Protein AF-0000000078663819 (afdb_homodimer)

Nearest PDB structures (foldseek):
  5kpc-assembly1_B  TM=8.808E-01  e=3.146E-06  Thalictrum flavum subsp. glaucum
  5kn4-assembly1_A  TM=7.650E-01  e=3.808E-06  Thalictrum flavum subsp. glaucum
  5kok-assembly1_B  TM=7.773E-01  e=3.808E-06  Thalictrum flavum subsp. glaucum
  5kpg-assembly1_B  TM=7.513E-01  e=3.146E-06  T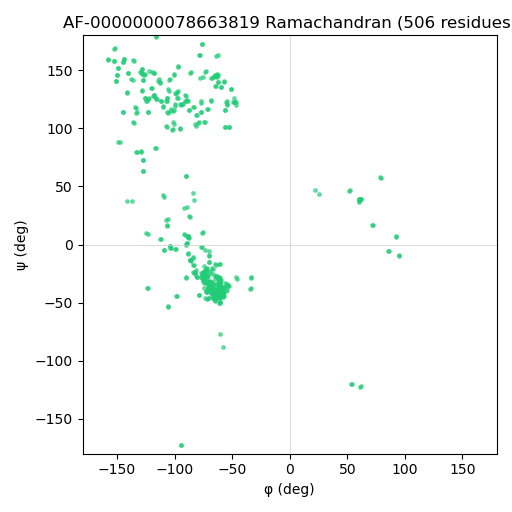halictrum flavum subsp. glaucum
  5koc-assembly1_B  TM=7.950E-01  e=1.543E-05  Thalictrum flavum subsp. glaucum

Structure (mmCIF, N/CA/C/O backbone):
data_AF-0000000078663819-model_v1
#
loop_
_entity.id
_entity.type
_entity.pdbx_description
1 polymer 'Methyltransferase type 11 domain-containing protein'
#
loop_
_atom_site.group_PDB
_atom_site.id
_atom_site.type_symbol
_atom_site.label_atom_id
_atom_site.label_alt_id
_atom_site.label_comp_id
_atom_site.label_asym_id
_atom_site.label_entity_id
_atom_site.label_seq_id
_atom_site.pdbx_PDB_ins_code
_atom_site.Cartn_x
_atom_site.Cartn_y
_atom_site.Cartn_z
_atom_site.occupancy
_atom_site.B_iso_or_equiv
_atom_site.auth_seq_id
_atom_site.auth_comp_id
_atom_site.auth_asym_id
_atom_site.auth_atom_id
_atom_site.pdbx_PDB_model_num
ATOM 1 N N . MET A 1 1 ? 30.641 -84.875 26.672 1 25.45 1 MET A N 1
ATOM 2 C CA . MET A 1 1 ? 29.359 -84.25 26.953 1 25.45 1 MET A CA 1
ATOM 3 C C . MET A 1 1 ? 29.359 -82.812 26.484 1 25.45 1 MET A C 1
ATOM 5 O O . MET A 1 1 ? 28.469 -82.062 26.844 1 25.45 1 MET A O 1
ATOM 9 N N . PRO A 1 2 ? 30.406 -82.312 25.719 1 38.28 2 PRO A N 1
ATOM 10 C CA . PRO A 1 2 ? 30.844 -80.938 25.328 1 38.28 2 PRO A CA 1
ATOM 11 C C . PRO A 1 2 ? 29.938 -80.312 24.266 1 38.28 2 PRO A C 1
ATOM 13 O O . PRO A 1 2 ? 30.188 -79.188 23.828 1 38.28 2 PRO A O 1
ATOM 16 N N . PHE A 1 3 ? 28.922 -81.062 23.719 1 40.28 3 PHE A N 1
ATOM 17 C CA . PHE A 1 3 ? 28.125 -80.688 22.562 1 40.28 3 PHE A CA 1
ATOM 18 C C . PHE A 1 3 ? 27.25 -79.438 22.906 1 40.28 3 PHE A C 1
ATOM 20 O O . PHE A 1 3 ? 26.719 -78.812 22.016 1 40.28 3 PHE A O 1
ATOM 27 N N . SER A 1 4 ? 26.906 -79.188 24.25 1 41.88 4 SER A N 1
ATOM 28 C CA . SER A 1 4 ? 25.797 -78.312 24.625 1 41.88 4 SER A CA 1
ATOM 29 C C . SER A 1 4 ? 26.172 -76.875 24.438 1 41.88 4 SER A C 1
ATOM 31 O O . SER A 1 4 ? 25.297 -76 24.438 1 41.88 4 SER A O 1
ATOM 33 N N . ALA A 1 5 ? 27.469 -76.5 24.547 1 45.69 5 ALA A N 1
ATOM 34 C CA . ALA A 1 5 ? 27.828 -75.125 24.656 1 45.69 5 ALA A CA 1
ATOM 35 C C . ALA A 1 5 ? 27.703 -74.438 23.297 1 45.69 5 ALA A C 1
ATOM 37 O O . ALA A 1 5 ? 27.406 -73.25 23.219 1 45.69 5 ALA A O 1
ATOM 38 N N . GLU A 1 6 ? 27.906 -75.125 22.156 1 41.06 6 GLU A N 1
ATOM 39 C CA . GLU A 1 6 ? 28.031 -74.5 20.844 1 41.06 6 GLU A CA 1
ATOM 40 C C . GLU A 1 6 ? 26.672 -74 20.359 1 41.06 6 GLU A C 1
ATOM 42 O O . GLU A 1 6 ? 26.609 -73.062 19.578 1 41.06 6 GLU A O 1
ATOM 47 N N . LEU A 1 7 ? 25.484 -74.688 20.719 1 39.62 7 LEU A N 1
ATOM 48 C CA . LEU A 1 7 ? 24.188 -74.312 20.156 1 39.62 7 LEU A CA 1
ATOM 49 C C . LEU A 1 7 ? 23.719 -72.938 20.672 1 39.62 7 LEU A C 1
ATOM 51 O O . LEU A 1 7 ? 23.125 -72.188 19.938 1 39.62 7 LEU A O 1
ATOM 55 N N . LEU A 1 8 ? 24.109 -72.562 21.953 1 37.47 8 LEU A N 1
ATOM 56 C CA . LEU A 1 8 ? 23.5 -71.375 22.516 1 37.47 8 LEU A CA 1
ATOM 57 C C . LEU A 1 8 ? 24.078 -70.062 21.875 1 37.47 8 LEU A C 1
ATOM 59 O O . LEU A 1 8 ? 23.5 -69 21.984 1 37.47 8 LEU A O 1
ATOM 63 N N . ALA A 1 9 ? 25.328 -70.062 21.328 1 40.62 9 ALA A N 1
ATOM 64 C CA . ALA A 1 9 ? 25.938 -68.812 20.844 1 40.62 9 ALA A CA 1
ATOM 65 C C . ALA A 1 9 ? 25.266 -68.375 19.547 1 40.62 9 ALA A C 1
ATOM 67 O O . ALA A 1 9 ? 25.375 -67.188 19.188 1 40.62 9 ALA A O 1
ATOM 68 N N . SER A 1 10 ? 24.703 -69.25 18.672 1 38.84 10 SER A N 1
ATOM 69 C CA . SER A 1 10 ? 24.203 -68.812 17.359 1 38.84 10 SER A CA 1
ATOM 70 C C . SER A 1 10 ? 22.922 -68 17.484 1 38.84 10 SER A C 1
ATOM 72 O O . SER A 1 10 ? 22.656 -67.125 16.656 1 38.84 10 SER A O 1
ATOM 74 N N . VAL A 1 11 ? 21.984 -68.25 18.5 1 35.5 11 VAL A N 1
ATOM 75 C CA . VAL A 1 11 ? 20.672 -67.562 18.531 1 35.5 11 VAL A CA 1
ATOM 76 C C . VAL A 1 11 ? 20.828 -66.125 18.938 1 35.5 11 VAL A C 1
ATOM 78 O O . VAL A 1 11 ? 19.906 -65.312 18.734 1 35.5 11 VAL A O 1
ATOM 81 N N . ARG A 1 12 ? 21.859 -65.625 19.656 1 36.75 12 ARG A N 1
ATOM 82 C CA . ARG A 1 12 ? 21.859 -64.25 20.125 1 36.75 12 ARG A CA 1
ATOM 83 C C . ARG A 1 12 ? 22.047 -63.281 18.984 1 36.75 12 ARG A C 1
ATOM 85 O O . ARG A 1 12 ? 21.781 -62.094 19.125 1 36.75 12 ARG A O 1
ATOM 92 N N . SER A 1 13 ? 22.797 -63.625 17.953 1 34.03 13 SER A N 1
ATOM 93 C CA . SER A 1 13 ? 23.188 -62.594 17.016 1 34.03 13 SER A CA 1
ATOM 94 C C . SER A 1 13 ? 22 -62.156 16.156 1 34.03 13 SER A C 1
ATOM 96 O O . SER A 1 13 ? 22.109 -61.156 15.406 1 34.03 13 SER A O 1
ATOM 98 N N . GLY A 1 14 ? 20.891 -62.906 15.961 1 33.22 14 GLY A N 1
ATOM 99 C CA . GLY A 1 14 ? 19.891 -62.531 14.969 1 33.22 14 GLY A CA 1
ATOM 100 C C . GLY A 1 14 ? 18.984 -61.406 15.414 1 33.22 14 GLY A C 1
ATOM 101 O O . GLY A 1 14 ? 18.078 -61 14.688 1 33.22 14 GLY A O 1
ATOM 102 N N . LEU A 1 15 ? 18.781 -61.156 16.703 1 35.59 15 LEU A N 1
ATOM 103 C CA . LEU A 1 15 ? 17.672 -60.281 17.078 1 35.59 15 LEU A CA 1
ATOM 104 C C . LEU A 1 15 ? 18.016 -58.812 16.781 1 35.59 15 LEU A C 1
ATOM 106 O O . LEU A 1 15 ? 17.516 -57.906 17.438 1 35.59 15 LEU A O 1
ATOM 110 N N . ARG A 1 16 ? 19.078 -58.5 16.078 1 32.44 16 ARG A N 1
ATOM 111 C CA . ARG A 1 16 ? 19.469 -57.094 16.031 1 32.44 16 ARG A CA 1
ATOM 112 C C . ARG A 1 16 ? 18.344 -56.219 15.477 1 32.44 16 ARG A C 1
ATOM 114 O O . ARG A 1 16 ? 18 -55.188 16.062 1 32.44 16 ARG A O 1
ATOM 121 N N . ALA A 1 17 ? 18.234 -56 14.062 1 36.72 17 ALA A N 1
ATOM 122 C CA . ALA A 1 17 ? 17.953 -54.688 13.508 1 36.72 17 ALA A CA 1
ATOM 123 C C . ALA A 1 17 ? 16.453 -54.406 13.508 1 36.72 17 ALA A C 1
ATOM 125 O O . ALA A 1 17 ? 15.742 -54.75 12.562 1 36.72 17 ALA A O 1
ATOM 126 N N . VAL A 1 18 ? 15.688 -54.656 14.5 1 38.53 18 VAL A N 1
ATOM 127 C CA . VAL A 1 18 ? 14.32 -54.156 14.422 1 38.53 18 VAL A CA 1
ATOM 128 C C . VAL A 1 18 ? 14.352 -52.656 14.211 1 38.53 18 VAL A C 1
ATOM 130 O O . VAL A 1 18 ? 14.938 -51.906 15.008 1 38.53 18 VAL A O 1
ATOM 133 N N . PRO A 1 19 ? 14.133 -52.219 12.93 1 45.72 19 PRO A N 1
ATOM 134 C CA . PRO A 1 19 ? 14.125 -50.75 12.727 1 45.72 19 PRO A CA 1
ATOM 135 C C . PRO A 1 19 ? 13.242 -50.031 13.75 1 45.72 19 PRO A C 1
ATOM 137 O O . PRO A 1 19 ? 12.273 -50.594 14.25 1 45.72 19 PRO A O 1
ATOM 140 N N . PRO A 1 20 ? 13.742 -49.062 14.469 1 43.81 20 PRO A N 1
ATOM 141 C CA . PRO A 1 20 ? 13.078 -48.406 15.617 1 43.81 20 PRO A CA 1
ATOM 142 C C . PRO A 1 20 ? 11.656 -47.969 15.305 1 43.81 20 PRO A C 1
ATOM 144 O O . PRO A 1 20 ? 11.367 -47.562 14.172 1 43.81 20 PRO A O 1
ATOM 147 N N . LEU A 1 21 ? 10.617 -48.375 15.992 1 45.97 21 LEU A N 1
ATOM 148 C CA . LEU A 1 21 ? 9.195 -48.062 16.078 1 45.97 21 LEU A CA 1
ATOM 149 C C . LEU A 1 21 ? 8.953 -46.562 15.82 1 45.97 21 LEU A C 1
ATOM 151 O O . LEU A 1 21 ? 7.941 -46.188 15.219 1 45.97 21 LEU A O 1
ATOM 155 N N . HIS A 1 22 ? 9.922 -45.719 16.125 1 46.03 22 HIS A N 1
ATOM 156 C CA . HIS A 1 22 ? 9.734 -44.281 15.992 1 46.03 22 HIS A CA 1
ATOM 157 C C . HIS A 1 22 ? 9.586 -43.875 14.531 1 46.03 22 HIS A C 1
ATOM 159 O O . HIS A 1 22 ? 8.898 -42.906 14.219 1 46.03 22 HIS A O 1
ATOM 165 N N . LYS A 1 23 ? 10.188 -44.5 13.719 1 48.97 23 LYS A N 1
ATOM 166 C CA . LYS A 1 23 ? 10.07 -44.219 12.289 1 48.97 23 LYS A CA 1
ATOM 167 C C . LYS A 1 23 ? 8.727 -44.688 11.742 1 48.97 23 LYS A C 1
ATOM 169 O O . LYS A 1 23 ? 8.133 -44 10.891 1 48.97 23 LYS A O 1
ATOM 174 N N . ALA A 1 24 ? 8.156 -45.75 12.234 1 43.38 24 ALA A N 1
ATOM 175 C CA . ALA A 1 24 ? 6.84 -46.25 11.828 1 43.38 24 ALA A CA 1
ATOM 176 C C . ALA A 1 24 ? 5.738 -45.312 12.297 1 43.38 24 ALA A C 1
ATOM 178 O O . ALA A 1 24 ? 4.809 -45 11.539 1 43.38 24 ALA A O 1
ATOM 179 N N . VAL A 1 25 ? 5.957 -44.75 13.516 1 47.81 25 VAL A N 1
ATOM 180 C CA . VAL A 1 25 ? 4.93 -43.875 14.07 1 47.81 25 VAL A CA 1
ATOM 181 C C . VAL A 1 25 ? 4.953 -42.531 13.352 1 47.81 25 VAL A C 1
ATOM 183 O O . VAL A 1 25 ? 3.906 -41.938 13.109 1 47.81 25 VAL A O 1
ATOM 186 N N . ARG A 1 26 ? 6.137 -42 12.984 1 44.06 26 ARG A N 1
ATOM 187 C CA . ARG A 1 26 ? 6.211 -40.781 12.188 1 44.06 26 ARG A CA 1
ATOM 188 C C . ARG A 1 26 ? 5.539 -40.969 10.828 1 44.06 26 ARG A C 1
ATOM 190 O O . ARG A 1 26 ? 4.871 -40.062 10.328 1 44.06 26 ARG A O 1
ATOM 197 N N . SER A 1 27 ? 5.684 -42.188 10.227 1 45.47 27 SER A N 1
ATOM 198 C CA . SER A 1 27 ? 5.012 -42.5 8.969 1 45.47 27 SER A CA 1
ATOM 199 C C . SER A 1 27 ? 3.5 -42.562 9.148 1 45.47 27 SER A C 1
ATOM 201 O O . SER A 1 27 ? 2.746 -42.031 8.32 1 45.47 27 SER A O 1
ATOM 203 N N . ILE A 1 28 ? 3.135 -43.125 10.148 1 45.72 28 ILE A N 1
ATOM 204 C CA . ILE A 1 28 ? 1.704 -43.219 10.422 1 45.72 28 ILE A CA 1
ATOM 205 C C . ILE A 1 28 ? 1.149 -41.844 10.781 1 45.72 28 ILE A C 1
ATOM 207 O O . ILE A 1 28 ? 0.075 -41.469 10.32 1 45.72 28 ILE A O 1
ATOM 211 N N . ARG A 1 29 ? 1.846 -41.188 11.617 1 46.53 29 ARG A N 1
ATOM 212 C CA . ARG A 1 29 ? 1.404 -39.812 11.922 1 46.53 29 ARG A CA 1
ATOM 213 C C . ARG A 1 29 ? 1.411 -38.969 10.664 1 46.53 29 ARG A C 1
ATOM 215 O O . ARG A 1 29 ? 0.611 -38.031 10.539 1 46.53 29 ARG A O 1
ATOM 222 N N . ASP A 1 30 ? 2.365 -39.125 9.891 1 46.53 30 ASP A N 1
ATOM 223 C CA . ASP A 1 30 ? 2.398 -38.469 8.578 1 46.53 30 ASP A CA 1
ATOM 224 C C . ASP A 1 30 ? 1.2 -38.875 7.73 1 46.53 30 ASP A C 1
ATOM 226 O O . ASP A 1 30 ? 0.641 -38.062 6.996 1 46.53 30 ASP A O 1
ATOM 230 N N . LEU A 1 31 ? 0.861 -40.094 7.695 1 49.62 31 LEU A N 1
ATOM 231 C CA . LEU A 1 31 ? -0.345 -40.531 7.012 1 49.62 31 LEU A CA 1
ATOM 232 C C . LEU A 1 31 ? -1.592 -39.938 7.648 1 49.62 31 LEU A C 1
ATOM 234 O O . LEU A 1 31 ? -2.6 -39.719 6.969 1 49.62 31 LEU A O 1
ATOM 238 N N . ALA A 1 32 ? -1.461 -39.656 8.867 1 52.44 32 ALA A N 1
ATOM 239 C CA . ALA A 1 32 ? -2.617 -39.125 9.594 1 52.44 32 ALA A CA 1
ATOM 240 C C . ALA A 1 32 ? -2.719 -37.594 9.438 1 52.44 32 ALA A C 1
ATOM 242 O O . ALA A 1 32 ? -3.703 -37 9.867 1 52.44 32 ALA A O 1
ATOM 243 N N . ASP A 1 33 ? -1.705 -36.969 8.977 1 56.56 33 ASP A N 1
ATOM 244 C CA . ASP A 1 33 ? -1.754 -35.531 8.859 1 56.56 33 ASP A CA 1
ATOM 245 C C . ASP A 1 33 ? -2.633 -35.094 7.684 1 56.56 33 ASP A C 1
ATOM 247 O O . ASP A 1 33 ? -2.359 -35.469 6.535 1 56.56 33 ASP A O 1
ATOM 251 N N . PRO A 1 34 ? -3.768 -34.625 8 1 60.41 34 PRO A N 1
ATOM 252 C CA . PRO A 1 34 ? -4.703 -34.25 6.938 1 60.41 34 PRO A CA 1
ATOM 253 C C . PRO A 1 34 ? -4.035 -33.438 5.832 1 60.41 34 PRO A C 1
ATOM 255 O O . PRO A 1 34 ? -4.406 -33.531 4.66 1 60.41 34 PRO A O 1
ATOM 258 N N . ASP A 1 35 ? -3.047 -32.719 6.199 1 61.84 35 ASP A N 1
ATOM 259 C CA . ASP A 1 35 ? -2.354 -31.938 5.191 1 61.84 35 ASP A CA 1
ATOM 260 C C . ASP A 1 35 ? -1.551 -32.812 4.242 1 61.84 35 ASP A C 1
ATOM 262 O O . ASP A 1 35 ? -1.531 -32.594 3.031 1 61.84 35 ASP A O 1
ATOM 266 N N . ARG A 1 36 ? -0.978 -33.812 4.777 1 62.19 36 ARG A N 1
ATOM 267 C CA . ARG A 1 36 ? -0.191 -34.719 3.957 1 62.19 36 ARG A CA 1
ATOM 268 C C . ARG A 1 36 ? -1.089 -35.562 3.041 1 62.19 36 ARG A C 1
ATOM 270 O O . ARG A 1 36 ? -0.742 -35.812 1.886 1 62.19 36 ARG A O 1
ATOM 277 N N . ARG A 1 37 ? -2.199 -35.969 3.592 1 61.06 37 ARG A N 1
ATOM 278 C CA . ARG A 1 37 ? -3.143 -36.719 2.762 1 61.06 37 ARG A CA 1
ATOM 279 C C . ARG A 1 37 ? -3.652 -35.844 1.609 1 61.06 37 ARG A C 1
ATOM 281 O O . ARG A 1 37 ? -3.76 -36.312 0.476 1 61.06 37 ARG A O 1
ATOM 288 N N . ALA A 1 38 ? -3.977 -34.625 1.974 1 62.34 38 ALA A N 1
ATOM 289 C CA . ALA A 1 38 ? -4.449 -33.719 0.94 1 62.34 38 ALA A CA 1
ATOM 290 C C . ALA A 1 38 ? -3.381 -33.5 -0.128 1 62.34 38 ALA A C 1
ATOM 292 O O . ALA A 1 38 ? -3.691 -33.438 -1.321 1 62.34 38 ALA A O 1
ATOM 293 N N . MET A 1 39 ? -2.254 -33.469 0.362 1 65 39 MET A N 1
ATOM 294 C CA . MET A 1 39 ? -1.124 -33.281 -0.549 1 65 39 MET A CA 1
ATOM 295 C C . MET A 1 39 ? -1.008 -34.5 -1.49 1 65 39 MET A C 1
ATOM 297 O O . MET A 1 39 ? -0.812 -34.312 -2.695 1 65 39 MET A O 1
ATOM 301 N N . ARG A 1 40 ? -1.123 -35.656 -0.947 1 63.44 40 ARG A N 1
ATOM 302 C CA . ARG A 1 40 ? -1.024 -36.875 -1.751 1 63.44 40 ARG A CA 1
ATOM 303 C C . ARG A 1 40 ? -2.141 -36.906 -2.789 1 63.44 40 ARG A C 1
ATOM 305 O O . ARG A 1 40 ? -1.906 -37.312 -3.938 1 63.44 40 ARG A O 1
ATOM 312 N N . ARG A 1 41 ? -3.234 -36.562 -2.338 1 61.94 41 ARG A N 1
ATOM 313 C CA . ARG A 1 41 ? -4.367 -36.562 -3.256 1 61.94 41 ARG A CA 1
ATOM 314 C C . ARG A 1 41 ? -4.148 -35.562 -4.383 1 61.94 41 ARG A C 1
ATOM 316 O O . ARG A 1 41 ? -4.457 -35.844 -5.543 1 61.94 41 ARG A O 1
ATOM 323 N N . MET A 1 42 ? -3.697 -34.375 -3.982 1 60.81 42 MET A N 1
ATOM 324 C CA . MET A 1 42 ? -3.402 -33.344 -4.969 1 60.81 42 MET A CA 1
ATOM 325 C C . MET A 1 42 ? -2.373 -33.812 -5.98 1 60.81 42 MET A C 1
ATOM 327 O O . MET A 1 42 ? -2.543 -33.625 -7.188 1 60.81 42 MET A O 1
ATOM 331 N N . LEU A 1 43 ? -1.389 -34.469 -5.441 1 63.69 43 LEU A N 1
ATOM 332 C CA . LEU A 1 43 ? -0.308 -34.938 -6.293 1 63.69 43 LEU A CA 1
ATOM 333 C C . LEU A 1 43 ? -0.805 -36.031 -7.227 1 63.69 43 LEU A C 1
ATOM 335 O O . LEU A 1 43 ? -0.367 -36.125 -8.375 1 63.69 43 LEU A O 1
ATOM 339 N N . ARG A 1 44 ? -1.645 -36.844 -6.621 1 57.69 44 ARG A N 1
ATOM 340 C CA . ARG A 1 44 ? -2.211 -37.906 -7.422 1 57.69 44 ARG A CA 1
ATOM 341 C C . ARG A 1 44 ? -3.119 -37.344 -8.516 1 57.69 44 ARG A C 1
ATOM 343 O O . ARG A 1 44 ? -3.107 -37.844 -9.648 1 57.69 44 ARG A O 1
ATOM 350 N N . ARG A 1 45 ? -3.938 -36.438 -8.062 1 58.41 45 ARG A N 1
ATOM 351 C CA . ARG A 1 45 ? -4.949 -35.906 -8.969 1 58.41 45 ARG A CA 1
ATOM 352 C C . ARG A 1 45 ? -4.316 -35.031 -10.047 1 58.41 45 ARG A C 1
ATOM 354 O O . ARG A 1 45 ? -4.777 -35.031 -11.195 1 58.41 45 ARG A O 1
ATOM 361 N N . HIS A 1 46 ? -3.303 -34.312 -9.633 1 60.56 46 HIS A N 1
ATOM 362 C CA . HIS A 1 46 ? -2.791 -33.344 -10.586 1 60.56 46 HIS A CA 1
ATOM 363 C C . HIS A 1 46 ? -1.413 -33.75 -11.102 1 60.56 46 HIS A C 1
ATOM 365 O O . HIS A 1 46 ? -0.718 -32.938 -11.727 1 60.56 46 HIS A O 1
ATOM 371 N N . ALA A 1 47 ? -1.296 -35.062 -11.391 1 49.94 47 ALA A N 1
ATOM 372 C CA . ALA A 1 47 ? -0.228 -35.781 -12.078 1 49.94 47 ALA A CA 1
ATOM 373 C C . ALA A 1 47 ? 1.085 -35 -12.016 1 49.94 47 ALA A C 1
ATOM 375 O O . ALA A 1 47 ? 1.752 -34.812 -13.031 1 49.94 47 ALA A O 1
ATOM 376 N N . GLY A 1 48 ? 1.54 -34.438 -10.812 1 53.94 48 GLY A N 1
ATOM 377 C CA . GLY A 1 48 ? 2.883 -33.875 -10.789 1 53.94 48 GLY A CA 1
ATOM 378 C C . GLY A 1 48 ? 2.914 -32.375 -11.055 1 53.94 48 GLY A C 1
ATOM 379 O O . GLY A 1 48 ? 3.982 -31.766 -11.055 1 53.94 48 GLY A O 1
ATOM 380 N N . HIS A 1 49 ? 1.833 -31.891 -11.422 1 59.38 49 HIS A N 1
ATOM 381 C CA . HIS A 1 49 ? 1.824 -30.469 -11.773 1 59.38 49 HIS A CA 1
ATOM 382 C C . HIS A 1 49 ? 1.471 -29.609 -10.57 1 59.38 49 HIS A C 1
ATOM 384 O O . HIS A 1 49 ? 0.913 -28.516 -10.727 1 59.38 49 HIS A O 1
ATOM 390 N N . VAL A 1 50 ? 1.887 -30.141 -9.43 1 60.25 50 VAL A N 1
ATOM 391 C CA . VAL A 1 50 ? 1.605 -29.344 -8.234 1 60.25 50 VAL A CA 1
ATOM 392 C C . VAL A 1 50 ? 2.805 -28.453 -7.906 1 60.25 50 VAL A C 1
ATOM 394 O O . VAL A 1 50 ? 3.924 -28.953 -7.746 1 60.25 50 VAL A O 1
ATOM 397 N N . LEU A 1 51 ? 2.525 -27.203 -7.895 1 67.19 51 LEU A N 1
ATOM 398 C CA . LEU A 1 51 ? 3.58 -26.219 -7.695 1 67.19 51 LEU A CA 1
ATOM 399 C C . LEU A 1 51 ? 4.039 -26.203 -6.242 1 67.19 51 LEU A C 1
ATOM 401 O O . LEU A 1 51 ? 5.238 -26.25 -5.965 1 67.19 51 LEU A O 1
ATOM 405 N N . GLN A 1 52 ? 3.115 -26.188 -5.281 1 65.19 52 GLN A N 1
ATOM 406 C CA . GLN A 1 52 ? 3.414 -26.062 -3.859 1 65.19 52 GLN A CA 1
ATOM 407 C C . GLN A 1 52 ? 2.584 -27.047 -3.037 1 65.19 52 GLN A C 1
ATOM 409 O O . GLN A 1 52 ? 1.37 -26.875 -2.9 1 65.19 52 GLN A O 1
ATOM 414 N N . PRO A 1 53 ? 3.246 -28.062 -2.584 1 58.44 53 PRO A N 1
ATOM 415 C CA . PRO A 1 53 ? 2.449 -29.047 -1.864 1 58.44 53 PRO A CA 1
ATOM 416 C C . PRO A 1 53 ? 2.074 -28.594 -0.454 1 58.44 53 PRO A C 1
ATOM 418 O O . PRO A 1 53 ? 1.108 -29.109 0.123 1 58.44 53 PRO A O 1
ATOM 421 N N . TYR A 1 54 ? 2.895 -27.688 0.146 1 61.19 54 TYR A N 1
ATOM 422 C CA . TYR A 1 54 ? 2.613 -27.328 1.53 1 61.19 54 TYR A CA 1
ATOM 423 C C . TYR A 1 54 ? 1.938 -25.953 1.607 1 61.19 54 TYR A C 1
ATOM 425 O O . TYR A 1 54 ? 2.514 -24.953 1.196 1 61.19 54 TYR A O 1
ATOM 433 N N . PRO A 1 55 ? 0.725 -26.047 2.094 1 65.12 55 PRO A N 1
ATOM 434 C CA . PRO A 1 55 ? 0.022 -24.766 2.191 1 65.12 55 PRO A CA 1
ATOM 435 C C . PRO A 1 55 ? 0.44 -23.953 3.416 1 65.12 55 PRO A C 1
ATOM 437 O O . PRO A 1 55 ? 0.512 -24.5 4.523 1 65.12 55 PRO A O 1
ATOM 440 N N . THR A 1 56 ? 1.183 -22.969 3.328 1 72 56 THR A N 1
ATOM 441 C CA . THR A 1 56 ? 1.369 -21.969 4.379 1 72 56 THR A CA 1
ATOM 442 C C . THR A 1 56 ? 0.668 -20.656 4.02 1 72 56 THR A C 1
ATOM 444 O O . THR A 1 56 ? 1.033 -20 3.041 1 72 56 THR A O 1
ATOM 447 N N . THR A 1 57 ? -0.521 -20.484 4.645 1 82.56 57 THR A N 1
ATOM 448 C CA . THR A 1 57 ? -1.254 -19.266 4.34 1 82.56 57 THR A CA 1
ATOM 449 C C . THR A 1 57 ? -1.906 -18.688 5.594 1 82.56 57 THR A C 1
ATOM 451 O O . THR A 1 57 ? -2.074 -19.406 6.59 1 82.56 57 THR A O 1
ATOM 454 N N . PHE A 1 58 ? -2.014 -17.531 5.676 1 87.56 58 PHE A N 1
ATOM 455 C CA . PHE A 1 58 ? -2.789 -16.812 6.691 1 87.56 58 PHE A CA 1
ATOM 456 C C . PHE A 1 58 ? -3.264 -15.469 6.168 1 87.56 58 PHE A C 1
ATOM 458 O O . PHE A 1 58 ? -2.74 -14.961 5.172 1 87.56 58 PHE A O 1
ATOM 465 N N . GLU A 1 59 ? -4.297 -14.961 6.77 1 91.12 59 GLU A N 1
ATOM 466 C CA . GLU A 1 59 ? -4.855 -13.688 6.328 1 91.12 59 GLU A CA 1
ATOM 467 C C . GLU A 1 59 ? -3.848 -12.555 6.5 1 91.12 59 GLU A C 1
ATOM 469 O O . GLU A 1 59 ? -3.051 -12.57 7.441 1 91.12 59 GLU A O 1
ATOM 474 N N . ASP A 1 60 ? -3.848 -11.656 5.645 1 89.44 60 ASP A N 1
ATOM 475 C CA . ASP A 1 60 ? -3.055 -10.43 5.656 1 89.44 60 ASP A CA 1
ATOM 476 C C . ASP A 1 60 ? -1.561 -10.742 5.664 1 89.44 60 ASP A C 1
ATOM 478 O O . ASP A 1 60 ? -0.787 -10.086 6.363 1 89.44 60 ASP A O 1
ATOM 482 N N . ARG A 1 61 ? -1.2 -11.75 4.91 1 88.56 61 ARG A N 1
ATOM 483 C CA . ARG A 1 61 ? 0.195 -12.172 4.84 1 88.56 61 ARG A CA 1
ATOM 484 C C . ARG A 1 61 ? 1.042 -11.133 4.105 1 88.56 61 ARG A C 1
ATOM 486 O O . ARG A 1 61 ? 2.217 -10.945 4.426 1 88.56 61 ARG A O 1
ATOM 493 N N . TYR A 1 62 ? 0.452 -10.484 3.082 1 91.31 62 TYR A N 1
ATOM 494 C CA . TYR A 1 62 ? 1.17 -9.516 2.268 1 91.31 62 TYR A CA 1
ATOM 495 C C . TYR A 1 62 ? 0.408 -8.195 2.197 1 91.31 62 TYR A C 1
ATOM 497 O O . TYR A 1 62 ? 0.052 -7.734 1.111 1 91.31 62 TYR A O 1
ATOM 505 N N . PRO A 1 63 ? 0.226 -7.523 3.326 1 92.75 63 PRO A N 1
ATOM 506 C CA . PRO A 1 63 ? -0.6 -6.312 3.357 1 92.75 63 PRO A CA 1
ATOM 507 C C . PRO A 1 63 ? -0.053 -5.203 2.461 1 92.75 63 PRO A C 1
ATOM 509 O O . PRO A 1 63 ? -0.825 -4.414 1.913 1 92.75 63 PRO A O 1
ATOM 512 N N . GLU A 1 64 ? 1.285 -5.16 2.301 1 93.44 64 GLU A N 1
ATOM 513 C CA . GLU A 1 64 ? 1.879 -4.141 1.441 1 93.44 64 GLU A CA 1
ATOM 514 C C . GLU A 1 64 ? 1.432 -4.309 -0.007 1 93.44 64 GLU A C 1
ATOM 516 O O . GLU A 1 64 ? 1.162 -3.324 -0.698 1 93.44 64 GLU A O 1
ATOM 521 N N . VAL A 1 65 ? 1.341 -5.574 -0.445 1 95.88 65 VAL A N 1
ATOM 522 C CA . VAL A 1 65 ? 0.902 -5.859 -1.807 1 95.88 65 VAL A CA 1
ATOM 523 C C . VAL A 1 65 ? -0.564 -5.465 -1.971 1 95.88 65 VAL A C 1
ATOM 525 O O . VAL A 1 65 ? -0.93 -4.797 -2.941 1 95.88 65 VAL A O 1
ATOM 528 N N . PHE A 1 66 ? -1.395 -5.816 -0.996 1 97.06 66 PHE A N 1
ATOM 529 C CA . PHE A 1 66 ? -2.818 -5.504 -1.045 1 97.06 66 PHE A CA 1
ATOM 530 C C . PHE A 1 66 ? -3.041 -3.994 -1.038 1 97.06 66 PHE A C 1
ATOM 532 O O . PHE A 1 66 ? -3.855 -3.479 -1.807 1 97.06 66 PHE A O 1
ATOM 539 N N . THR A 1 67 ? -2.281 -3.33 -0.204 1 95.62 67 THR A N 1
ATOM 540 C CA . THR A 1 67 ? -2.4 -1.881 -0.094 1 95.62 67 THR A CA 1
ATOM 541 C C . THR A 1 67 ? -1.988 -1.205 -1.398 1 95.62 67 THR A C 1
ATOM 543 O O . THR A 1 67 ? -2.693 -0.324 -1.897 1 95.62 67 THR A O 1
ATOM 546 N N . ALA A 1 68 ? -0.857 -1.598 -1.941 1 96.38 68 ALA A N 1
ATOM 547 C CA . ALA A 1 68 ? -0.387 -1.027 -3.201 1 96.38 68 ALA A CA 1
ATOM 548 C C . ALA A 1 68 ? -1.397 -1.262 -4.32 1 96.38 68 ALA A C 1
ATOM 550 O O . ALA A 1 68 ? -1.722 -0.342 -5.074 1 96.38 68 ALA A O 1
ATOM 551 N N . LEU A 1 69 ? -1.907 -2.471 -4.375 1 97.56 69 LEU A N 1
ATOM 552 C CA . LEU A 1 69 ? -2.871 -2.799 -5.422 1 97.56 69 LEU A CA 1
ATOM 553 C C . LEU A 1 69 ? -4.152 -1.991 -5.25 1 97.56 69 LEU A C 1
ATOM 555 O O . LEU A 1 69 ? -4.742 -1.537 -6.234 1 97.56 69 LEU A O 1
ATOM 559 N N . SER A 1 70 ? -4.605 -1.854 -4.027 1 96 70 SER A N 1
ATOM 560 C CA . SER A 1 70 ? -5.812 -1.076 -3.771 1 96 70 SER A CA 1
ATOM 561 C C . SER A 1 70 ? -5.648 0.369 -4.23 1 96 70 SER A C 1
ATOM 563 O O . SER A 1 70 ? -6.594 0.978 -4.734 1 96 70 SER A O 1
ATOM 565 N N . ALA A 1 71 ? -4.457 0.887 -4.039 1 94.44 71 ALA A N 1
ATOM 566 C CA . ALA A 1 71 ? -4.172 2.242 -4.5 1 94.44 71 ALA A CA 1
ATOM 567 C C . ALA A 1 71 ? -4.145 2.305 -6.027 1 94.44 71 ALA A C 1
ATOM 569 O O . ALA A 1 71 ? -4.703 3.229 -6.625 1 94.44 71 ALA A O 1
ATOM 570 N N . LEU A 1 72 ? -3.592 1.307 -6.637 1 95.12 72 LEU A N 1
ATOM 571 C CA . LEU A 1 72 ? -3.373 1.302 -8.078 1 95.12 72 LEU A CA 1
ATOM 572 C C . LEU A 1 72 ? -4.68 1.053 -8.828 1 95.12 72 LEU A C 1
ATOM 574 O O . LEU A 1 72 ? -4.832 1.475 -9.977 1 95.12 72 LEU A O 1
ATOM 578 N N . LEU A 1 73 ? -5.629 0.413 -8.133 1 96 73 LEU A N 1
ATOM 579 C CA . LEU A 1 73 ? -6.895 0.069 -8.773 1 96 73 LEU A CA 1
ATOM 580 C C . LEU A 1 73 ? -8.023 0.958 -8.258 1 96 73 LEU A C 1
ATOM 582 O O . LEU A 1 73 ? -9.203 0.615 -8.383 1 96 73 LEU A O 1
ATOM 586 N N . TRP A 1 74 ? -7.676 2.076 -7.723 1 88.88 74 TRP A N 1
ATOM 587 C CA . TRP A 1 74 ? -8.656 2.918 -7.047 1 88.88 74 TRP A CA 1
ATOM 588 C C . TRP A 1 74 ? -9.719 3.414 -8.023 1 88.88 74 TRP A C 1
ATOM 590 O O . TRP A 1 74 ? -10.852 3.689 -7.637 1 88.88 74 TRP A O 1
ATOM 600 N N . ASP A 1 75 ? -9.367 3.51 -9.258 1 89.56 75 ASP A N 1
ATOM 601 C CA . ASP A 1 75 ? -10.289 4.066 -10.242 1 89.56 75 ASP A CA 1
ATOM 602 C C . ASP A 1 75 ? -11.164 2.973 -10.859 1 89.56 75 ASP A C 1
ATOM 604 O O . ASP A 1 75 ? -11.992 3.25 -11.727 1 89.56 75 ASP A O 1
ATOM 608 N N . VAL A 1 76 ? -11.008 1.712 -10.43 1 94.81 76 VAL A N 1
ATOM 609 C CA . VAL A 1 76 ? -11.828 0.587 -10.867 1 94.81 76 VAL A CA 1
ATOM 610 C C . VAL A 1 76 ? -12.867 0.261 -9.797 1 94.81 76 VAL A C 1
ATOM 612 O O . VAL A 1 76 ? -12.555 -0.381 -8.789 1 94.81 76 VAL A O 1
ATOM 615 N N . PRO A 1 77 ? -14.062 0.69 -9.922 1 91.5 77 PRO A N 1
ATOM 616 C CA . PRO A 1 77 ? -15.055 0.604 -8.852 1 91.5 77 PRO A CA 1
ATOM 617 C C . PRO A 1 77 ? -15.289 -0.828 -8.375 1 91.5 77 PRO A C 1
ATOM 619 O O . PRO A 1 77 ? -15.391 -1.074 -7.168 1 91.5 77 PRO A O 1
ATOM 622 N N . GLU A 1 78 ? -15.398 -1.795 -9.359 1 97.12 78 GLU A N 1
ATOM 623 C CA . GLU A 1 78 ? -15.609 -3.207 -9.062 1 97.12 78 GLU A CA 1
ATOM 624 C C . GLU A 1 78 ? -14.578 -4.082 -9.758 1 97.12 78 GLU A C 1
ATOM 626 O O . GLU A 1 78 ? -14.906 -4.828 -10.688 1 97.12 78 GLU A O 1
ATOM 631 N N . PRO A 1 79 ? -13.359 -4.02 -9.242 1 98.38 79 PRO A N 1
ATOM 632 C CA . PRO A 1 79 ? -12.312 -4.766 -9.953 1 98.38 79 PRO A CA 1
ATOM 633 C C . PRO A 1 79 ? -12.508 -6.277 -9.867 1 98.38 79 PRO A C 1
ATOM 635 O O . PRO A 1 79 ? -13 -6.785 -8.852 1 98.38 79 PRO A O 1
ATOM 638 N N . ALA A 1 80 ? -12.18 -6.965 -10.945 1 98.88 80 ALA A N 1
ATOM 639 C CA . ALA A 1 80 ? -12.086 -8.422 -10.961 1 98.88 80 ALA A CA 1
ATOM 640 C C . ALA A 1 80 ? -10.68 -8.883 -10.578 1 98.88 80 ALA A C 1
ATOM 642 O O . ALA A 1 80 ? -9.695 -8.469 -11.188 1 98.88 80 ALA A O 1
ATOM 643 N N . ILE A 1 81 ? -10.602 -9.75 -9.516 1 98.94 81 ILE A N 1
ATOM 644 C CA . ILE A 1 81 ? -9.305 -10.141 -8.977 1 98.94 81 ILE A CA 1
ATOM 645 C C . ILE A 1 81 ? -9.219 -11.664 -8.891 1 98.94 81 ILE A C 1
ATOM 647 O O . ILE A 1 81 ? -10.156 -12.32 -8.445 1 98.94 81 ILE A O 1
ATOM 651 N N . LEU A 1 82 ? -8.109 -12.211 -9.367 1 98.88 82 LEU A N 1
ATOM 652 C CA . LEU A 1 82 ? -7.832 -13.641 -9.25 1 98.88 82 LEU A CA 1
ATOM 653 C C . LEU A 1 82 ? -6.734 -13.898 -8.219 1 98.88 82 LEU A C 1
ATOM 655 O O . LEU A 1 82 ? -5.656 -13.305 -8.305 1 98.88 82 LEU A O 1
ATOM 659 N N . SER A 1 83 ? -7.062 -14.695 -7.262 1 98.38 83 SER A N 1
ATOM 660 C CA . SER A 1 83 ? -6.047 -15.297 -6.402 1 98.38 83 SER A CA 1
ATOM 661 C C . SER A 1 83 ? -5.66 -16.688 -6.891 1 98.38 83 SER A C 1
ATOM 663 O O . SER A 1 83 ? -6.387 -17.656 -6.66 1 98.38 83 SER A O 1
ATOM 665 N N . PHE A 1 84 ? -4.496 -16.75 -7.609 1 97.12 84 PHE A N 1
ATOM 666 C CA . PHE A 1 84 ? -4.004 -18.016 -8.156 1 97.12 84 PHE A CA 1
ATOM 667 C C . PHE A 1 84 ? -3.221 -18.781 -7.102 1 97.12 84 PHE A C 1
ATOM 669 O O . PHE A 1 84 ? -2.209 -18.297 -6.59 1 97.12 84 PHE A O 1
ATOM 676 N N . GLY A 1 85 ? -3.676 -19.922 -6.754 1 94.75 85 GLY A N 1
ATOM 677 C CA . GLY A 1 85 ? -3.143 -20.641 -5.602 1 94.75 85 GLY A CA 1
ATOM 678 C C . GLY A 1 85 ? -3.674 -20.109 -4.281 1 94.75 85 GLY A C 1
ATOM 679 O O . GLY A 1 85 ? -2.9 -19.828 -3.365 1 94.75 85 GLY A O 1
ATOM 680 N N . CYS A 1 86 ? -4.977 -20.125 -4.129 1 95.94 86 CYS A N 1
ATOM 681 C CA . CYS A 1 86 ? -5.602 -19.391 -3.035 1 95.94 86 CYS A CA 1
ATOM 682 C C . CYS A 1 86 ? -5.598 -20.203 -1.751 1 95.94 86 CYS A C 1
ATOM 684 O O . CYS A 1 86 ? -5.887 -19.688 -0.673 1 95.94 86 CYS A O 1
ATOM 686 N N . SER A 1 87 ? -5.273 -21.484 -1.831 1 93.38 87 SER A N 1
ATOM 687 C CA . SER A 1 87 ? -5.309 -22.391 -0.689 1 93.38 87 SER A CA 1
ATOM 688 C C . SER A 1 87 ? -6.664 -22.359 0.003 1 93.38 87 SER A C 1
ATOM 690 O O . SER A 1 87 ? -7.695 -22.609 -0.626 1 93.38 87 SER A O 1
ATOM 692 N N . ASP A 1 88 ? -6.719 -22 1.278 1 94.19 88 ASP A N 1
ATOM 693 C CA . ASP A 1 88 ? -7.957 -22.062 2.045 1 94.19 88 ASP A CA 1
ATOM 694 C C . ASP A 1 88 ? -8.758 -20.766 1.9 1 94.19 88 ASP A C 1
ATOM 696 O O . ASP A 1 88 ? -9.719 -20.531 2.631 1 94.19 88 ASP A O 1
ATOM 700 N N . GLY A 1 89 ? -8.32 -19.906 1.081 1 97.12 89 GLY A N 1
ATOM 701 C CA . GLY A 1 89 ? -9.047 -18.672 0.804 1 97.12 89 GLY A CA 1
ATOM 702 C C . GLY A 1 89 ? -8.625 -17.516 1.687 1 97.12 89 GLY A C 1
ATOM 703 O O . GLY A 1 89 ? -9.227 -16.438 1.647 1 97.12 89 GLY A O 1
ATOM 704 N N . SER A 1 90 ? -7.562 -17.688 2.512 1 96.62 90 SER A N 1
ATOM 705 C CA . SER A 1 90 ? -7.102 -16.641 3.412 1 96.62 90 SER A CA 1
ATOM 706 C C . SER A 1 90 ? -6.754 -15.359 2.643 1 96.62 90 SER A C 1
ATOM 708 O O . SER A 1 90 ? -7.125 -14.266 3.053 1 96.62 90 SER A O 1
ATOM 710 N N . GLU A 1 91 ? -6.051 -15.516 1.541 1 97 91 GLU A N 1
ATOM 711 C CA . GLU A 1 91 ? -5.711 -14.352 0.732 1 97 91 GLU A CA 1
ATOM 712 C C . GLU A 1 91 ? -6.965 -13.688 0.161 1 97 91 GLU A C 1
ATOM 714 O O . GLU A 1 91 ? -7.059 -12.461 0.113 1 97 91 GLU A O 1
ATOM 719 N N . VAL A 1 92 ? -7.914 -14.492 -0.271 1 98.38 92 VAL A N 1
ATOM 720 C CA . VAL A 1 92 ? -9.164 -13.992 -0.828 1 98.38 92 VAL A CA 1
ATOM 721 C C . VAL A 1 92 ? -9.898 -13.164 0.22 1 98.38 92 VAL A C 1
ATOM 723 O O . VAL A 1 92 ? -10.375 -12.062 -0.072 1 98.38 92 VAL A O 1
ATOM 726 N N . ARG A 1 93 ? -9.953 -13.703 1.415 1 97.25 93 ARG A N 1
ATOM 727 C CA . ARG A 1 93 ? -10.609 -12.984 2.506 1 97.25 93 ARG A CA 1
ATOM 728 C C . ARG A 1 93 ? -9.867 -11.688 2.83 1 97.25 93 ARG A C 1
ATOM 730 O O . ARG A 1 93 ? -10.484 -10.664 3.119 1 97.25 93 ARG A O 1
ATOM 737 N N . SER A 1 94 ? -8.562 -11.719 2.799 1 96.69 94 SER A N 1
ATOM 738 C CA . SER A 1 94 ? -7.785 -10.5 2.969 1 96.69 94 SER A CA 1
ATOM 739 C C . SER A 1 94 ? -8.102 -9.484 1.873 1 96.69 94 SER A C 1
ATOM 741 O O . SER A 1 94 ? -8.367 -8.312 2.158 1 96.69 94 SER A O 1
ATOM 743 N N . LEU A 1 95 ? -8.07 -9.953 0.631 1 97.94 95 LEU A N 1
ATOM 744 C CA . LEU A 1 95 ? -8.336 -9.086 -0.508 1 97.94 95 LEU A CA 1
ATOM 745 C C . LEU A 1 95 ? -9.711 -8.43 -0.379 1 97.94 95 LEU A C 1
ATOM 747 O O . LEU A 1 95 ? -9.883 -7.258 -0.739 1 97.94 95 LEU A O 1
ATOM 751 N N . ARG A 1 96 ? -10.672 -9.125 0.132 1 97.31 96 ARG A N 1
ATOM 752 C CA . ARG A 1 96 ? -12.016 -8.57 0.301 1 97.31 96 ARG A CA 1
ATOM 753 C C . ARG A 1 96 ? -12 -7.355 1.221 1 97.31 96 ARG A C 1
ATOM 755 O O . ARG A 1 96 ? -12.719 -6.387 0.986 1 97.31 96 ARG A O 1
ATOM 762 N N . ARG A 1 97 ? -11.156 -7.395 2.186 1 94.19 97 ARG A N 1
ATOM 763 C CA . ARG A 1 97 ? -11.062 -6.27 3.107 1 94.19 97 ARG A CA 1
ATOM 764 C C . ARG A 1 97 ? -10.5 -5.035 2.408 1 94.19 97 ARG A C 1
ATOM 766 O O . ARG A 1 97 ? -10.914 -3.91 2.688 1 94.19 97 ARG A O 1
ATOM 773 N N . TRP A 1 98 ? -9.57 -5.223 1.518 1 95.5 98 TRP A N 1
ATOM 774 C CA . TRP A 1 98 ? -8.953 -4.117 0.797 1 95.5 98 TRP A CA 1
ATOM 775 C C . TRP A 1 98 ? -9.812 -3.688 -0.388 1 95.5 98 TRP A C 1
ATOM 777 O O . TRP A 1 98 ? -9.742 -2.537 -0.828 1 95.5 98 TRP A O 1
ATOM 787 N N . PHE A 1 99 ? -10.656 -4.629 -0.896 1 96.94 99 PHE A N 1
ATOM 788 C CA . PHE A 1 99 ? -11.5 -4.398 -2.062 1 96.94 99 PHE A CA 1
ATOM 789 C C . PHE A 1 99 ? -12.945 -4.781 -1.769 1 96.94 99 PHE A C 1
ATOM 791 O O . PHE A 1 99 ? -13.445 -5.781 -2.285 1 96.94 99 PHE A O 1
ATOM 798 N N . PRO A 1 100 ? -13.641 -3.934 -1.128 1 94.56 100 PRO A N 1
ATOM 799 C CA . PRO A 1 100 ? -14.961 -4.32 -0.641 1 94.56 100 PRO A CA 1
ATOM 800 C C . PRO A 1 100 ? -15.961 -4.566 -1.771 1 94.56 100 PRO A C 1
ATOM 802 O O . PRO A 1 100 ? -16.953 -5.27 -1.58 1 94.56 100 PRO A O 1
ATOM 805 N N . ARG A 1 101 ? -15.711 -4.055 -2.949 1 96.12 101 ARG A N 1
ATOM 806 C CA . ARG A 1 101 ? -16.688 -4.172 -4.031 1 96.12 101 ARG A CA 1
ATOM 807 C C . ARG A 1 101 ? -16.172 -5.078 -5.141 1 96.12 101 ARG A C 1
ATOM 809 O O . ARG A 1 101 ? -16.812 -5.23 -6.18 1 96.12 101 ARG A O 1
ATOM 816 N N . ALA A 1 102 ? -14.992 -5.695 -4.953 1 98.31 102 ALA A N 1
ATOM 817 C CA . ALA A 1 102 ? -14.359 -6.5 -5.996 1 98.31 102 ALA A CA 1
ATOM 818 C C . ALA A 1 102 ? -15.086 -7.828 -6.184 1 98.31 102 ALA A C 1
ATOM 820 O O . ALA A 1 102 ? -15.742 -8.32 -5.262 1 98.31 102 ALA A O 1
ATOM 821 N N . ARG A 1 103 ? -15.047 -8.297 -7.402 1 98.62 103 ARG A N 1
ATOM 822 C CA . ARG A 1 103 ? -15.281 -9.719 -7.656 1 98.62 103 ARG A CA 1
ATOM 823 C C . ARG A 1 103 ? -13.984 -10.516 -7.555 1 98.62 103 ARG A C 1
ATOM 825 O O . ARG A 1 103 ? -13.047 -10.289 -8.328 1 98.62 103 ARG A O 1
ATOM 832 N N . ILE A 1 104 ? -13.945 -11.414 -6.574 1 98.88 104 ILE A N 1
ATOM 833 C CA . ILE A 1 104 ? -12.695 -12.109 -6.285 1 98.88 104 ILE A CA 1
ATOM 834 C C . ILE A 1 104 ? -12.883 -13.609 -6.5 1 98.88 104 ILE A C 1
ATOM 836 O O . ILE A 1 104 ? -13.82 -14.211 -5.969 1 98.88 104 ILE A O 1
ATOM 840 N N . ILE A 1 105 ? -12.008 -14.18 -7.285 1 98.81 105 ILE A N 1
ATOM 841 C CA . ILE A 1 105 ? -12.016 -15.617 -7.535 1 98.81 105 ILE A CA 1
ATOM 842 C C . ILE A 1 105 ? -10.727 -16.234 -6.988 1 98.81 105 ILE A C 1
ATOM 844 O O . ILE A 1 105 ? -9.633 -15.75 -7.262 1 98.81 105 ILE A O 1
ATOM 848 N N . GLY A 1 106 ? -10.891 -17.219 -6.156 1 98.5 106 GLY A N 1
ATOM 849 C CA . GLY A 1 106 ? -9.773 -18.047 -5.75 1 98.5 106 GLY A CA 1
ATOM 850 C C . GLY A 1 106 ? -9.68 -19.344 -6.531 1 98.5 106 GLY A C 1
ATOM 851 O O . GLY A 1 106 ? -10.695 -20.016 -6.742 1 98.5 106 GLY A O 1
ATOM 852 N N . LEU A 1 107 ? -8.5 -19.656 -7.023 1 97.31 107 LEU A N 1
ATOM 853 C CA . LEU A 1 107 ? -8.258 -20.891 -7.766 1 97.31 107 LEU A CA 1
ATOM 854 C C . LEU A 1 107 ? -7.152 -21.719 -7.117 1 97.31 107 LEU A C 1
ATOM 856 O O . LEU A 1 107 ? -6.078 -21.188 -6.816 1 97.31 107 LEU A O 1
ATOM 860 N N . ASP A 1 108 ? -7.406 -22.938 -6.816 1 94 108 ASP A N 1
ATOM 861 C CA . ASP A 1 108 ? -6.434 -23.844 -6.227 1 94 108 ASP A CA 1
ATOM 862 C C . ASP A 1 108 ? -6.719 -25.297 -6.641 1 94 108 ASP A C 1
ATOM 864 O O . ASP A 1 108 ? -7.879 -25.688 -6.75 1 94 108 ASP A O 1
ATOM 868 N N . PRO A 1 109 ? -5.68 -26.047 -6.801 1 91.06 109 PRO A N 1
ATOM 869 C CA . PRO A 1 109 ? -5.902 -27.422 -7.246 1 91.06 109 PRO A CA 1
ATOM 870 C C . PRO A 1 109 ? -6.25 -28.359 -6.098 1 91.06 109 PRO A C 1
ATOM 872 O O . PRO A 1 109 ? -6.68 -29.5 -6.332 1 91.06 109 PRO A O 1
ATOM 875 N N . ASN A 1 110 ? -5.992 -28.016 -4.852 1 87.69 110 ASN A N 1
ATOM 876 C CA . ASN A 1 110 ? -6.18 -28.891 -3.699 1 87.69 110 ASN A CA 1
ATOM 877 C C . ASN A 1 110 ? -7.633 -28.906 -3.24 1 87.69 110 ASN A C 1
ATOM 879 O O . ASN A 1 110 ? -8.133 -27.922 -2.705 1 87.69 110 ASN A O 1
ATOM 883 N N . PRO A 1 111 ? -8.32 -30.016 -3.406 1 89.06 111 PRO A N 1
ATOM 884 C CA . PRO A 1 111 ? -9.742 -30.062 -3.053 1 89.06 111 PRO A CA 1
ATOM 885 C C . PRO A 1 111 ? -9.992 -29.797 -1.569 1 89.06 111 PRO A C 1
ATOM 887 O O . PRO A 1 111 ? -11.023 -29.234 -1.204 1 89.06 111 PRO A O 1
ATOM 890 N N . ARG A 1 112 ? -9.109 -30.203 -0.786 1 86.81 112 ARG A N 1
ATOM 891 C CA . ARG A 1 112 ? -9.273 -29.969 0.645 1 86.81 112 ARG A CA 1
ATOM 892 C C . ARG A 1 112 ? -9.258 -28.484 0.964 1 86.81 112 ARG A C 1
ATOM 894 O O . ARG A 1 112 ? -10.086 -28 1.739 1 86.81 112 ARG A O 1
ATOM 901 N N . MET A 1 113 ? -8.281 -27.828 0.393 1 91.62 113 MET A N 1
ATOM 902 C CA . MET A 1 113 ? -8.164 -26.391 0.621 1 91.62 113 MET A CA 1
ATOM 903 C C . MET A 1 113 ? -9.383 -25.656 0.091 1 91.62 113 MET A C 1
ATOM 905 O O . MET A 1 113 ? -9.906 -24.75 0.752 1 91.62 113 MET A O 1
ATOM 909 N N . ILE A 1 114 ? -9.891 -26.062 -1.047 1 94.69 114 ILE A N 1
ATOM 910 C CA . ILE A 1 114 ? -11.062 -25.422 -1.644 1 94.69 114 ILE A CA 1
ATOM 911 C C . ILE A 1 114 ? -12.289 -25.688 -0.777 1 94.69 114 ILE A C 1
ATOM 913 O O . ILE A 1 114 ? -13.125 -24.797 -0.576 1 94.69 114 ILE A O 1
ATOM 917 N N . ARG A 1 115 ? -12.375 -26.891 -0.292 1 94.88 115 ARG A N 1
ATOM 918 C CA . ARG A 1 115 ? -13.477 -27.203 0.614 1 94.88 115 ARG A CA 1
ATOM 919 C C . ARG A 1 115 ? -13.445 -26.297 1.843 1 94.88 115 ARG A C 1
ATOM 921 O O . ARG A 1 115 ? -14.484 -25.797 2.279 1 94.88 115 ARG A O 1
ATOM 928 N N . GLU A 1 116 ? -12.227 -26.125 2.379 1 93.69 116 GLU A N 1
ATOM 929 C CA . GLU A 1 116 ? -12.07 -25.234 3.527 1 93.69 116 GLU A CA 1
ATOM 930 C C . GLU A 1 116 ? -12.461 -23.812 3.174 1 93.69 116 GLU A C 1
ATOM 932 O O . GLU A 1 116 ? -13.156 -23.141 3.943 1 93.69 116 GLU A O 1
ATOM 937 N N . ALA A 1 117 ? -12.055 -23.328 2.062 1 96.94 117 ALA A N 1
ATOM 938 C CA . ALA A 1 117 ? -12.391 -21.984 1.598 1 96.94 117 ALA A CA 1
ATOM 939 C C . ALA A 1 117 ? -13.898 -21.812 1.46 1 96.94 117 ALA A C 1
ATOM 941 O O . ALA A 1 117 ? -14.461 -20.812 1.919 1 96.94 117 ALA A O 1
ATOM 942 N N . ARG A 1 118 ? -14.547 -22.781 0.894 1 97.94 118 ARG A N 1
ATOM 943 C CA . ARG A 1 118 ? -15.992 -22.734 0.684 1 97.94 118 ARG A CA 1
ATOM 944 C C . ARG A 1 118 ? -16.734 -22.812 2.01 1 97.94 118 ARG A C 1
ATOM 946 O O . ARG A 1 118 ? -17.797 -22.203 2.168 1 97.94 118 ARG A O 1
ATOM 953 N N . ALA A 1 119 ? -16.203 -23.547 2.932 1 97.31 119 ALA A N 1
ATOM 954 C CA . ALA A 1 119 ? -16.812 -23.625 4.258 1 97.31 119 ALA A CA 1
ATOM 955 C C . ALA A 1 119 ? -16.812 -22.266 4.934 1 97.31 119 ALA A C 1
ATOM 957 O O . ALA A 1 119 ? -17.812 -21.859 5.535 1 97.31 119 ALA A O 1
ATOM 958 N N . HIS A 1 120 ? -15.703 -21.594 4.859 1 96.06 120 HIS A N 1
ATOM 959 C CA . HIS A 1 120 ? -15.641 -20.25 5.402 1 96.06 120 HIS A CA 1
ATOM 960 C C . HIS A 1 120 ? -16.656 -19.328 4.73 1 96.06 120 HIS A C 1
ATOM 962 O O . HIS A 1 120 ? -17.312 -18.531 5.398 1 96.06 120 HIS A O 1
ATOM 968 N N . LEU A 1 121 ? -16.797 -19.469 3.42 1 97.06 121 LEU A N 1
ATOM 969 C CA . LEU A 1 121 ? -17.734 -18.641 2.658 1 97.06 121 LEU A CA 1
ATOM 970 C C . LEU A 1 121 ? -19.172 -18.938 3.059 1 97.06 121 LEU A C 1
ATOM 972 O O . LEU A 1 121 ? -20.016 -18.031 3.113 1 97.06 121 LEU A O 1
ATOM 976 N N . ALA A 1 122 ? -19.422 -20.172 3.307 1 96.81 122 ALA A N 1
ATOM 977 C CA . ALA A 1 122 ? -20.75 -20.578 3.725 1 96.81 122 ALA A CA 1
ATOM 978 C C . ALA A 1 122 ? -21.125 -19.953 5.07 1 96.81 122 ALA A C 1
ATOM 980 O O . ALA A 1 122 ? -22.281 -19.609 5.305 1 96.81 122 ALA A O 1
ATOM 981 N N . LEU A 1 123 ? -20.156 -19.797 5.906 1 96.38 123 LEU A N 1
ATOM 982 C CA . LEU A 1 123 ? -20.359 -19.203 7.227 1 96.38 123 LEU A CA 1
ATOM 983 C C . LEU A 1 123 ? -20.562 -17.703 7.129 1 96.38 123 LEU A C 1
ATOM 985 O O . LEU A 1 123 ? -21.25 -17.109 7.957 1 96.38 123 LEU A O 1
ATOM 989 N N . ASN A 1 124 ? -19.938 -17.078 6.133 1 95.19 124 ASN A N 1
ATOM 990 C CA . ASN A 1 124 ? -20.047 -15.656 5.859 1 95.19 124 ASN A CA 1
ATOM 991 C C . ASN A 1 124 ? -20.297 -15.383 4.379 1 95.19 124 ASN A C 1
ATOM 993 O O . ASN A 1 124 ? -19.391 -14.938 3.668 1 95.19 124 ASN A O 1
ATOM 997 N N . PRO A 1 125 ? -21.5 -15.539 3.969 1 96.69 125 PRO A N 1
ATOM 998 C CA . PRO A 1 125 ? -21.781 -15.469 2.533 1 96.69 125 PRO A CA 1
ATOM 999 C C . PRO A 1 125 ? -21.406 -14.125 1.917 1 96.69 125 PRO A C 1
ATOM 1001 O O . PRO A 1 125 ? -21.594 -13.078 2.543 1 96.69 125 PRO A O 1
ATOM 1004 N N . ASP A 1 126 ? -20.797 -14.156 0.809 1 97.62 126 ASP A N 1
ATOM 1005 C CA . ASP A 1 126 ? -20.344 -13.008 0.031 1 97.62 126 ASP A CA 1
ATOM 1006 C C . ASP A 1 126 ? -20.469 -13.273 -1.467 1 97.62 126 ASP A C 1
ATOM 1008 O O . ASP A 1 126 ? -19.734 -14.109 -2.008 1 97.62 126 ASP A O 1
ATOM 1012 N N . ARG A 1 127 ? -21.312 -12.57 -2.145 1 96.88 127 ARG A N 1
ATOM 1013 C CA . ARG A 1 127 ? -21.609 -12.812 -3.553 1 96.88 127 ARG A CA 1
ATOM 1014 C C . ARG A 1 127 ? -20.422 -12.422 -4.434 1 96.88 127 ARG A C 1
ATOM 1016 O O . ARG A 1 127 ? -20.359 -12.805 -5.602 1 96.88 127 ARG A O 1
ATOM 1023 N N . GLY A 1 128 ? -19.469 -11.68 -3.92 1 98.31 128 GLY A N 1
ATOM 1024 C CA . GLY A 1 128 ? -18.328 -11.219 -4.695 1 98.31 128 GLY A CA 1
ATOM 1025 C C . GLY A 1 128 ? -17.156 -12.18 -4.664 1 98.31 128 GLY A C 1
ATOM 1026 O O . GLY A 1 128 ? -16.141 -11.945 -5.312 1 98.31 128 GLY A O 1
ATOM 1027 N N . ILE A 1 129 ? -17.344 -13.297 -3.934 1 98.69 129 ILE A N 1
ATOM 1028 C CA . ILE A 1 129 ? -16.25 -14.258 -3.789 1 98.69 129 ILE A CA 1
ATOM 1029 C C . ILE A 1 129 ? -16.672 -15.609 -4.348 1 98.69 129 ILE A C 1
ATOM 1031 O O . ILE A 1 129 ? -17.797 -16.062 -4.121 1 98.69 129 ILE A O 1
ATOM 1035 N N . SER A 1 130 ? -15.859 -16.219 -5.098 1 98.44 130 SER A N 1
ATOM 1036 C CA . SER A 1 130 ? -16.062 -17.594 -5.551 1 98.44 130 SER A CA 1
ATOM 1037 C C . SER A 1 130 ? -14.75 -18.359 -5.629 1 98.44 130 SER A C 1
ATOM 1039 O O . SER A 1 130 ? -13.68 -17.75 -5.641 1 98.44 130 SER A O 1
ATOM 1041 N N . TYR A 1 131 ? -14.859 -19.656 -5.621 1 98.38 131 TYR A N 1
ATOM 1042 C CA . TYR A 1 131 ? -13.688 -20.531 -5.648 1 98.38 131 TYR A CA 1
ATOM 1043 C C . TYR A 1 131 ? -13.789 -21.547 -6.766 1 98.38 131 TYR A C 1
ATOM 1045 O O . TYR A 1 131 ? -14.867 -22.094 -7.023 1 98.38 131 TYR A O 1
ATOM 1053 N N . ILE A 1 132 ? -12.68 -21.828 -7.414 1 97.88 132 ILE A N 1
ATOM 1054 C CA . ILE A 1 132 ? -12.594 -22.812 -8.477 1 97.88 132 ILE A CA 1
ATOM 1055 C C . ILE A 1 132 ? -11.516 -23.844 -8.148 1 97.88 132 ILE A C 1
ATOM 1057 O O . ILE A 1 132 ? -10.383 -23.484 -7.836 1 97.88 132 ILE A O 1
ATOM 1061 N N . GLU A 1 133 ? -11.883 -25.109 -8.109 1 95.12 133 GLU A N 1
ATOM 1062 C CA . GLU A 1 133 ? -10.906 -26.188 -7.984 1 95.12 133 GLU A CA 1
ATOM 1063 C C . GLU A 1 133 ? -10.289 -26.531 -9.336 1 95.12 133 GLU A C 1
ATOM 1065 O O . GLU A 1 133 ? -10.945 -27.156 -10.18 1 95.12 133 GLU A O 1
ATOM 1070 N N . ALA A 1 134 ? -9.047 -26.047 -9.555 1 92.88 134 ALA A N 1
ATOM 1071 C CA . ALA A 1 134 ? -8.359 -26.297 -10.82 1 92.88 134 ALA A CA 1
ATOM 1072 C C . ALA A 1 134 ? -6.852 -26.156 -10.664 1 92.88 134 ALA A C 1
ATOM 1074 O O . ALA A 1 134 ? -6.375 -25.547 -9.703 1 92.88 134 ALA A O 1
ATOM 1075 N N . ASN A 1 135 ? -6.109 -26.734 -11.539 1 86.56 135 ASN A N 1
ATOM 1076 C CA . ASN A 1 135 ? -4.652 -26.688 -11.492 1 86.56 135 ASN A CA 1
ATOM 1077 C C . ASN A 1 135 ? -4.086 -25.719 -12.516 1 86.56 135 ASN A C 1
ATOM 1079 O O . ASN A 1 135 ? -2.867 -25.594 -12.656 1 86.56 135 ASN A O 1
ATOM 1083 N N . SER A 1 136 ? -4.961 -25.094 -13.289 1 87.06 136 SER A N 1
ATOM 1084 C CA . SER A 1 136 ? -4.504 -24.156 -14.312 1 87.06 136 SER A CA 1
ATOM 1085 C C . SER A 1 136 ? -5.559 -23.078 -14.594 1 87.06 136 SER A C 1
ATOM 1087 O O . SER A 1 136 ? -6.719 -23.234 -14.203 1 87.06 136 SER A O 1
ATOM 1089 N N . THR A 1 137 ? -5.141 -22.078 -15.32 1 91.88 137 THR A N 1
ATOM 1090 C CA . THR A 1 137 ? -6.035 -20.984 -15.656 1 91.88 137 THR A CA 1
ATOM 1091 C C . THR A 1 137 ? -6.992 -21.391 -16.781 1 91.88 137 THR A C 1
ATOM 1093 O O . THR A 1 137 ? -7.922 -20.641 -17.109 1 91.88 137 THR A O 1
ATOM 1096 N N . ASP A 1 138 ? -6.852 -22.609 -17.297 1 89.56 138 ASP A N 1
ATOM 1097 C CA . ASP A 1 138 ? -7.762 -23.094 -18.328 1 89.56 138 ASP A CA 1
ATOM 1098 C C . ASP A 1 138 ? -9.203 -23.156 -17.812 1 89.56 138 ASP A C 1
ATOM 1100 O O . ASP A 1 138 ? -10.148 -22.984 -18.578 1 89.56 138 ASP A O 1
ATOM 1104 N N . ALA A 1 139 ? -9.32 -23.359 -16.578 1 93.31 139 ALA A N 1
ATOM 1105 C CA . ALA A 1 139 ? -10.633 -23.484 -15.945 1 93.31 139 ALA A CA 1
ATOM 1106 C C . ALA A 1 139 ? -11.359 -22.141 -15.914 1 93.31 139 ALA A C 1
ATOM 1108 O O . ALA A 1 139 ? -12.562 -22.094 -15.633 1 93.31 139 ALA A O 1
ATOM 1109 N N . LEU A 1 140 ? -10.688 -21.031 -16.266 1 96.94 140 LEU A N 1
ATOM 1110 C CA . LEU A 1 140 ? -11.25 -19.703 -16.141 1 96.94 140 LEU A CA 1
ATOM 1111 C C . LEU A 1 140 ? -12.047 -19.328 -17.375 1 96.94 140 LEU A C 1
ATOM 1113 O O . LEU A 1 140 ? -12.828 -18.375 -17.359 1 96.94 140 LEU A O 1
ATOM 1117 N N . GLY A 1 141 ? -11.945 -20.062 -18.484 1 95.25 141 GLY A N 1
ATOM 1118 C CA . GLY A 1 141 ? -12.609 -19.672 -19.719 1 95.25 141 GLY A CA 1
ATOM 1119 C C . GLY A 1 141 ? -12.148 -18.328 -20.25 1 95.25 141 GLY A C 1
ATOM 1120 O O . GLY A 1 141 ? -10.945 -18.109 -20.422 1 95.25 141 GLY A O 1
ATOM 1121 N N . ASP A 1 142 ? -13.109 -17.406 -20.422 1 96.25 142 ASP A N 1
ATOM 1122 C CA . ASP A 1 142 ? -12.781 -16.109 -21.031 1 96.25 142 ASP A CA 1
ATOM 1123 C C . ASP A 1 142 ? -12.773 -15.008 -19.984 1 96.25 142 ASP A C 1
ATOM 1125 O O . ASP A 1 142 ? -12.805 -13.82 -20.328 1 96.25 142 ASP A O 1
ATOM 1129 N N . MET A 1 143 ? -12.711 -15.445 -18.781 1 98 143 MET A N 1
ATOM 1130 C CA . MET A 1 143 ? -12.719 -14.445 -17.719 1 98 143 MET A CA 1
ATOM 1131 C C . MET A 1 143 ? -11.5 -13.539 -17.812 1 98 143 MET A C 1
ATOM 1133 O O . MET A 1 143 ? -1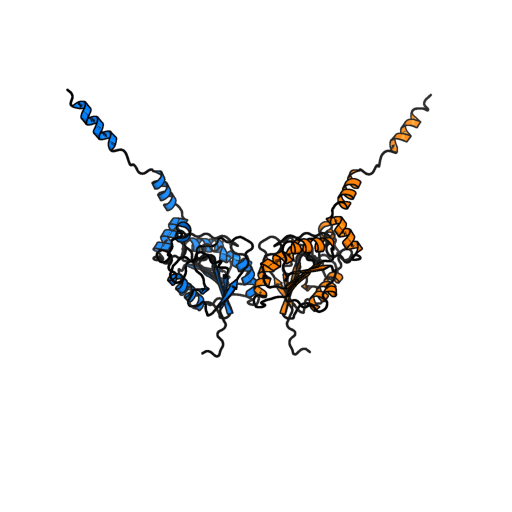0.398 -13.992 -18.125 1 98 143 MET A O 1
ATOM 1137 N N . GLN A 1 144 ? -11.711 -12.242 -17.562 1 98.44 144 GLN A N 1
ATOM 1138 C CA . GLN A 1 144 ? -10.664 -11.227 -17.531 1 98.44 144 GLN A CA 1
ATOM 1139 C C . GLN A 1 144 ? -10.562 -10.586 -16.141 1 98.44 144 GLN A C 1
ATOM 1141 O O . GLN A 1 144 ? -11.57 -10.422 -15.453 1 98.44 144 GLN A O 1
ATOM 1146 N N . PHE A 1 145 ? -9.359 -10.234 -15.844 1 98.81 145 PHE A N 1
ATOM 1147 C CA . PHE A 1 145 ? -9.117 -9.719 -14.5 1 98.81 145 PHE A CA 1
ATOM 1148 C C . PHE A 1 145 ? -8.367 -8.391 -14.555 1 98.81 145 PHE A C 1
ATOM 1150 O O . PHE A 1 145 ? -7.613 -8.141 -15.492 1 98.81 145 PHE A O 1
ATOM 1157 N N . ASP A 1 146 ? -8.656 -7.535 -13.539 1 98.81 146 ASP A N 1
ATOM 1158 C CA . ASP A 1 146 ? -7.902 -6.297 -13.352 1 98.81 146 ASP A CA 1
ATOM 1159 C C . ASP A 1 146 ? -6.613 -6.555 -12.57 1 98.81 146 ASP A C 1
ATOM 1161 O O . ASP A 1 146 ? -5.656 -5.781 -12.672 1 98.81 146 ASP A O 1
ATOM 1165 N N . ALA A 1 147 ? -6.621 -7.641 -11.812 1 98.88 147 ALA A N 1
ATOM 1166 C CA . ALA A 1 147 ? -5.426 -8.047 -11.078 1 98.88 147 ALA A CA 1
ATOM 1167 C C . ALA A 1 147 ? -5.387 -9.562 -10.898 1 98.88 147 ALA A C 1
ATOM 1169 O O . ALA A 1 147 ? -6.422 -10.195 -10.672 1 98.88 147 ALA A O 1
ATOM 1170 N N . ILE A 1 148 ? -4.227 -10.117 -11.016 1 98.88 148 ILE A N 1
ATOM 1171 C CA . ILE A 1 148 ? -3.963 -11.516 -10.711 1 98.88 148 ILE A CA 1
ATOM 1172 C C . ILE A 1 148 ? -2.811 -11.625 -9.711 1 98.88 148 ILE A C 1
ATOM 1174 O O . ILE A 1 148 ? -1.75 -11.023 -9.914 1 98.88 148 ILE A O 1
ATOM 1178 N N . LEU A 1 149 ? -3.062 -12.305 -8.641 1 98.5 149 LEU A N 1
ATOM 1179 C CA . LEU A 1 149 ? -2.029 -12.508 -7.633 1 98.5 149 LEU A CA 1
ATOM 1180 C C . LEU A 1 149 ? -1.605 -13.977 -7.578 1 98.5 149 LEU A C 1
ATOM 1182 O O . LEU A 1 149 ? -2.449 -14.867 -7.445 1 98.5 149 LEU A O 1
ATOM 1186 N N . ALA A 1 150 ? -0.368 -14.227 -7.754 1 96.5 150 ALA A N 1
ATOM 1187 C CA . ALA A 1 150 ? 0.273 -15.516 -7.504 1 96.5 150 ALA A CA 1
ATOM 1188 C C . ALA A 1 150 ? 1.315 -15.398 -6.395 1 96.5 150 ALA A C 1
ATOM 1190 O O . ALA A 1 150 ? 2.51 -15.25 -6.668 1 96.5 150 ALA A O 1
ATOM 1191 N N . MET A 1 151 ? 0.853 -15.477 -5.172 1 94.19 151 MET A N 1
ATOM 1192 C CA . MET A 1 151 ? 1.677 -15.227 -3.994 1 94.19 151 MET A CA 1
ATOM 1193 C C . MET A 1 151 ? 2.113 -16.547 -3.35 1 94.19 151 MET A C 1
ATOM 1195 O O . MET A 1 151 ? 1.278 -17.312 -2.867 1 94.19 151 MET A O 1
ATOM 1199 N N . ALA A 1 152 ? 3.404 -16.781 -3.375 1 91.19 152 ALA A N 1
ATOM 1200 C CA . ALA A 1 152 ? 3.986 -17.984 -2.779 1 91.19 152 ALA A CA 1
ATOM 1201 C C . ALA A 1 152 ? 3.436 -19.234 -3.439 1 91.19 152 ALA A C 1
ATOM 1203 O O . ALA A 1 152 ? 3.148 -20.234 -2.76 1 91.19 152 ALA A O 1
ATOM 1204 N N . VAL A 1 153 ? 3.227 -19.125 -4.699 1 91.75 153 VAL A N 1
ATOM 1205 C CA . VAL A 1 153 ? 2.648 -20.234 -5.445 1 91.75 153 VAL A CA 1
ATOM 1206 C C . VAL A 1 153 ? 3.758 -21.031 -6.133 1 91.75 153 VAL A C 1
ATOM 1208 O O . VAL A 1 153 ? 3.785 -22.25 -6.059 1 91.75 153 VAL A O 1
ATOM 1211 N N . PHE A 1 154 ? 4.723 -20.344 -6.758 1 91.44 154 PHE A N 1
ATOM 1212 C CA . PHE A 1 154 ? 5.777 -20.969 -7.555 1 91.44 154 PHE A CA 1
ATOM 1213 C C . PHE A 1 154 ? 6.988 -21.297 -6.691 1 91.44 154 PHE A C 1
ATOM 1215 O O . PHE A 1 154 ? 8.102 -20.844 -6.973 1 91.44 154 PHE A O 1
ATOM 1222 N N . ARG A 1 155 ? 6.711 -22.109 -5.695 1 89.88 155 ARG A N 1
ATOM 1223 C CA . ARG A 1 155 ? 7.727 -22.531 -4.738 1 89.88 155 ARG A CA 1
ATOM 1224 C C . ARG A 1 155 ? 7.504 -23.969 -4.297 1 89.88 155 ARG A C 1
ATOM 1226 O O . ARG A 1 155 ? 6.391 -24.5 -4.406 1 89.88 155 ARG A O 1
ATOM 1233 N N . HIS A 1 156 ? 8.578 -24.578 -3.844 1 87.31 156 HIS A N 1
ATOM 1234 C CA . HIS A 1 156 ? 8.539 -25.969 -3.391 1 87.31 156 HIS A CA 1
ATOM 1235 C C . HIS A 1 156 ? 9.414 -26.172 -2.164 1 87.31 156 HIS A C 1
ATOM 1237 O O . HIS A 1 156 ? 10.586 -25.766 -2.158 1 87.31 156 HIS A O 1
ATOM 1243 N N . GLY A 1 157 ? 8.836 -26.797 -1.178 1 82.44 157 GLY A N 1
ATOM 1244 C CA . GLY A 1 157 ? 9.547 -27.031 0.072 1 82.44 157 GLY A CA 1
ATOM 1245 C C . GLY A 1 157 ? 10.867 -27.75 -0.117 1 82.44 157 GLY A C 1
ATOM 1246 O O . GLY A 1 157 ? 11.844 -27.453 0.567 1 82.44 157 GLY A O 1
ATOM 1247 N N . ARG A 1 158 ? 10.938 -28.703 -0.989 1 84.06 158 ARG A N 1
ATOM 1248 C CA . ARG A 1 158 ? 12.156 -29.469 -1.227 1 84.06 158 ARG A CA 1
ATOM 1249 C C . ARG A 1 158 ? 13.289 -28.547 -1.689 1 84.06 158 ARG A C 1
ATOM 1251 O O . ARG A 1 158 ? 14.453 -28.781 -1.36 1 84.06 158 ARG A O 1
ATOM 1258 N N . LEU A 1 159 ? 12.93 -27.547 -2.496 1 88.44 159 LEU A N 1
ATOM 1259 C CA . LEU A 1 159 ? 13.945 -26.609 -2.947 1 88.44 159 LEU A CA 1
ATOM 1260 C C . LEU A 1 159 ? 14.469 -25.781 -1.783 1 88.44 159 LEU A C 1
ATOM 1262 O O . LEU A 1 159 ? 15.656 -25.453 -1.725 1 88.44 159 LEU A O 1
ATOM 1266 N N . GLU A 1 160 ? 13.609 -25.5 -0.884 1 83.94 160 GLU A N 1
ATOM 1267 C CA . GLU A 1 160 ? 13.992 -24.688 0.274 1 83.94 160 GLU A CA 1
ATOM 1268 C C . GLU A 1 160 ? 14.867 -25.5 1.234 1 83.94 160 GLU A C 1
ATOM 1270 O O . GLU A 1 160 ? 15.82 -24.953 1.802 1 83.94 160 GLU A O 1
ATOM 1275 N N . THR A 1 161 ? 14.5 -26.75 1.427 1 85.62 161 THR A N 1
ATOM 1276 C CA . THR A 1 161 ? 15.188 -27.578 2.406 1 85.62 161 THR A CA 1
ATOM 1277 C C . THR A 1 161 ? 16.5 -28.094 1.839 1 85.62 161 THR A C 1
ATOM 1279 O O . THR A 1 161 ? 17.531 -28.062 2.51 1 85.62 161 THR A O 1
ATOM 1282 N N . GLU A 1 162 ? 16.5 -28.531 0.622 1 89.44 162 GLU A N 1
ATOM 1283 C CA . GLU A 1 162 ? 17.656 -29.172 0.022 1 89.44 162 GLU A CA 1
ATOM 1284 C C . GLU A 1 162 ? 18.562 -28.156 -0.669 1 89.44 162 GLU A C 1
ATOM 1286 O O . GLU A 1 162 ? 19.75 -28.406 -0.863 1 89.44 162 GLU A O 1
ATOM 1291 N N . ALA A 1 163 ? 18.031 -27.047 -1.169 1 90.94 163 ALA A N 1
ATOM 1292 C CA . ALA A 1 163 ? 18.75 -25.953 -1.824 1 90.94 163 ALA A CA 1
ATOM 1293 C C . ALA A 1 163 ? 19.641 -26.484 -2.943 1 90.94 163 ALA A C 1
ATOM 1295 O O . ALA A 1 163 ? 20.828 -26.156 -3.002 1 90.94 163 ALA A O 1
ATOM 1296 N N . PRO A 1 164 ? 19.094 -27.375 -3.803 1 93.94 164 PRO A N 1
ATOM 1297 C CA . PRO A 1 164 ? 19.922 -27.938 -4.871 1 93.94 164 PRO A CA 1
ATOM 1298 C C . PRO A 1 164 ? 20.406 -26.891 -5.871 1 93.94 164 PRO A C 1
ATOM 1300 O O . PRO A 1 164 ? 19.797 -25.812 -5.977 1 93.94 164 PRO A O 1
ATOM 1303 N N . ASP A 1 165 ? 21.422 -27.172 -6.664 1 95.88 165 ASP A N 1
ATOM 1304 C CA . ASP A 1 165 ? 21.969 -26.281 -7.672 1 95.88 165 ASP A CA 1
ATOM 1305 C C . ASP A 1 165 ? 21.016 -26.125 -8.852 1 95.88 165 ASP A C 1
ATOM 1307 O O . ASP A 1 165 ? 21.062 -25.125 -9.578 1 95.88 165 ASP A O 1
ATOM 1311 N N . ARG A 1 166 ? 20.234 -27.156 -9.023 1 96.75 166 ARG A N 1
ATOM 1312 C CA . ARG A 1 166 ? 19.266 -27.156 -10.117 1 96.75 166 ARG A CA 1
ATOM 1313 C C . ARG A 1 166 ? 17.875 -27.469 -9.609 1 96.75 166 ARG A C 1
ATOM 1315 O O . ARG A 1 166 ? 17.703 -28.25 -8.672 1 96.75 166 ARG A O 1
ATOM 1322 N N . CYS A 1 167 ? 16.875 -26.828 -10.297 1 95.38 167 CYS A N 1
ATOM 1323 C CA . CYS A 1 167 ? 15.508 -27 -9.797 1 95.38 167 CYS A CA 1
ATOM 1324 C C . CYS A 1 167 ? 14.688 -27.875 -10.742 1 95.38 167 CYS A C 1
ATOM 1326 O O . CYS A 1 167 ? 13.531 -28.172 -10.461 1 95.38 167 CYS A O 1
ATOM 1328 N N . ASP A 1 168 ? 15.156 -28.297 -11.883 1 93.88 168 ASP A N 1
ATOM 1329 C CA . ASP A 1 168 ? 14.414 -28.906 -12.977 1 93.88 168 ASP A CA 1
ATOM 1330 C C . ASP A 1 168 ? 13.727 -30.188 -12.523 1 93.88 168 ASP A C 1
ATOM 1332 O O . ASP A 1 168 ? 12.664 -30.547 -13.031 1 93.88 168 ASP A O 1
ATOM 1336 N N . GLU A 1 169 ? 14.344 -30.906 -11.539 1 91.31 169 GLU A N 1
ATOM 1337 C CA . GLU A 1 169 ? 13.781 -32.188 -11.086 1 91.31 169 GLU A CA 1
ATOM 1338 C C . GLU A 1 169 ? 12.562 -31.953 -10.195 1 91.31 169 GLU A C 1
ATOM 1340 O O . GLU A 1 169 ? 11.727 -32.844 -10.039 1 91.31 169 GLU A O 1
ATOM 1345 N N . VAL A 1 170 ? 12.516 -30.812 -9.586 1 88.62 170 VAL A N 1
ATOM 1346 C CA . VAL A 1 170 ? 11.469 -30.547 -8.602 1 88.62 170 VAL A CA 1
ATOM 1347 C C . VAL A 1 170 ? 10.438 -29.594 -9.195 1 88.62 170 VAL A C 1
ATOM 1349 O O . VAL A 1 170 ? 9.242 -29.906 -9.242 1 88.62 170 VAL A O 1
ATOM 1352 N N . LEU A 1 171 ? 10.875 -28.453 -9.727 1 91.88 171 LEU A N 1
ATOM 1353 C CA . LEU A 1 171 ? 10.039 -27.391 -10.281 1 91.88 171 LEU A CA 1
ATOM 1354 C C . LEU A 1 171 ? 10.766 -26.672 -11.414 1 91.88 171 LEU A C 1
ATOM 1356 O O . LEU A 1 171 ? 11.453 -25.672 -11.188 1 91.88 171 LEU A O 1
ATOM 1360 N N . PRO A 1 172 ? 10.57 -27.25 -12.602 1 95 172 PRO A N 1
ATOM 1361 C CA . PRO A 1 172 ? 11.281 -26.625 -13.727 1 95 172 PRO A CA 1
ATOM 1362 C C . PRO A 1 172 ? 10.789 -25.219 -14.039 1 95 172 PRO A C 1
ATOM 1364 O O . PRO A 1 172 ? 9.594 -24.938 -13.93 1 95 172 PRO A O 1
ATOM 1367 N N . PHE A 1 173 ? 11.703 -24.312 -14.445 1 96.19 173 PHE A N 1
ATOM 1368 C CA . PHE A 1 173 ? 11.383 -22.953 -14.828 1 96.19 173 PHE A CA 1
ATOM 1369 C C . PHE A 1 173 ? 10.32 -22.922 -15.922 1 96.19 173 PHE A C 1
ATOM 1371 O O . PHE A 1 173 ? 9.445 -22.062 -15.93 1 96.19 173 PHE A O 1
ATOM 1378 N N . ALA A 1 174 ? 10.359 -23.875 -16.766 1 95.94 174 ALA A N 1
ATOM 1379 C CA . ALA A 1 174 ? 9.438 -23.922 -17.906 1 95.94 174 ALA A CA 1
ATOM 1380 C C . ALA A 1 174 ? 7.988 -23.984 -17.422 1 95.94 174 ALA A C 1
ATOM 1382 O O . ALA A 1 174 ? 7.098 -23.438 -18.062 1 95.94 174 ALA A O 1
ATOM 1383 N N . GLN A 1 175 ? 7.77 -24.609 -16.328 1 92.81 175 GLN A N 1
ATOM 1384 C CA . GLN A 1 175 ? 6.422 -24.688 -15.773 1 92.81 175 GLN A CA 1
ATOM 1385 C C . GLN A 1 175 ? 5.965 -23.328 -15.266 1 92.81 175 GLN A C 1
ATOM 1387 O O . GLN A 1 175 ? 4.809 -22.938 -15.461 1 92.81 175 GLN A O 1
ATOM 1392 N N . PHE A 1 176 ? 6.871 -22.641 -14.672 1 94.81 176 PHE A N 1
ATOM 1393 C CA . PHE A 1 176 ? 6.602 -21.281 -14.227 1 94.81 176 PHE A CA 1
ATOM 1394 C C . PHE A 1 176 ? 6.258 -20.391 -15.406 1 94.81 176 PHE A C 1
ATOM 1396 O O . PHE A 1 176 ? 5.23 -19.703 -15.391 1 94.81 176 PHE A O 1
ATOM 1403 N N . ASP A 1 177 ? 7.07 -20.438 -16.391 1 96.94 177 ASP A N 1
ATOM 1404 C CA . ASP A 1 177 ? 6.879 -19.625 -17.578 1 96.94 177 ASP A CA 1
ATOM 1405 C C . ASP A 1 177 ? 5.535 -19.922 -18.234 1 96.94 177 ASP A C 1
ATOM 1407 O O . ASP A 1 177 ? 4.82 -19 -18.641 1 96.94 177 ASP A O 1
ATOM 1411 N N . LYS A 1 178 ? 5.18 -21.156 -18.25 1 94.88 178 LYS A N 1
ATOM 1412 C CA . LYS A 1 178 ? 3.918 -21.578 -18.859 1 94.88 178 LYS A CA 1
ATOM 1413 C C . LYS A 1 178 ? 2.727 -21 -18.094 1 94.88 178 LYS A C 1
ATOM 1415 O O . LYS A 1 178 ? 1.791 -20.469 -18.688 1 94.88 178 LYS A O 1
ATOM 1420 N N . GLU A 1 179 ? 2.758 -21.078 -16.797 1 94.12 179 GLU A N 1
ATOM 1421 C CA . GLU A 1 179 ? 1.643 -20.641 -15.969 1 94.12 179 GLU A CA 1
ATOM 1422 C C . GLU A 1 179 ? 1.47 -19.125 -16.031 1 94.12 179 GLU A C 1
ATOM 1424 O O . GLU A 1 179 ? 0.349 -18.625 -16.156 1 94.12 179 GLU A O 1
ATOM 1429 N N . VAL A 1 180 ? 2.549 -18.438 -15.992 1 96.62 180 VAL A N 1
ATOM 1430 C CA . VAL A 1 180 ? 2.48 -16.969 -16.031 1 96.62 180 VAL A CA 1
ATOM 1431 C C . VAL A 1 180 ? 2.008 -16.516 -17.406 1 96.62 180 VAL A C 1
ATOM 1433 O O . VAL A 1 180 ? 1.263 -15.539 -17.516 1 96.62 180 VAL A O 1
ATOM 1436 N N . THR A 1 181 ? 2.402 -17.234 -18.422 1 96.81 181 THR A N 1
ATOM 1437 C CA . THR A 1 181 ? 1.944 -16.938 -19.781 1 96.81 181 THR A CA 1
ATOM 1438 C C . THR A 1 181 ? 0.437 -17.141 -19.891 1 96.81 181 THR A C 1
ATOM 1440 O O . THR A 1 181 ? -0.257 -16.344 -20.531 1 96.81 181 THR A O 1
ATOM 1443 N N . ALA A 1 182 ? 0.002 -18.203 -19.281 1 96.38 182 ALA A N 1
ATOM 1444 C CA . ALA A 1 182 ? -1.438 -18.453 -19.281 1 96.38 182 ALA A CA 1
ATOM 1445 C C . ALA A 1 182 ? -2.182 -17.344 -18.531 1 96.38 182 ALA A C 1
ATOM 1447 O O . ALA A 1 182 ? -3.238 -16.891 -18.984 1 96.38 182 ALA A O 1
ATOM 1448 N N . MET A 1 183 ? -1.659 -16.844 -17.406 1 97.44 183 MET A N 1
ATOM 1449 C CA . MET A 1 183 ? -2.262 -15.758 -16.656 1 97.44 183 MET A CA 1
ATOM 1450 C C . MET A 1 183 ? -2.326 -14.484 -17.484 1 97.44 183 MET A C 1
ATOM 1452 O O . MET A 1 183 ? -3.289 -13.727 -17.391 1 97.44 183 MET A O 1
ATOM 1456 N N . HIS A 1 184 ? -1.268 -14.289 -18.281 1 97.88 184 HIS A N 1
ATOM 1457 C CA . HIS A 1 184 ? -1.177 -13.133 -19.172 1 97.88 184 HIS A CA 1
ATOM 1458 C C . HIS A 1 184 ? -2.416 -13.016 -20.047 1 97.88 184 HIS A C 1
ATOM 1460 O O . HIS A 1 184 ? -2.92 -11.914 -20.281 1 97.88 184 HIS A O 1
ATOM 1466 N N . ARG A 1 185 ? -2.975 -14.102 -20.469 1 96.94 185 ARG A N 1
ATOM 1467 C CA . ARG A 1 185 ? -4.125 -14.125 -21.359 1 96.94 185 ARG A CA 1
ATOM 1468 C C . ARG A 1 185 ? -5.395 -13.688 -20.625 1 96.94 185 ARG A C 1
ATOM 1470 O O . ARG A 1 185 ? -6.367 -13.273 -21.266 1 96.94 185 ARG A O 1
ATOM 1477 N N . HIS A 1 186 ? -5.363 -13.766 -19.344 1 98.44 186 HIS A N 1
ATOM 1478 C CA . HIS A 1 186 ? -6.547 -13.461 -18.547 1 98.44 186 HIS A CA 1
ATOM 1479 C C . HIS A 1 186 ? -6.434 -12.086 -17.891 1 98.44 186 HIS A C 1
ATOM 1481 O O . HIS A 1 186 ? -7.359 -11.641 -17.203 1 98.44 186 HIS A O 1
ATOM 1487 N N . LEU A 1 187 ? -5.312 -11.414 -18.062 1 98.56 187 LEU A N 1
ATOM 1488 C CA . LEU A 1 187 ? -5.102 -10.102 -17.469 1 98.56 187 LEU A CA 1
ATOM 1489 C C . LEU A 1 187 ? -5.398 -8.992 -18.469 1 98.56 187 LEU A C 1
ATOM 1491 O O . LEU A 1 187 ? -4.883 -9.016 -19.594 1 98.56 187 LEU A O 1
ATOM 1495 N N . ARG A 1 188 ? -6.277 -8.039 -18.125 1 97.88 188 ARG A N 1
ATOM 1496 C CA . ARG A 1 188 ? -6.621 -6.918 -19 1 97.88 188 ARG A CA 1
ATOM 1497 C C . ARG A 1 188 ? -5.402 -6.043 -19.266 1 97.88 188 ARG A C 1
ATOM 1499 O O . ARG A 1 188 ? -4.516 -5.922 -18.422 1 97.88 188 ARG A O 1
ATOM 1506 N N . PRO A 1 189 ? -5.352 -5.449 -20.516 1 97.19 189 PRO A N 1
ATOM 1507 C CA . PRO A 1 189 ? -4.344 -4.398 -20.672 1 97.19 189 PRO A CA 1
ATOM 1508 C C . PRO A 1 189 ? -4.41 -3.344 -19.562 1 97.19 189 PRO A C 1
ATOM 1510 O O . PRO A 1 189 ? -5.504 -2.912 -19.188 1 97.19 189 PRO A O 1
ATOM 1513 N N . GLY A 1 190 ? -3.307 -3 -19.031 1 96.44 190 GLY A N 1
ATOM 1514 C CA . GLY A 1 190 ? -3.27 -2.053 -17.922 1 96.44 190 GLY A CA 1
ATOM 1515 C C . GLY A 1 190 ? -3.482 -2.703 -16.562 1 96.44 190 GLY A C 1
ATOM 1516 O O . GLY A 1 190 ? -3.375 -2.041 -15.531 1 96.44 190 GLY A O 1
ATOM 1517 N N . GLY A 1 191 ? -3.781 -4.02 -16.594 1 98.12 191 GLY A N 1
ATOM 1518 C CA . GLY A 1 191 ? -3.994 -4.742 -15.344 1 98.12 191 GLY A CA 1
ATOM 1519 C C . GLY A 1 191 ? -2.707 -5.062 -14.609 1 98.12 191 GLY A C 1
ATOM 1520 O O . GLY A 1 191 ? -1.614 -4.805 -15.125 1 98.12 191 GLY A O 1
ATOM 1521 N N . TRP A 1 192 ? -2.844 -5.59 -13.383 1 98.44 192 TRP A N 1
ATOM 1522 C CA . TRP A 1 192 ? -1.688 -5.797 -12.523 1 98.44 192 TRP A CA 1
ATOM 1523 C C . TRP A 1 192 ? -1.503 -7.277 -12.203 1 98.44 192 TRP A C 1
ATOM 1525 O O . TRP A 1 192 ? -2.463 -7.969 -11.852 1 98.44 192 TRP A O 1
ATOM 1535 N N . LEU A 1 193 ? -0.28 -7.734 -12.43 1 98.75 193 LEU A N 1
ATOM 1536 C CA . LEU A 1 193 ? 0.142 -9.062 -12.008 1 98.75 193 LEU A CA 1
ATOM 1537 C C . LEU A 1 193 ? 1.084 -8.984 -10.805 1 98.75 193 LEU A C 1
ATOM 1539 O O . LEU A 1 193 ? 2.01 -8.164 -10.797 1 98.75 193 LEU A O 1
ATOM 1543 N N . SER A 1 194 ? 0.774 -9.688 -9.727 1 98.19 194 SER A N 1
ATOM 1544 C CA . SER A 1 194 ? 1.702 -9.812 -8.602 1 98.19 194 SER A CA 1
ATOM 1545 C C . SER A 1 194 ? 2.25 -11.234 -8.5 1 98.19 194 SER A C 1
ATOM 1547 O O . SER A 1 194 ? 1.484 -12.195 -8.414 1 98.19 194 SER A O 1
ATOM 1549 N N . VAL A 1 195 ? 3.525 -11.391 -8.617 1 96.25 195 VAL A N 1
ATOM 1550 C CA . VAL A 1 195 ? 4.246 -12.641 -8.406 1 96.25 195 VAL A CA 1
ATOM 1551 C C . VAL A 1 195 ? 5.324 -12.445 -7.344 1 96.25 195 VAL A C 1
ATOM 1553 O O . VAL A 1 195 ? 6.289 -11.703 -7.562 1 96.25 195 VAL A O 1
ATOM 1556 N N . TRP A 1 196 ? 5.141 -13.102 -6.238 1 92.31 196 TRP A N 1
ATOM 1557 C CA . TRP A 1 196 ? 6.059 -12.844 -5.133 1 92.31 196 TRP A CA 1
ATOM 1558 C C . TRP A 1 196 ? 6.234 -14.094 -4.273 1 92.31 196 TRP A C 1
ATOM 1560 O O . TRP A 1 196 ? 5.355 -14.961 -4.238 1 92.31 196 TRP A O 1
ATOM 1570 N N . ASN A 1 197 ? 7.477 -14.172 -3.619 1 90.56 197 ASN A N 1
ATOM 1571 C CA . ASN A 1 197 ? 7.824 -15.242 -2.695 1 90.56 197 ASN A CA 1
ATOM 1572 C C . ASN A 1 197 ? 7.812 -16.609 -3.387 1 90.56 197 ASN A C 1
ATOM 1574 O O . ASN A 1 197 ? 7.246 -17.562 -2.867 1 90.56 197 ASN A O 1
ATOM 1578 N N . GLY A 1 198 ? 8.297 -16.688 -4.641 1 91.38 198 GLY A N 1
ATOM 1579 C CA . GLY A 1 198 ? 8.539 -17.891 -5.426 1 91.38 198 GLY A CA 1
ATOM 1580 C C . GLY A 1 198 ? 10 -18.094 -5.766 1 91.38 198 GLY A C 1
ATOM 1581 O O . GLY A 1 198 ? 10.844 -17.266 -5.43 1 91.38 198 GLY A O 1
ATOM 1582 N N . HIS A 1 199 ? 10.297 -19.172 -6.441 1 93.19 199 HIS A N 1
ATOM 1583 C CA . HIS A 1 199 ? 11.688 -19.547 -6.695 1 93.19 199 HIS A CA 1
ATOM 1584 C C . HIS A 1 199 ? 12.188 -18.953 -8.008 1 93.19 199 HIS A C 1
ATOM 1586 O O . HIS A 1 199 ? 13.297 -19.266 -8.453 1 93.19 199 HIS A O 1
ATOM 1592 N N . PHE A 1 200 ? 11.375 -18.078 -8.625 1 94.69 200 PHE A N 1
ATOM 1593 C CA . PHE A 1 200 ? 11.734 -17.609 -9.953 1 94.69 200 PHE A CA 1
ATOM 1594 C C . PHE A 1 200 ? 11.531 -16.094 -10.055 1 94.69 200 PHE A C 1
ATOM 1596 O O . PHE A 1 200 ? 10.781 -15.508 -9.273 1 94.69 200 PHE A O 1
ATOM 1603 N N . ARG A 1 201 ? 12.227 -15.531 -11 1 94.38 201 ARG A N 1
ATOM 1604 C CA . ARG A 1 201 ? 12.078 -14.117 -11.305 1 94.38 201 ARG A CA 1
ATOM 1605 C C . ARG A 1 201 ? 11.164 -13.898 -12.5 1 94.38 201 ARG A C 1
ATOM 1607 O O . ARG A 1 201 ? 11.359 -14.508 -13.555 1 94.38 201 ARG A O 1
ATOM 1614 N N . PHE A 1 202 ? 10.219 -13.039 -12.305 1 96.94 202 PHE A N 1
ATOM 1615 C CA . PHE A 1 202 ? 9.289 -12.75 -13.391 1 96.94 202 PHE A CA 1
ATOM 1616 C C . PHE A 1 202 ? 10.031 -12.242 -14.617 1 96.94 202 PHE A C 1
ATOM 1618 O O . PHE A 1 202 ? 9.688 -12.594 -15.75 1 96.94 202 PHE A O 1
ATOM 1625 N N . ARG A 1 203 ? 11.062 -11.461 -14.43 1 95.81 203 ARG A N 1
ATOM 1626 C CA . ARG A 1 203 ? 11.781 -10.828 -15.523 1 95.81 203 ARG A CA 1
ATOM 1627 C C . ARG A 1 203 ? 12.391 -11.867 -16.453 1 95.81 203 ARG A C 1
ATOM 1629 O O . ARG A 1 203 ? 12.75 -11.562 -17.594 1 95.81 203 ARG A O 1
ATOM 1636 N N . ASP A 1 204 ? 12.5 -13.117 -16.016 1 96.5 204 ASP A N 1
ATOM 1637 C CA . ASP A 1 204 ? 13.117 -14.172 -16.812 1 96.5 204 ASP A CA 1
ATOM 1638 C C . ASP A 1 204 ? 12.086 -14.844 -17.719 1 96.5 204 ASP A C 1
ATOM 1640 O O . ASP A 1 204 ? 12.438 -15.664 -18.578 1 96.5 204 ASP A O 1
ATOM 1644 N N . THR A 1 205 ? 10.789 -14.508 -17.547 1 97.81 205 THR A N 1
ATOM 1645 C CA . THR A 1 205 ? 9.734 -15.164 -18.312 1 97.81 205 THR A CA 1
ATOM 1646 C C . THR A 1 205 ? 9.656 -14.602 -19.734 1 97.81 205 THR A C 1
ATOM 1648 O O . THR A 1 205 ? 10.156 -13.5 -20 1 97.81 205 THR A O 1
ATOM 1651 N N . THR A 1 206 ? 9 -15.328 -20.594 1 97.25 206 THR A N 1
ATOM 1652 C CA . THR A 1 206 ? 8.836 -14.945 -21.984 1 97.25 206 THR A CA 1
ATOM 1653 C C . THR A 1 206 ? 7.918 -13.734 -22.109 1 97.25 206 THR A C 1
ATOM 1655 O O . THR A 1 206 ? 8.047 -12.938 -23.047 1 97.25 206 THR A O 1
ATOM 1658 N N . ILE A 1 207 ? 7.047 -13.5 -21.141 1 97.88 207 ILE A N 1
ATOM 1659 C CA . ILE A 1 207 ? 6.043 -12.453 -21.281 1 97.88 207 ILE A CA 1
ATOM 1660 C C . ILE A 1 207 ? 6.508 -11.188 -20.547 1 97.88 207 ILE A C 1
ATOM 1662 O O . ILE A 1 207 ? 5.875 -10.141 -20.656 1 97.88 207 ILE A O 1
ATOM 1666 N N . ALA A 1 208 ? 7.66 -11.234 -19.859 1 97.81 208 ALA A N 1
ATOM 1667 C CA . ALA A 1 208 ? 8.141 -10.125 -19.031 1 97.81 208 ALA A CA 1
ATOM 1668 C C . ALA A 1 208 ? 8.211 -8.836 -19.828 1 97.81 208 ALA A C 1
ATOM 1670 O O . ALA A 1 208 ? 7.887 -7.758 -19.328 1 97.81 208 ALA A O 1
ATOM 1671 N N . PRO A 1 209 ? 8.578 -8.906 -21.188 1 96.94 209 PRO A N 1
ATOM 1672 C CA . PRO A 1 209 ? 8.695 -7.672 -21.953 1 96.94 209 PRO A CA 1
ATOM 1673 C C . PRO A 1 209 ? 7.367 -6.938 -22.109 1 96.94 209 PRO A C 1
ATOM 1675 O O . PRO A 1 209 ? 7.348 -5.746 -22.422 1 96.94 209 PRO A O 1
ATOM 1678 N N . HIS A 1 210 ? 6.277 -7.559 -21.875 1 97.81 210 HIS A N 1
ATOM 1679 C CA . HIS A 1 210 ? 4.961 -6.945 -22.016 1 97.81 210 HIS A CA 1
ATOM 1680 C C . HIS A 1 210 ? 4.523 -6.266 -20.734 1 97.81 210 HIS A C 1
ATOM 1682 O O . HIS A 1 210 ? 3.393 -5.793 -20.625 1 97.81 210 HIS A O 1
ATOM 1688 N N . TYR A 1 211 ? 5.484 -6.223 -19.766 1 97.94 211 TYR A N 1
ATOM 1689 C CA . TYR A 1 211 ? 5.109 -5.691 -18.453 1 97.94 211 TYR A CA 1
ATOM 1690 C C . TYR A 1 211 ? 6.086 -4.609 -18 1 97.94 211 TYR A C 1
ATOM 1692 O O . TYR A 1 211 ? 7.242 -4.598 -18.438 1 97.94 211 TYR A O 1
ATOM 1700 N N . GLN A 1 212 ? 5.602 -3.705 -17.219 1 96.12 212 GLN A N 1
ATOM 1701 C CA . GLN A 1 212 ? 6.426 -2.809 -16.422 1 96.12 212 GLN A CA 1
ATOM 1702 C C . GLN A 1 212 ? 6.527 -3.293 -14.984 1 96.12 212 GLN A C 1
ATOM 1704 O O . GLN A 1 212 ? 5.516 -3.432 -14.297 1 96.12 212 GLN A O 1
ATOM 1709 N N . ALA A 1 213 ? 7.727 -3.57 -14.562 1 95.62 213 ALA A N 1
ATOM 1710 C CA . ALA A 1 213 ? 7.941 -4.133 -13.234 1 95.62 213 ALA A CA 1
ATOM 1711 C C . ALA A 1 213 ? 8.031 -3.031 -12.18 1 95.62 213 ALA A C 1
ATOM 1713 O O . ALA A 1 213 ? 8.562 -1.952 -12.445 1 95.62 213 ALA A O 1
ATOM 1714 N N . ARG A 1 214 ? 7.574 -3.422 -10.992 1 92.06 214 ARG A N 1
ATOM 1715 C CA . ARG A 1 214 ? 7.629 -2.496 -9.867 1 92.06 214 ARG A CA 1
ATOM 1716 C C . ARG A 1 214 ? 8.086 -3.205 -8.594 1 92.06 214 ARG A C 1
ATOM 1718 O O . ARG A 1 214 ? 7.672 -4.332 -8.32 1 92.06 214 ARG A O 1
ATOM 1725 N N . THR A 1 215 ? 8.867 -2.402 -7.879 1 90.81 215 THR A N 1
ATOM 1726 C CA . THR A 1 215 ? 9.328 -2.9 -6.59 1 90.81 215 THR A CA 1
ATOM 1727 C C . THR A 1 215 ? 8.445 -2.367 -5.461 1 90.81 215 THR A C 1
ATOM 1729 O O . THR A 1 215 ? 7.777 -1.344 -5.617 1 90.81 215 THR A O 1
ATOM 1732 N N . LEU A 1 216 ? 8.375 -3.08 -4.414 1 90 216 LEU A N 1
ATOM 1733 C CA . LEU A 1 216 ? 7.672 -2.668 -3.205 1 90 216 LEU A CA 1
ATOM 1734 C C . LEU A 1 216 ? 8.586 -2.762 -1.987 1 90 216 LEU A C 1
ATOM 1736 O O . LEU A 1 216 ? 9.43 -3.652 -1.91 1 90 216 LEU A O 1
ATOM 1740 N N . THR A 1 217 ? 8.359 -1.817 -1.065 1 86.56 217 THR A N 1
ATOM 1741 C CA . THR A 1 217 ? 9.023 -1.885 0.233 1 86.56 217 THR A CA 1
ATOM 1742 C C . THR A 1 217 ? 8.18 -2.67 1.231 1 86.56 217 THR A C 1
ATOM 1744 O O . THR A 1 217 ? 6.98 -2.412 1.377 1 86.56 217 THR A O 1
ATOM 1747 N N . PHE A 1 218 ? 8.805 -3.625 1.838 1 85.31 218 PHE A N 1
ATOM 1748 C CA . PHE A 1 218 ? 8.141 -4.398 2.875 1 85.31 218 PHE A CA 1
ATOM 1749 C C . PHE A 1 218 ? 8.633 -3.996 4.258 1 85.31 218 PHE A C 1
ATOM 1751 O O . PHE A 1 218 ? 9.828 -3.754 4.449 1 85.31 218 PHE A O 1
ATOM 1758 N N . THR A 1 219 ? 7.691 -3.773 5.176 1 79.06 219 THR A N 1
ATOM 1759 C CA . THR A 1 219 ? 8.047 -3.365 6.531 1 79.06 219 THR A CA 1
ATOM 1760 C C . THR A 1 219 ? 8.57 -4.551 7.336 1 79.06 219 THR A C 1
ATOM 1762 O O . THR A 1 219 ? 9.336 -4.375 8.289 1 79.06 219 THR A O 1
ATOM 1765 N N . ARG A 1 220 ? 8.094 -5.723 6.938 1 73.38 220 ARG A N 1
ATOM 1766 C CA . ARG A 1 220 ? 8.555 -6.941 7.598 1 73.38 220 ARG A CA 1
ATOM 1767 C C . ARG A 1 220 ? 9.531 -7.707 6.715 1 73.38 220 ARG A C 1
ATOM 1769 O O . ARG A 1 220 ? 9.453 -7.637 5.488 1 73.38 220 ARG A O 1
ATOM 1776 N N . GLU A 1 221 ? 10.539 -8.258 7.387 1 66.88 221 GLU A N 1
ATOM 1777 C CA . GLU A 1 221 ? 11.461 -9.109 6.645 1 66.88 221 GLU A CA 1
ATOM 1778 C C . GLU A 1 221 ? 10.719 -10.25 5.945 1 66.88 221 GLU A C 1
ATOM 1780 O O . GLU A 1 221 ? 9.914 -10.945 6.57 1 66.88 221 GLU A O 1
ATOM 1785 N N . VAL A 1 222 ? 10.789 -10.188 4.727 1 66.12 222 VAL A N 1
ATOM 1786 C CA . VAL A 1 222 ? 10.234 -11.312 3.973 1 66.12 222 VAL A CA 1
ATOM 1787 C C . VAL A 1 222 ? 11.344 -12.305 3.633 1 66.12 222 VAL A C 1
ATOM 1789 O O . VAL A 1 222 ? 12.414 -11.914 3.178 1 66.12 222 VAL A O 1
ATOM 1792 N N . PRO A 1 223 ? 11.172 -13.492 4.086 1 61.97 223 PRO A N 1
ATOM 1793 C CA . PRO A 1 223 ? 12.211 -14.477 3.775 1 61.97 223 PRO A CA 1
ATOM 1794 C C . PRO A 1 223 ? 12.484 -14.602 2.277 1 61.97 223 PRO A C 1
ATOM 1796 O O . PRO A 1 223 ? 11.539 -14.609 1.478 1 61.97 223 PRO A O 1
ATOM 1799 N N . LEU A 1 224 ? 13.734 -14.352 2.049 1 65.5 224 LEU A N 1
ATOM 1800 C CA . LEU A 1 224 ? 14.125 -14.508 0.652 1 65.5 224 LEU A CA 1
ATOM 1801 C C . LEU A 1 224 ? 14.164 -15.984 0.263 1 65.5 224 LEU A C 1
ATOM 1803 O O . LEU A 1 224 ? 14.75 -16.812 0.973 1 65.5 224 LEU A O 1
ATOM 1807 N N . THR A 1 225 ? 13.359 -16.359 -0.621 1 79.94 225 THR A N 1
ATOM 1808 C CA . THR A 1 225 ? 13.367 -17.688 -1.211 1 79.94 225 THR A CA 1
ATOM 1809 C C . THR A 1 225 ? 14.523 -17.844 -2.195 1 79.94 225 THR A C 1
ATOM 1811 O O . THR A 1 225 ? 14.969 -16.859 -2.789 1 79.94 225 THR A O 1
ATOM 1814 N N . LEU A 1 226 ? 15.078 -19.031 -2.213 1 89.06 226 LEU A N 1
ATOM 1815 C CA . LEU A 1 226 ? 16.094 -19.328 -3.217 1 89.06 226 LEU A CA 1
ATOM 1816 C C . LEU A 1 226 ? 15.555 -19.109 -4.625 1 89.06 226 LEU A C 1
ATOM 1818 O O . LEU A 1 226 ? 14.406 -19.453 -4.91 1 89.06 226 LEU A O 1
ATOM 1822 N N . LEU A 1 227 ? 16.453 -18.547 -5.469 1 94.25 227 LEU A N 1
ATOM 1823 C CA . LEU A 1 227 ? 16.016 -18.25 -6.832 1 94.25 227 LEU A CA 1
ATOM 1824 C C . LEU A 1 227 ? 16.75 -19.125 -7.84 1 94.25 227 LEU A C 1
ATOM 1826 O O . LEU A 1 227 ? 17.922 -19.453 -7.637 1 94.25 227 LEU A O 1
ATOM 1830 N N . TYR A 1 228 ? 16.031 -19.516 -8.828 1 95.44 228 TYR A N 1
ATOM 1831 C CA . TYR A 1 228 ? 16.578 -20.234 -9.969 1 95.44 228 TYR A CA 1
ATOM 1832 C C . TYR A 1 228 ? 16.297 -19.484 -11.266 1 95.44 228 TYR A C 1
ATOM 1834 O O . TYR A 1 228 ? 15.266 -18.844 -11.406 1 95.44 228 TYR A O 1
ATOM 1842 N N . GLY A 1 229 ? 17.219 -19.625 -12.242 1 95.31 229 GLY A N 1
ATOM 1843 C CA . GLY A 1 229 ? 17.094 -18.922 -13.516 1 95.31 229 GLY A CA 1
ATOM 1844 C C . GLY A 1 229 ? 16.422 -19.766 -14.586 1 95.31 229 GLY A C 1
ATOM 1845 O O . GLY A 1 229 ? 15.938 -20.859 -14.312 1 95.31 229 GLY A O 1
ATOM 1846 N N . ARG A 1 230 ? 16.422 -19.25 -15.789 1 95.88 230 ARG A N 1
ATOM 1847 C CA . ARG A 1 230 ? 15.805 -19.906 -16.938 1 95.88 230 ARG A CA 1
ATOM 1848 C C . ARG A 1 230 ? 16.453 -21.25 -17.234 1 95.88 230 ARG A C 1
ATOM 1850 O O . ARG A 1 230 ? 15.812 -22.172 -17.734 1 95.88 230 ARG A O 1
ATOM 1857 N N . ASP A 1 231 ? 17.688 -21.297 -16.859 1 96.88 231 ASP A N 1
ATOM 1858 C CA . ASP A 1 231 ? 18.438 -22.531 -17.109 1 96.88 231 ASP A CA 1
ATOM 1859 C C . ASP A 1 231 ? 18.281 -23.516 -15.953 1 96.88 231 ASP A C 1
ATOM 1861 O O . ASP A 1 231 ? 18.953 -24.547 -15.914 1 96.88 231 ASP A O 1
ATOM 1865 N N . ASN A 1 232 ? 17.406 -23.156 -15.016 1 97.19 232 ASN A N 1
ATOM 1866 C CA . ASN A 1 232 ? 17.094 -24 -13.867 1 97.19 232 ASN A CA 1
ATOM 1867 C C . ASN A 1 232 ? 18.25 -24.047 -12.867 1 97.19 232 ASN A C 1
ATOM 1869 O O . ASN A 1 232 ? 18.312 -24.938 -12.023 1 97.19 232 ASN A O 1
ATOM 1873 N N . ARG A 1 233 ? 19.172 -23.109 -12.977 1 96.88 233 ARG A N 1
ATOM 1874 C CA . ARG A 1 233 ? 20.297 -23.062 -12.039 1 96.88 233 ARG A CA 1
ATOM 1875 C C . ARG A 1 233 ? 20.062 -22 -10.961 1 96.88 233 ARG A C 1
ATOM 1877 O O . ARG A 1 233 ? 19.5 -20.938 -11.242 1 96.88 233 ARG A O 1
ATOM 1884 N N . ARG A 1 234 ? 20.531 -22.328 -9.844 1 95.12 234 ARG A N 1
ATOM 1885 C CA . ARG A 1 234 ? 20.359 -21.422 -8.703 1 95.12 234 ARG A CA 1
ATOM 1886 C C . ARG A 1 234 ? 21.094 -20.109 -8.93 1 95.12 234 ARG A C 1
ATOM 1888 O O . ARG A 1 234 ? 22.219 -20.078 -9.422 1 95.12 234 ARG A O 1
ATOM 1895 N N . ILE A 1 235 ? 20.406 -19.031 -8.586 1 92 235 ILE A N 1
ATOM 1896 C CA . ILE A 1 235 ? 20.953 -17.688 -8.664 1 92 235 ILE A CA 1
ATOM 1897 C C . ILE A 1 235 ? 21.406 -17.219 -7.273 1 92 235 ILE A C 1
ATOM 1899 O O . ILE A 1 235 ? 20.609 -17.203 -6.332 1 92 235 ILE A O 1
ATOM 1903 N N . ASP A 1 236 ? 22.562 -17.078 -6.641 1 76.94 236 ASP A N 1
ATOM 1904 C CA . ASP A 1 236 ? 23.047 -16.844 -5.285 1 76.94 236 ASP A CA 1
ATOM 1905 C C . ASP A 1 236 ? 22.953 -15.359 -4.922 1 76.94 236 ASP A C 1
ATOM 1907 O O . ASP A 1 236 ? 22.734 -15.016 -3.758 1 76.94 236 ASP A O 1
ATOM 1911 N N . ASP A 1 237 ? 23 -14.406 -5.652 1 65.5 237 ASP A N 1
ATOM 1912 C CA . ASP A 1 237 ? 23.375 -13.133 -5.039 1 65.5 237 ASP A CA 1
ATOM 1913 C C . ASP A 1 237 ? 22.484 -12 -5.547 1 65.5 237 ASP A C 1
ATOM 1915 O O . ASP A 1 237 ? 22.875 -10.836 -5.516 1 65.5 237 ASP A O 1
ATOM 1919 N N . GLU A 1 238 ? 21.188 -12.32 -5.742 1 67.25 238 GLU A N 1
ATOM 1920 C CA . GLU A 1 238 ? 20.578 -11.086 -6.223 1 67.25 238 GLU A CA 1
ATOM 1921 C C . GLU A 1 238 ? 19.281 -10.797 -5.473 1 67.25 238 GLU A C 1
ATOM 1923 O O . GLU A 1 238 ? 18.406 -11.664 -5.359 1 67.25 238 GLU A O 1
ATOM 1928 N N . PRO A 1 239 ? 19.375 -9.648 -4.684 1 71.88 239 PRO A N 1
ATOM 1929 C CA . PRO A 1 239 ? 18.078 -9.266 -4.125 1 71.88 239 PRO A CA 1
ATOM 1930 C C . PRO A 1 239 ? 17 -9.102 -5.199 1 71.88 239 PRO A C 1
ATOM 1932 O O . PRO A 1 239 ? 17.281 -8.578 -6.285 1 71.88 239 PRO A O 1
ATOM 1935 N N . TYR A 1 240 ? 15.992 -9.812 -5.129 1 79.94 240 TYR A N 1
ATOM 1936 C CA . TYR A 1 240 ? 14.852 -9.664 -6.027 1 79.94 240 TYR A CA 1
ATOM 1937 C C . TYR A 1 240 ? 13.672 -9.031 -5.309 1 79.94 240 TYR A C 1
ATOM 1939 O O . TYR A 1 240 ? 13.164 -9.578 -4.332 1 79.94 240 TYR A O 1
ATOM 1947 N N . ALA A 1 241 ? 13.305 -7.727 -5.789 1 81.12 241 ALA A N 1
ATOM 1948 C CA . ALA A 1 241 ? 12.273 -6.996 -5.051 1 81.12 241 ALA A CA 1
ATOM 1949 C C . ALA A 1 241 ? 11.125 -6.59 -5.969 1 81.12 241 ALA A C 1
ATOM 1951 O O . ALA A 1 241 ? 10.234 -5.836 -5.566 1 81.12 241 ALA A O 1
ATOM 1952 N N . GLU A 1 242 ? 11.156 -7.148 -7.215 1 91.81 242 GLU A N 1
ATOM 1953 C CA . GLU A 1 242 ? 10.031 -6.879 -8.094 1 91.81 242 GLU A CA 1
ATOM 1954 C C . GLU A 1 242 ? 8.812 -7.723 -7.715 1 91.81 242 GLU A C 1
ATOM 1956 O O . GLU A 1 242 ? 8.898 -8.953 -7.664 1 91.81 242 GLU A O 1
ATOM 1961 N N . VAL A 1 243 ? 7.742 -7.016 -7.43 1 94.25 243 VAL A N 1
ATOM 1962 C CA . VAL A 1 243 ? 6.598 -7.727 -6.867 1 94.25 243 VAL A CA 1
ATOM 1963 C C . VAL A 1 243 ? 5.367 -7.504 -7.738 1 94.25 243 VAL A C 1
ATOM 1965 O O . VAL A 1 243 ? 4.527 -8.398 -7.883 1 94.25 243 VAL A O 1
ATOM 1968 N N . LEU A 1 244 ? 5.23 -6.273 -8.273 1 97.31 244 LEU A N 1
ATOM 1969 C CA . LEU A 1 244 ? 4.078 -5.898 -9.078 1 97.31 244 LEU A CA 1
ATOM 1970 C C . LEU A 1 244 ? 4.484 -5.656 -10.531 1 97.31 244 LEU A C 1
ATOM 1972 O O . LEU A 1 244 ? 5.539 -5.078 -10.797 1 97.31 244 LEU A O 1
ATOM 1976 N N . PHE A 1 245 ? 3.65 -6.105 -11.461 1 98 245 PHE A N 1
ATOM 1977 C CA . PHE A 1 245 ? 3.918 -5.984 -12.891 1 98 245 PHE A CA 1
ATOM 1978 C C . PHE A 1 245 ? 2.684 -5.484 -13.625 1 98 245 PHE A C 1
ATOM 1980 O O . PHE A 1 245 ? 1.632 -6.125 -13.602 1 98 245 PHE A O 1
ATOM 1987 N N . ARG A 1 246 ? 2.775 -4.3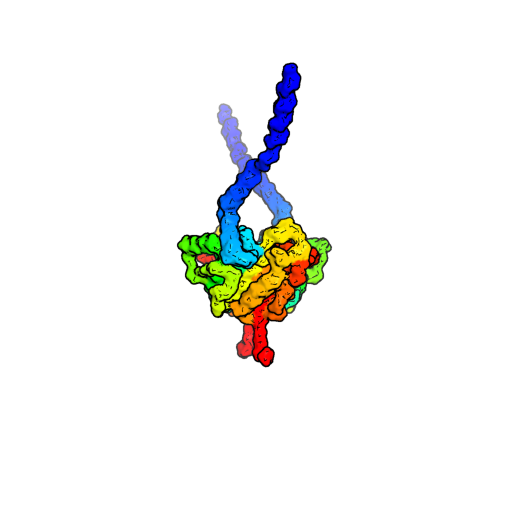59 -14.242 1 97.69 246 ARG A N 1
ATOM 1988 C CA . ARG A 1 246 ? 1.665 -3.803 -15.008 1 97.69 246 ARG A CA 1
ATOM 1989 C C . ARG A 1 246 ? 1.724 -4.246 -16.469 1 97.69 246 ARG A C 1
ATOM 1991 O O . ARG A 1 246 ? 2.736 -4.047 -17.141 1 97.69 246 ARG A O 1
ATOM 1998 N N . LYS A 1 247 ? 0.664 -4.844 -16.875 1 98.06 247 LYS A N 1
ATOM 1999 C CA . LYS A 1 247 ? 0.578 -5.219 -18.281 1 98.06 247 LYS A CA 1
ATOM 2000 C C . LYS A 1 247 ? 0.467 -3.986 -19.172 1 98.06 247 LYS A C 1
ATOM 2002 O O . LYS A 1 247 ? -0.408 -3.143 -18.969 1 98.06 247 LYS A O 1
ATOM 2007 N N . ARG A 1 248 ? 1.387 -3.861 -20.125 1 95.19 248 ARG A N 1
ATOM 2008 C CA . ARG A 1 248 ? 1.404 -2.715 -21.031 1 95.19 248 ARG A CA 1
ATOM 2009 C C . ARG A 1 248 ? 0.151 -2.682 -21.906 1 95.19 248 ARG A C 1
ATOM 2011 O O . ARG A 1 248 ? -0.382 -3.73 -22.266 1 95.19 248 ARG A O 1
ATOM 2018 N N . GLU A 1 249 ? -0.286 -1.374 -22.188 1 87.31 249 GLU A N 1
ATOM 2019 C CA . GLU A 1 249 ? -1.404 -1.19 -23.109 1 87.31 249 GLU A CA 1
ATOM 2020 C C . GLU A 1 249 ? -0.96 -1.359 -24.562 1 87.31 249 GLU A C 1
ATOM 2022 O O . GLU A 1 249 ? 0.161 -0.993 -24.922 1 87.31 249 GLU A O 1
ATOM 2027 N N . VAL A 1 250 ? -1.382 -2.346 -25.312 1 69.94 250 VAL A N 1
ATOM 2028 C CA . VAL A 1 250 ? -1.018 -2.525 -26.719 1 69.94 250 VAL A CA 1
ATOM 2029 C C . VAL A 1 250 ? -1.313 -1.247 -27.5 1 69.94 250 VAL A C 1
ATOM 2031 O O . VAL A 1 250 ? -2.391 -0.663 -27.359 1 69.94 250 VAL A O 1
ATOM 2034 N N . SER A 1 251 ? -0.298 -0.455 -27.781 1 57.53 251 SER A N 1
ATOM 2035 C CA . SER A 1 251 ? -0.501 0.686 -28.672 1 57.53 251 SER A CA 1
ATOM 2036 C C . SER A 1 251 ? -1.258 0.278 -29.938 1 57.53 251 SER A C 1
ATOM 2038 O O . SER A 1 251 ? -1.102 -0.843 -30.422 1 57.53 251 SER A O 1
ATOM 2040 N N . ALA A 1 252 ? -2.412 0.915 -30.234 1 49.56 252 ALA A N 1
ATOM 2041 C CA . ALA A 1 252 ? -3.172 0.747 -31.469 1 49.56 252 ALA A CA 1
ATOM 2042 C C . ALA A 1 252 ? -2.24 0.513 -32.656 1 49.56 252 ALA A C 1
ATOM 2044 O O . ALA A 1 252 ? -2.641 -0.083 -33.656 1 49.56 252 ALA A O 1
ATOM 2045 N N . GLY A 1 253 ? -1.128 1.071 -32.844 1 38.62 253 GLY A N 1
ATOM 2046 C CA . GLY A 1 253 ? -0.466 1.034 -34.125 1 38.62 253 GLY A CA 1
ATOM 2047 C C . GLY A 1 253 ? 0.283 -0.262 -34.375 1 38.62 253 GLY A C 1
ATOM 2048 O O . GLY A 1 253 ? 0.908 -0.431 -35.438 1 38.62 253 GLY A O 1
ATOM 2049 N N . GLN A 1 254 ? 0.767 -0.996 -33.438 1 38.5 254 GLN A N 1
ATOM 2050 C CA . GLN A 1 254 ? 1.646 -2.09 -33.812 1 38.5 254 GLN A CA 1
ATOM 2051 C C . GLN A 1 254 ? 0.848 -3.357 -34.125 1 38.5 254 GLN A C 1
ATOM 2053 O O . GLN A 1 254 ? 1.215 -4.445 -33.688 1 38.5 254 GLN A O 1
ATOM 2058 N N . GLU A 1 255 ? -0.303 -3.287 -34.469 1 31.38 255 GLU A N 1
ATOM 2059 C CA . GLU A 1 255 ? -0.683 -4.332 -35.406 1 31.38 255 GLU A CA 1
ATOM 2060 C C . GLU A 1 255 ? 0.056 -4.176 -36.75 1 31.38 255 GLU A C 1
ATOM 2062 O O . GLU A 1 255 ? 0.275 -3.055 -37.219 1 31.38 255 GLU A O 1
ATOM 2067 N N . MET B 1 1 ? -8.625 28.703 88.25 1 26.3 1 MET B N 1
ATOM 2068 C CA . MET B 1 1 ? -7.414 28.984 87.5 1 26.3 1 MET B CA 1
ATOM 2069 C C . MET B 1 1 ? -7.52 28.422 86.062 1 26.3 1 MET B C 1
ATOM 2071 O O . MET B 1 1 ? -6.609 27.75 85.625 1 26.3 1 MET B O 1
ATOM 2075 N N . PRO B 1 2 ? -8.812 28.359 85.438 1 38.59 2 PRO B N 1
ATOM 2076 C CA . PRO B 1 2 ? -9.43 27.75 84.25 1 38.59 2 PRO B CA 1
ATOM 2077 C C . PRO B 1 2 ? -8.977 28.406 82.938 1 38.59 2 PRO B C 1
ATOM 2079 O O . PRO B 1 2 ? -9.43 28 81.875 1 38.59 2 PRO B O 1
ATOM 2082 N N . PHE B 1 3 ? -8.164 29.531 83.062 1 36.97 3 PHE B N 1
ATOM 2083 C CA . PHE B 1 3 ? -7.816 30.359 81.875 1 36.97 3 PHE B CA 1
ATOM 2084 C C . PHE B 1 3 ? -6.965 29.594 80.875 1 36.97 3 PHE B C 1
ATOM 2086 O O . PHE B 1 3 ? -6.98 29.891 79.688 1 36.97 3 PHE B O 1
ATOM 2093 N N . SER B 1 4 ? -6.121 28.594 81.375 1 34.5 4 SER B N 1
ATOM 2094 C CA . SER B 1 4 ? -4.973 28.141 80.562 1 34.5 4 SER B CA 1
ATOM 2095 C C . SER B 1 4 ? -5.406 27.234 79.438 1 34.5 4 SER B C 1
ATOM 2097 O O . SER B 1 4 ? -4.648 27 78.5 1 34.5 4 SER B O 1
ATOM 2099 N N . ALA B 1 5 ? -6.574 26.453 79.625 1 45.84 5 ALA B N 1
ATOM 2100 C CA . ALA B 1 5 ? -6.879 25.422 78.625 1 45.84 5 ALA B CA 1
ATOM 2101 C C . ALA B 1 5 ? -7.379 26.031 77.375 1 45.84 5 ALA B C 1
ATOM 2103 O O . ALA B 1 5 ? -7.152 25.484 76.25 1 45.84 5 ALA B O 1
ATOM 2104 N N . GLU B 1 6 ? -8.016 27.219 77.438 1 36.56 6 GLU B N 1
ATOM 2105 C CA . GLU B 1 6 ? -8.703 27.781 76.25 1 36.56 6 GLU B CA 1
ATOM 2106 C C . GLU B 1 6 ? -7.699 28.328 75.25 1 36.56 6 GLU B C 1
ATOM 2108 O O . GLU B 1 6 ? -7.977 28.344 74.062 1 36.56 6 GLU B O 1
ATOM 2113 N N . LEU B 1 7 ? -6.504 28.891 75.75 1 38.03 7 LEU B N 1
ATOM 2114 C CA . LEU B 1 7 ? -5.594 29.547 74.812 1 38.03 7 LEU B CA 1
ATOM 2115 C C . LEU B 1 7 ? -4.898 28.531 73.875 1 38.03 7 LEU B C 1
ATOM 2117 O O . LEU B 1 7 ? -4.684 28.781 72.688 1 38.03 7 LEU B O 1
ATOM 2121 N N . LEU B 1 8 ? -4.668 27.234 74.438 1 37.09 8 LEU B N 1
ATOM 2122 C CA . LEU B 1 8 ? -3.854 26.328 73.625 1 37.09 8 LEU B CA 1
ATOM 2123 C C . LEU B 1 8 ? -4.66 25.781 72.438 1 37.09 8 LEU B C 1
ATOM 2125 O O . LEU B 1 8 ? -4.094 25.203 71.5 1 37.09 8 LEU B O 1
ATOM 2129 N N . ALA B 1 9 ? -6.023 25.797 72.375 1 40.44 9 ALA B N 1
ATOM 2130 C CA . ALA B 1 9 ? -6.816 25.25 71.25 1 40.44 9 ALA B CA 1
ATOM 2131 C C . ALA B 1 9 ? -6.672 26.094 70 1 40.44 9 ALA B C 1
ATOM 2133 O O . ALA B 1 9 ? -6.902 25.609 68.875 1 40.44 9 ALA B O 1
ATOM 2134 N N . SER B 1 10 ? -6.484 27.453 70.125 1 38.53 10 SER B N 1
ATOM 2135 C CA . SER B 1 10 ? -6.52 28.312 68.938 1 38.53 10 SER B CA 1
ATOM 2136 C C . SER B 1 10 ? -5.305 28.062 68 1 38.53 10 SER B C 1
ATOM 2138 O O . SER B 1 10 ? -5.395 28.188 66.812 1 38.53 10 SER B O 1
ATOM 2140 N N . VAL B 1 11 ? -4.062 27.766 68.562 1 38.38 11 VAL B N 1
ATOM 2141 C CA . VAL B 1 11 ? -2.871 27.75 67.688 1 38.38 11 VAL B CA 1
ATOM 2142 C C . VAL B 1 11 ? -2.881 26.516 66.812 1 38.38 11 VAL B C 1
ATOM 2144 O O . VAL B 1 11 ? -2.188 26.469 65.812 1 38.38 11 VAL B O 1
ATOM 2147 N N . ARG B 1 12 ? -3.51 25.359 67.125 1 36.28 12 ARG B N 1
ATOM 2148 C CA . ARG B 1 12 ? -3.297 24.125 66.375 1 36.28 12 ARG B CA 1
ATOM 2149 C C . ARG B 1 12 ? -3.986 24.219 65 1 36.28 12 ARG B C 1
ATOM 2151 O O . ARG B 1 12 ? -3.787 23.359 64.125 1 36.28 12 ARG B O 1
ATOM 2158 N N . SER B 1 13 ? -5.023 25.062 64.75 1 34.62 13 SER B N 1
ATOM 2159 C CA . SER B 1 13 ? -5.781 25 63.5 1 34.62 13 SER B CA 1
ATOM 2160 C C . SER B 1 13 ? -4.98 25.578 62.344 1 34.62 13 SER B C 1
ATOM 2162 O O . SER B 1 13 ? -5.426 25.531 61.188 1 34.62 13 SER B O 1
ATOM 2164 N N . GLY B 1 14 ? -3.967 26.453 62.5 1 32.41 14 GLY B N 1
ATOM 2165 C CA . GLY B 1 14 ? -3.367 27.156 61.375 1 32.41 14 GLY B CA 1
ATOM 2166 C C . GLY B 1 14 ? -2.5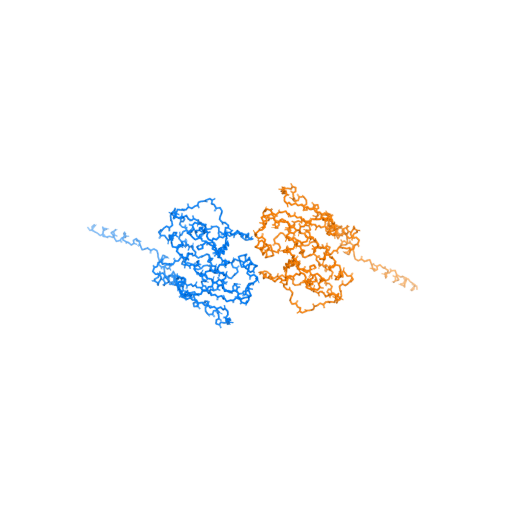14 26.25 60.5 1 32.41 14 GLY B C 1
ATOM 2167 O O . GLY B 1 14 ? -1.943 26.703 59.5 1 32.41 14 GLY B O 1
ATOM 2168 N N . LEU B 1 15 ? -1.889 25.141 61 1 32.94 15 LEU B N 1
ATOM 2169 C CA . LEU B 1 15 ? -0.832 24.5 60.219 1 32.94 15 LEU B CA 1
ATOM 2170 C C . LEU B 1 15 ? -1.417 23.688 59.062 1 32.94 15 LEU B C 1
ATOM 2172 O O . LEU B 1 15 ? -0.794 22.719 58.594 1 32.94 15 LEU B O 1
ATOM 2176 N N . ARG B 1 16 ? -2.719 23.766 58.719 1 31.53 16 ARG B N 1
ATOM 2177 C CA . ARG B 1 16 ? -3.24 22.797 57.75 1 31.53 16 ARG B CA 1
ATOM 2178 C C . ARG B 1 16 ? -2.529 22.906 56.406 1 31.53 16 ARG B C 1
ATOM 2180 O O . ARG B 1 16 ? -2.191 21.906 55.781 1 31.53 16 ARG B O 1
ATOM 2187 N N . ALA B 1 17 ? -2.865 23.938 55.562 1 36.69 17 ALA B N 1
ATOM 2188 C CA . ALA B 1 17 ? -2.979 23.688 54.125 1 36.69 17 ALA B CA 1
ATOM 2189 C C . ALA B 1 17 ? -1.613 23.75 53.438 1 36.69 17 ALA B C 1
ATOM 2191 O O . ALA B 1 17 ? -1.195 24.812 52.969 1 36.69 17 ALA B O 1
ATOM 2192 N N . VAL B 1 18 ? -0.55 23.297 53.969 1 38.06 18 VAL B N 1
ATOM 2193 C CA . VAL B 1 18 ? 0.615 23.266 53.094 1 38.06 18 VAL B CA 1
ATOM 2194 C C . VAL B 1 18 ? 0.3 22.453 51.844 1 38.06 18 VAL B C 1
ATOM 2196 O O . VAL B 1 18 ? -0.091 21.281 51.938 1 38.06 18 VAL B O 1
ATOM 2199 N N . PRO B 1 19 ? 0.008 23.188 50.75 1 45.03 19 PRO B N 1
ATOM 2200 C CA . PRO B 1 19 ? -0.252 22.422 49.531 1 45.03 19 PRO B CA 1
ATOM 2201 C C . PRO B 1 19 ? 0.789 21.328 49.281 1 45.03 19 PRO B C 1
ATOM 2203 O O . PRO B 1 19 ? 1.947 21.484 49.688 1 45.03 19 PRO B O 1
ATOM 2206 N N . PRO B 1 20 ? 0.372 20.047 49.219 1 42.62 20 PRO B N 1
ATOM 2207 C CA . PRO B 1 20 ? 1.252 18.891 49.219 1 42.62 20 PRO B CA 1
ATOM 2208 C C . PRO B 1 20 ? 2.406 19.031 48.219 1 42.62 20 PRO B C 1
ATOM 2210 O O . PRO B 1 20 ? 2.24 19.625 47.156 1 42.62 20 PRO B O 1
ATOM 2213 N N . LEU B 1 21 ? 3.646 18.953 48.625 1 44.5 21 LEU B N 1
ATOM 2214 C CA . LEU B 1 21 ? 4.957 18.875 48 1 44.5 21 LEU B CA 1
ATOM 2215 C C . LEU B 1 21 ? 4.883 18.094 46.688 1 44.5 21 LEU B C 1
ATOM 2217 O O . LEU B 1 21 ? 5.586 18.422 45.719 1 44.5 21 LEU B O 1
ATOM 2221 N N . HIS B 1 22 ? 3.947 17.156 46.594 1 45.62 22 HIS B N 1
ATOM 2222 C CA . HIS B 1 22 ? 3.887 16.328 45.375 1 45.62 22 HIS B CA 1
ATOM 2223 C C . HIS B 1 22 ? 3.482 17.141 44.156 1 45.62 22 HIS B C 1
ATOM 2225 O O . HIS B 1 22 ? 3.857 16.812 43.031 1 45.62 22 HIS B O 1
ATOM 2231 N N . LYS B 1 23 ? 2.734 18.062 44.312 1 47.94 23 LYS B N 1
ATOM 2232 C CA . LYS B 1 23 ? 2.359 18.938 43.188 1 47.94 23 LYS B CA 1
ATOM 2233 C C . LYS B 1 23 ? 3.529 19.828 42.75 1 47.94 23 LYS B C 1
ATOM 2235 O O . LYS B 1 23 ? 3.713 20.094 41.562 1 47.94 23 LYS B O 1
ATOM 2240 N N . ALA B 1 24 ? 4.348 20.297 43.656 1 43.34 24 ALA B N 1
ATOM 2241 C CA . ALA B 1 24 ? 5.535 21.078 43.281 1 43.34 24 ALA B CA 1
ATOM 2242 C C . ALA B 1 24 ? 6.559 20.203 42.562 1 43.34 24 ALA B C 1
ATOM 2244 O O . ALA B 1 24 ? 7.18 20.656 41.594 1 43.34 24 ALA B O 1
ATOM 2245 N N . VAL B 1 25 ? 6.676 18.953 42.969 1 47 25 VAL B N 1
ATOM 2246 C CA . VAL B 1 25 ? 7.656 18.078 42.344 1 47 25 VAL B CA 1
ATOM 2247 C C . VAL B 1 25 ? 7.184 17.703 40.938 1 47 25 VAL B C 1
ATOM 2249 O O . VAL B 1 25 ? 7.988 17.609 40 1 47 25 VAL B O 1
ATOM 2252 N N . ARG B 1 26 ? 5.895 17.438 40.688 1 43.22 26 ARG B N 1
ATOM 2253 C CA . ARG B 1 26 ? 5.398 17.203 39.344 1 43.22 26 ARG B CA 1
ATOM 2254 C C . ARG B 1 26 ? 5.598 18.438 38.438 1 43.22 26 ARG B C 1
ATOM 2256 O O . ARG B 1 26 ? 5.922 18.312 37.281 1 43.22 26 ARG B O 1
ATOM 2263 N N . SER B 1 27 ? 5.453 19.656 39 1 44.53 27 SER B N 1
ATOM 2264 C CA . SER B 1 27 ? 5.723 20.875 38.25 1 44.53 27 SER B CA 1
ATOM 2265 C C . SER B 1 27 ? 7.203 21.016 37.906 1 44.53 27 SER B C 1
ATOM 2267 O O . SER B 1 27 ? 7.562 21.391 36.781 1 44.53 27 SER B O 1
ATOM 2269 N N . ILE B 1 28 ? 7.98 20.703 38.812 1 43.47 28 ILE B N 1
ATOM 2270 C CA . ILE B 1 28 ? 9.414 20.781 38.531 1 43.47 28 ILE B CA 1
ATOM 2271 C C . ILE B 1 28 ? 9.828 19.672 37.562 1 43.47 28 ILE B C 1
ATOM 2273 O O . ILE B 1 28 ? 10.602 19.906 36.656 1 43.47 28 ILE B O 1
ATOM 2277 N N . ARG B 1 29 ? 9.375 18.484 37.812 1 45.03 29 ARG B N 1
ATOM 2278 C CA . ARG B 1 29 ? 9.68 17.438 36.844 1 45.03 29 ARG B CA 1
ATOM 2279 C C . ARG B 1 29 ? 9.094 17.766 35.5 1 45.03 29 ARG B C 1
ATOM 2281 O O . ARG B 1 29 ? 9.641 17.359 34.469 1 45.03 29 ARG B O 1
ATOM 2288 N N . ASP B 1 30 ? 7.953 18.281 35.469 1 45.41 30 ASP B N 1
ATOM 2289 C CA . ASP B 1 30 ? 7.383 18.797 34.219 1 45.41 30 ASP B CA 1
ATOM 2290 C C . ASP B 1 30 ? 8.266 19.875 33.625 1 45.41 30 ASP B C 1
ATOM 2292 O O . ASP B 1 30 ? 8.422 19.953 32.406 1 45.41 30 ASP B O 1
ATOM 2296 N N . LEU B 1 31 ? 8.797 20.734 34.344 1 48.47 31 LEU B N 1
ATOM 2297 C CA . LEU B 1 31 ? 9.766 21.719 33.875 1 48.47 31 LEU B CA 1
ATOM 2298 C C . LEU B 1 31 ? 11.039 21.031 33.375 1 48.47 31 LEU B C 1
ATOM 2300 O O . LEU B 1 31 ? 11.719 21.547 32.469 1 48.47 31 LEU B O 1
ATOM 2304 N N . ALA B 1 32 ? 11.289 19.922 33.938 1 50.78 32 ALA B N 1
ATOM 2305 C CA . ALA B 1 32 ? 12.516 19.219 33.562 1 50.78 32 ALA B CA 1
ATOM 2306 C C . ALA B 1 32 ? 12.297 18.344 32.344 1 50.78 32 ALA B C 1
ATOM 2308 O O . ALA B 1 32 ? 13.242 17.75 31.797 1 50.78 32 ALA B O 1
ATOM 2309 N N . ASP B 1 33 ? 11.102 18.109 31.969 1 55.09 33 ASP B N 1
ATOM 2310 C CA . ASP B 1 33 ? 10.859 17.266 30.812 1 55.09 33 ASP B CA 1
ATOM 2311 C C . ASP B 1 33 ? 11.195 18 29.516 1 55.09 33 ASP B C 1
ATOM 2313 O O . ASP B 1 33 ? 10.609 19.031 29.203 1 55.09 33 ASP B O 1
ATOM 2317 N N . PRO B 1 34 ? 12.273 17.625 28.953 1 59.59 34 PRO B N 1
ATOM 2318 C CA . PRO B 1 34 ? 12.719 18.312 27.734 1 59.59 34 PRO B CA 1
ATOM 2319 C C . PRO B 1 34 ? 11.594 18.5 26.719 1 59.59 34 PRO B C 1
ATOM 2321 O O . PRO B 1 34 ? 11.555 19.516 26.016 1 59.59 34 PRO B O 1
ATOM 2324 N N . ASP B 1 35 ? 10.68 17.625 26.766 1 61.19 35 ASP B N 1
ATOM 2325 C CA . ASP B 1 35 ? 9.57 17.734 25.828 1 61.19 35 ASP B CA 1
ATOM 2326 C C . ASP B 1 35 ? 8.656 18.906 26.219 1 61.19 35 ASP B C 1
ATOM 2328 O O . ASP B 1 35 ? 8.188 19.641 25.344 1 61.19 35 ASP B O 1
ATOM 2332 N N . ARG B 1 36 ? 8.469 19.047 27.453 1 61.16 36 ARG B N 1
ATOM 2333 C CA . ARG B 1 36 ? 7.617 20.141 27.938 1 61.16 36 ARG B CA 1
ATOM 2334 C C . ARG B 1 36 ? 8.281 21.5 27.703 1 61.16 36 ARG B C 1
ATOM 2336 O O . ARG B 1 36 ? 7.609 22.469 27.344 1 61.16 36 ARG B O 1
ATOM 2343 N N . ARG B 1 37 ? 9.562 21.547 27.953 1 59.91 37 ARG B N 1
ATOM 2344 C CA . ARG B 1 37 ? 10.273 22.781 27.703 1 59.91 37 ARG B CA 1
ATOM 2345 C C . ARG B 1 37 ? 10.211 23.156 26.219 1 59.91 37 ARG B C 1
ATOM 2347 O O . ARG B 1 37 ? 10 24.312 25.875 1 59.91 37 ARG B O 1
ATOM 2354 N N . ALA B 1 38 ? 10.445 22.141 25.438 1 61.09 38 ALA B N 1
ATOM 2355 C CA . ALA B 1 38 ? 10.375 22.375 24 1 61.09 38 ALA B CA 1
ATOM 2356 C C . ALA B 1 38 ? 8.984 22.859 23.578 1 61.09 38 ALA B C 1
ATOM 2358 O O . ALA B 1 38 ? 8.859 23.75 22.734 1 61.09 38 ALA B O 1
ATOM 2359 N N . MET B 1 39 ? 8.094 22.297 24.219 1 64.19 39 MET B N 1
ATOM 2360 C CA . MET B 1 39 ? 6.715 22.688 23.969 1 64.19 39 MET B CA 1
ATOM 2361 C C . MET B 1 39 ? 6.484 24.141 24.344 1 64.19 39 MET B C 1
ATOM 2363 O O . MET B 1 39 ? 5.867 24.891 23.594 1 64.19 39 MET B O 1
ATOM 2367 N N . ARG B 1 40 ? 6.969 24.531 25.484 1 62.03 40 ARG B N 1
ATOM 2368 C CA . ARG B 1 40 ? 6.805 25.891 25.953 1 62.03 40 ARG B CA 1
ATOM 2369 C C . ARG B 1 40 ? 7.492 26.875 25.016 1 62.03 40 ARG B C 1
ATOM 2371 O O . ARG B 1 40 ? 6.949 27.953 24.719 1 62.03 40 ARG B O 1
ATOM 2378 N N . ARG B 1 41 ? 8.609 26.469 24.625 1 60.66 41 ARG B N 1
ATOM 2379 C CA . ARG B 1 41 ? 9.344 27.328 23.703 1 60.66 41 ARG B CA 1
ATOM 2380 C C . ARG B 1 41 ? 8.586 27.469 22.391 1 60.66 41 ARG B C 1
ATOM 2382 O O . ARG B 1 41 ? 8.539 28.562 21.812 1 60.66 41 ARG B O 1
ATOM 2389 N N . MET B 1 42 ? 8.102 26.344 21.906 1 60.06 42 MET B N 1
ATOM 2390 C CA . MET B 1 42 ? 7.32 26.359 20.672 1 60.06 42 MET B CA 1
ATOM 2391 C C . MET B 1 42 ? 6.102 27.266 20.812 1 60.06 42 MET B C 1
ATOM 2393 O O . MET B 1 42 ? 5.809 28.062 19.922 1 60.06 42 MET B O 1
ATOM 2397 N N . LEU B 1 43 ? 5.492 27.125 21.938 1 62.78 43 LEU B N 1
ATOM 2398 C CA . LEU B 1 43 ? 4.285 27.906 22.172 1 62.78 43 LEU B CA 1
ATOM 2399 C C . LEU B 1 43 ? 4.609 29.391 22.281 1 62.78 43 LEU B C 1
ATOM 2401 O O . LEU B 1 43 ? 3.828 30.234 21.844 1 62.78 43 LEU B O 1
ATOM 2405 N N . ARG B 1 44 ? 5.727 29.578 22.922 1 56.94 44 ARG B N 1
ATOM 2406 C CA . ARG B 1 44 ? 6.16 30.969 23.062 1 56.94 44 ARG B CA 1
ATOM 2407 C C . ARG B 1 44 ? 6.535 31.562 21.703 1 56.94 44 ARG B C 1
ATOM 2409 O O . ARG B 1 44 ? 6.219 32.719 21.422 1 56.94 44 ARG B O 1
ATOM 2416 N N . ARG B 1 45 ? 7.285 30.75 21.016 1 57.28 45 ARG B N 1
ATOM 2417 C CA . ARG B 1 45 ? 7.832 31.25 19.75 1 57.28 45 ARG B CA 1
ATOM 2418 C C . ARG B 1 45 ? 6.734 31.375 18.703 1 57.28 45 ARG B C 1
ATOM 2420 O O . ARG B 1 45 ? 6.773 32.281 17.875 1 57.28 45 ARG B O 1
ATOM 2427 N N . HIS B 1 46 ? 5.828 30.438 18.75 1 59.84 46 HIS B N 1
ATOM 2428 C CA . HIS B 1 46 ? 4.863 30.422 17.656 1 59.84 46 HIS B CA 1
ATOM 2429 C C . HIS B 1 46 ? 3.48 30.859 18.125 1 59.84 46 HIS B C 1
ATOM 2431 O O . HIS B 1 46 ? 2.486 30.656 17.422 1 59.84 46 HIS B O 1
ATOM 2437 N N . ALA B 1 47 ? 3.516 31.906 19 1 49.66 47 ALA B N 1
ATOM 2438 C CA . ALA B 1 47 ? 2.406 32.688 19.516 1 49.66 47 ALA B CA 1
ATOM 2439 C C . ALA B 1 47 ? 1.102 31.906 19.5 1 49.66 47 ALA B C 1
ATOM 2441 O O . ALA B 1 47 ? 0.048 32.438 19.141 1 49.66 47 ALA B O 1
ATOM 2442 N N . GLY B 1 48 ? 1.025 30.594 19.906 1 53.31 48 GLY B N 1
ATOM 2443 C CA . GLY B 1 48 ? -0.274 29.953 20.031 1 53.31 48 GLY B CA 1
ATOM 2444 C C . GLY B 1 48 ? -0.676 29.172 18.781 1 53.31 48 GLY B C 1
ATOM 2445 O O . GLY B 1 48 ? -1.755 28.578 18.734 1 53.31 48 GLY B O 1
ATOM 2446 N N . HIS B 1 49 ? 0.066 29.359 17.812 1 58.41 49 HIS B N 1
ATOM 2447 C CA . HIS B 1 49 ? -0.322 28.703 16.562 1 58.41 49 HIS B CA 1
ATOM 2448 C C . HIS B 1 49 ? 0.28 27.297 16.453 1 58.41 49 HIS B C 1
ATOM 2450 O O . HIS B 1 49 ? 0.539 26.812 15.359 1 58.41 49 HIS B O 1
ATOM 2456 N N . VAL B 1 50 ? 0.403 26.719 17.641 1 59.47 50 VAL B N 1
ATOM 2457 C CA . VAL B 1 50 ? 0.952 25.359 17.609 1 59.47 50 VAL B CA 1
ATOM 2458 C C . VAL B 1 50 ? -0.184 24.344 17.547 1 59.47 50 VAL B C 1
ATOM 2460 O O . VAL B 1 50 ? -1.077 24.344 18.406 1 59.47 50 VAL B O 1
ATOM 2463 N N . LEU B 1 51 ? -0.135 23.594 16.516 1 66.38 51 LEU B N 1
ATOM 2464 C CA . LEU B 1 51 ? -1.199 22.625 16.266 1 66.38 51 LEU B CA 1
ATOM 2465 C C . LEU B 1 51 ? -1.132 21.469 17.25 1 66.38 51 LEU B C 1
ATOM 2467 O O . LEU B 1 51 ? -2.139 21.109 17.875 1 66.38 51 LEU B O 1
ATOM 2471 N N . GLN B 1 52 ? 0.056 20.875 17.484 1 64.12 52 GLN B N 1
ATOM 2472 C CA . GLN B 1 52 ? 0.243 19.688 18.312 1 64.12 52 GLN B CA 1
ATOM 2473 C C . GLN B 1 52 ? 1.443 19.844 19.25 1 64.12 52 GLN B C 1
ATOM 2475 O O . GLN B 1 52 ? 2.59 19.844 18.797 1 64.12 52 GLN B O 1
ATOM 2480 N N . PRO B 1 53 ? 1.153 20.078 20.5 1 58 53 PRO B N 1
ATOM 2481 C CA . PRO B 1 53 ? 2.295 20.312 21.375 1 58 53 PRO B CA 1
ATOM 2482 C C . PRO B 1 53 ? 3.049 19.031 21.734 1 58 53 PRO B C 1
ATOM 2484 O O . PRO B 1 53 ? 4.219 19.078 22.125 1 58 53 PRO B O 1
ATOM 2487 N N . TYR B 1 54 ? 2.354 17.875 21.672 1 60.34 54 TYR B N 1
ATOM 2488 C CA . TYR B 1 54 ? 3.031 16.656 22.094 1 60.34 54 TYR B CA 1
ATOM 2489 C C . TYR B 1 54 ? 3.453 15.812 20.891 1 60.34 54 TYR B C 1
ATOM 2491 O O . TYR B 1 54 ? 2.611 15.367 20.109 1 60.34 54 TYR B O 1
ATOM 2499 N N . PRO B 1 55 ? 4.762 15.727 20.797 1 64.94 55 PRO B N 1
ATOM 2500 C CA . PRO B 1 55 ? 5.23 14.93 19.656 1 64.94 55 PRO B CA 1
ATOM 2501 C C . PRO B 1 55 ? 5.145 13.43 19.922 1 64.94 55 PRO B C 1
ATOM 2503 O O . PRO B 1 55 ? 5.566 12.953 20.969 1 64.94 55 PRO B O 1
ATOM 2506 N N . THR B 1 56 ? 4.262 12.734 19.391 1 71.75 56 THR B N 1
ATOM 2507 C CA . THR B 1 56 ? 4.301 11.273 19.328 1 71.75 56 THR B CA 1
ATOM 2508 C C . THR B 1 56 ? 4.609 10.805 17.906 1 71.75 56 THR B C 1
ATOM 2510 O O . THR B 1 56 ? 3.826 11.039 16.984 1 71.75 56 THR B O 1
ATOM 2513 N N . THR B 1 57 ? 5.906 10.422 17.734 1 82.62 57 THR B N 1
ATOM 2514 C CA . THR B 1 57 ? 6.277 9.969 16.391 1 82.62 57 THR B CA 1
ATOM 2515 C C . THR B 1 57 ? 7.227 8.773 16.469 1 82.62 57 THR B C 1
ATOM 2517 O O . THR B 1 57 ? 7.832 8.523 17.516 1 82.62 57 THR B O 1
ATOM 2520 N N . PHE B 1 58 ? 7.168 7.961 15.617 1 87.62 58 PHE B N 1
ATOM 2521 C CA . PHE B 1 58 ? 8.117 6.875 15.422 1 87.62 58 PHE B CA 1
ATOM 2522 C C . PHE B 1 58 ? 8.164 6.457 13.953 1 87.62 58 PHE B C 1
ATOM 2524 O O . PHE B 1 58 ? 7.258 6.781 13.18 1 87.62 58 PHE B O 1
ATOM 2531 N N . GLU B 1 59 ? 9.242 5.844 13.562 1 91.31 59 GLU B N 1
ATOM 2532 C CA . GLU B 1 59 ? 9.398 5.422 12.18 1 91.31 59 GLU B CA 1
ATOM 2533 C C . GLU B 1 59 ? 8.344 4.387 11.789 1 91.31 59 GLU B C 1
ATOM 2535 O O . GLU B 1 59 ? 7.938 3.57 12.617 1 91.31 59 GLU B O 1
ATOM 2540 N N . ASP B 1 60 ? 7.902 4.43 10.625 1 89.31 60 ASP B N 1
ATOM 2541 C CA . ASP B 1 60 ? 6.973 3.49 10 1 89.31 60 ASP B CA 1
ATOM 2542 C C . ASP B 1 60 ? 5.645 3.457 10.75 1 89.31 60 ASP B C 1
ATOM 2544 O O . ASP B 1 60 ? 5.055 2.389 10.938 1 89.31 60 ASP B O 1
ATOM 2548 N N . ARG B 1 61 ? 5.227 4.625 11.18 1 88.56 61 ARG B N 1
ATOM 2549 C CA . ARG B 1 61 ? 3.98 4.738 11.93 1 88.56 61 ARG B CA 1
ATOM 2550 C C . ARG B 1 61 ? 2.775 4.469 11.031 1 88.56 61 ARG B C 1
ATOM 2552 O O . ARG B 1 61 ? 1.769 3.922 11.492 1 88.56 61 ARG B O 1
ATOM 2559 N N . TYR B 1 62 ? 2.855 4.883 9.766 1 91.31 62 TYR B N 1
ATOM 2560 C CA . TYR B 1 62 ? 1.753 4.73 8.82 1 91.31 62 TYR B CA 1
ATOM 2561 C C . TYR B 1 62 ? 2.219 4.039 7.543 1 91.31 62 TYR B C 1
ATOM 2563 O O . TYR B 1 62 ? 2.102 4.598 6.449 1 91.31 62 TYR B O 1
ATOM 2571 N N . PRO B 1 63 ? 2.656 2.805 7.633 1 92.69 63 PRO B N 1
ATOM 2572 C CA . PRO B 1 63 ? 3.236 2.121 6.473 1 92.69 63 PRO B CA 1
ATOM 2573 C C . PRO B 1 63 ? 2.244 1.972 5.32 1 92.69 63 PRO B C 1
ATOM 2575 O O . PRO B 1 63 ? 2.645 1.983 4.152 1 92.69 63 PRO B O 1
A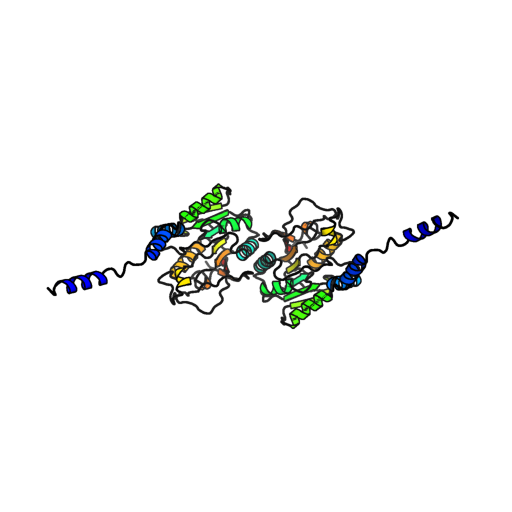TOM 2578 N N . GLU B 1 64 ? 0.939 1.853 5.652 1 93.5 64 GLU B N 1
ATOM 2579 C CA . GLU B 1 64 ? -0.068 1.725 4.602 1 93.5 64 GLU B CA 1
ATOM 2580 C C . GLU B 1 64 ? -0.122 2.979 3.732 1 93.5 64 GLU B C 1
ATOM 2582 O O . GLU B 1 64 ? -0.265 2.889 2.512 1 93.5 64 GLU B O 1
ATOM 2587 N N . VAL B 1 65 ? 0.017 4.137 4.391 1 95.94 65 VAL B N 1
ATOM 2588 C CA . VAL B 1 65 ? 0.002 5.402 3.66 1 95.94 65 VAL B CA 1
ATOM 2589 C C . VAL B 1 65 ? 1.239 5.5 2.771 1 95.94 65 VAL B C 1
ATOM 2591 O O . VAL B 1 65 ? 1.137 5.84 1.59 1 95.94 65 VAL B O 1
ATOM 2594 N N . PHE B 1 66 ? 2.402 5.137 3.314 1 97.06 66 PHE B N 1
ATOM 2595 C CA . PHE B 1 66 ? 3.652 5.199 2.566 1 97.06 66 PHE B CA 1
ATOM 2596 C C . PHE B 1 66 ? 3.619 4.246 1.378 1 97.06 66 PHE B C 1
ATOM 2598 O O . PHE B 1 66 ? 4.027 4.605 0.272 1 97.06 66 PHE B O 1
ATOM 2605 N N . THR B 1 67 ? 3.098 3.076 1.627 1 95.62 67 THR B N 1
ATOM 2606 C CA . THR B 1 67 ? 3.01 2.068 0.578 1 95.62 67 THR B CA 1
ATOM 2607 C C . THR B 1 67 ? 2.07 2.523 -0.535 1 95.62 67 THR B C 1
ATOM 2609 O O . THR B 1 67 ? 2.408 2.432 -1.717 1 95.62 67 THR B O 1
ATOM 2612 N N . ALA B 1 68 ? 0.896 2.994 -0.172 1 96.38 68 ALA B N 1
ATOM 2613 C CA . ALA B 1 68 ? -0.065 3.477 -1.161 1 96.38 68 ALA B CA 1
ATOM 2614 C C . ALA B 1 68 ? 0.521 4.621 -1.984 1 96.38 68 ALA B C 1
ATOM 2616 O O . ALA B 1 68 ? 0.413 4.629 -3.213 1 96.38 68 ALA B O 1
ATOM 2617 N N . LEU B 1 69 ? 1.173 5.535 -1.292 1 97.56 69 LEU B N 1
ATOM 2618 C CA . LEU B 1 69 ? 1.756 6.676 -1.987 1 97.56 69 LEU B CA 1
ATOM 2619 C C . LEU B 1 69 ? 2.869 6.23 -2.93 1 97.56 69 LEU B C 1
ATOM 2621 O O . LEU B 1 69 ? 2.998 6.754 -4.039 1 97.56 69 LEU B O 1
ATOM 2625 N N . SER B 1 70 ? 3.68 5.301 -2.475 1 96.06 70 SER B N 1
ATOM 2626 C CA . SER B 1 70 ? 4.758 4.801 -3.32 1 96.06 70 SER B CA 1
ATOM 2627 C C . SER B 1 70 ? 4.211 4.172 -4.598 1 96.06 70 SER B C 1
ATOM 2629 O O . SER B 1 70 ? 4.812 4.301 -5.668 1 96.06 70 SER B O 1
ATOM 2631 N N . ALA B 1 71 ? 3.096 3.502 -4.461 1 94.44 71 ALA B N 1
ATOM 2632 C CA . ALA B 1 71 ? 2.449 2.918 -5.633 1 94.44 71 ALA B CA 1
ATOM 2633 C C . ALA B 1 71 ? 1.887 4 -6.547 1 94.44 71 ALA B C 1
ATOM 2635 O O . ALA B 1 71 ? 2.045 3.936 -7.77 1 94.44 71 ALA B O 1
ATOM 2636 N N . LEU B 1 72 ? 1.328 5.012 -5.98 1 95.12 72 LEU B N 1
ATOM 2637 C CA . LEU B 1 72 ? 0.63 6.047 -6.734 1 95.12 72 LEU B CA 1
ATOM 2638 C C . LEU B 1 72 ? 1.621 6.977 -7.43 1 95.12 72 LEU B C 1
ATOM 2640 O O . LEU B 1 72 ? 1.301 7.57 -8.461 1 95.12 72 LEU B O 1
ATOM 2644 N N . LEU B 1 73 ? 2.83 7.051 -6.879 1 96.06 73 LEU B N 1
ATOM 2645 C CA . LEU B 1 73 ? 3.844 7.945 -7.43 1 96.06 73 LEU B CA 1
ATOM 2646 C C . LEU B 1 73 ? 4.914 7.16 -8.18 1 96.06 73 LEU B C 1
ATOM 2648 O O . LEU B 1 73 ? 6.016 7.664 -8.406 1 96.06 73 LEU B O 1
ATOM 2652 N N . TRP B 1 74 ? 4.582 6 -8.594 1 89 74 TRP B N 1
ATOM 2653 C CA . TRP B 1 74 ? 5.582 5.102 -9.164 1 89 74 TRP B CA 1
ATOM 2654 C C . TRP B 1 74 ? 6.148 5.672 -10.461 1 89 74 TRP B C 1
ATOM 2656 O O . TRP B 1 74 ? 7.285 5.367 -10.836 1 89 74 TRP B O 1
ATOM 2666 N N . ASP B 1 75 ? 5.398 6.457 -11.125 1 89.56 75 ASP B N 1
ATOM 2667 C CA . ASP B 1 75 ? 5.824 6.977 -12.422 1 89.56 75 ASP B CA 1
ATOM 2668 C C . ASP B 1 75 ? 6.605 8.281 -12.258 1 89.56 75 ASP B C 1
ATOM 2670 O O . ASP B 1 75 ? 7.027 8.883 -13.25 1 89.56 75 ASP B O 1
ATOM 2674 N N . VAL B 1 76 ? 6.824 8.75 -11.031 1 94.81 76 VAL B N 1
ATOM 2675 C CA . VAL B 1 76 ? 7.617 9.938 -10.727 1 94.81 76 VAL B CA 1
ATOM 2676 C C . VAL B 1 76 ? 9 9.523 -10.219 1 94.81 76 VAL B C 1
ATOM 2678 O O . VAL B 1 76 ? 9.148 9.148 -9.055 1 94.81 76 VAL B O 1
ATOM 2681 N N . PRO B 1 77 ? 9.977 9.523 -11.016 1 91.38 77 PRO B N 1
ATOM 2682 C CA . PRO B 1 77 ? 11.273 8.938 -10.664 1 91.38 77 PRO B CA 1
ATOM 2683 C C . PRO B 1 77 ? 11.891 9.555 -9.414 1 91.38 77 PRO B C 1
ATOM 2685 O O . PRO B 1 77 ? 12.43 8.844 -8.562 1 91.38 77 PRO B O 1
ATOM 2688 N N . GLU B 1 78 ? 11.812 10.938 -9.312 1 97.12 78 GLU B N 1
ATOM 2689 C CA . GLU B 1 78 ? 12.344 11.672 -8.172 1 97.12 78 GLU B CA 1
ATOM 2690 C C . GLU B 1 78 ? 11.289 12.594 -7.566 1 97.12 78 GLU B C 1
ATOM 2692 O O . GLU B 1 78 ? 11.406 13.82 -7.664 1 97.12 78 GLU B O 1
ATOM 2697 N N . PRO B 1 79 ? 10.336 11.977 -6.895 1 98.44 79 PRO B N 1
ATOM 2698 C CA . PRO B 1 79 ? 9.25 12.828 -6.395 1 98.44 79 PRO B CA 1
ATOM 2699 C C . PRO B 1 79 ? 9.703 13.781 -5.293 1 98.44 79 PRO B C 1
ATOM 2701 O O . PRO B 1 79 ? 10.586 13.438 -4.5 1 98.44 79 PRO B O 1
ATOM 2704 N N . ALA B 1 80 ? 9.148 14.984 -5.301 1 98.88 80 ALA B N 1
ATOM 2705 C CA . ALA B 1 80 ? 9.289 15.93 -4.199 1 98.88 80 ALA B CA 1
ATOM 2706 C C . ALA B 1 80 ? 8.195 15.719 -3.152 1 98.88 80 ALA B C 1
ATOM 2708 O O . ALA B 1 80 ? 7.008 15.75 -3.473 1 98.88 80 ALA B O 1
ATOM 2709 N N . ILE B 1 81 ? 8.633 15.484 -1.874 1 98.94 81 ILE B N 1
ATOM 2710 C CA . ILE B 1 81 ? 7.676 15.133 -0.829 1 98.94 81 ILE B CA 1
ATOM 2711 C C . ILE B 1 81 ? 7.871 16.047 0.377 1 98.94 81 ILE B C 1
ATOM 2713 O O . ILE B 1 81 ? 9 16.297 0.799 1 98.94 81 ILE B O 1
ATOM 2717 N N . LEU B 1 82 ? 6.77 16.594 0.886 1 98.88 82 LEU B N 1
ATOM 2718 C CA . LEU B 1 82 ? 6.789 17.391 2.107 1 98.88 82 LEU B CA 1
ATOM 2719 C C . LEU B 1 82 ? 6.168 16.625 3.27 1 98.88 82 LEU B C 1
ATOM 2721 O O . LEU B 1 82 ? 5.047 16.125 3.156 1 98.88 82 LEU B O 1
ATOM 2725 N N . SER B 1 83 ? 6.93 16.484 4.305 1 98.38 83 SER B N 1
ATOM 2726 C CA . SER B 1 83 ? 6.383 16.078 5.594 1 98.38 83 SER B CA 1
ATOM 2727 C C . SER B 1 83 ? 6.082 17.281 6.477 1 98.38 83 SER B C 1
ATOM 2729 O O . SER B 1 83 ? 6.992 17.859 7.078 1 98.38 83 SER B O 1
ATOM 2731 N N . PHE B 1 84 ? 4.777 17.672 6.504 1 97.12 84 PHE B N 1
ATOM 2732 C CA . PHE B 1 84 ? 4.34 18.828 7.289 1 97.12 84 PHE B CA 1
ATOM 2733 C C . PHE B 1 84 ? 4.102 18.422 8.742 1 97.12 84 PHE B C 1
ATOM 2735 O O . PHE B 1 84 ? 3.268 17.562 9.031 1 97.12 84 PHE B O 1
ATOM 2742 N N . GLY B 1 85 ? 4.82 18.984 9.633 1 94.75 85 GLY B N 1
ATOM 2743 C CA . GLY B 1 85 ? 4.832 18.516 11.016 1 94.75 85 GLY B CA 1
ATOM 2744 C C . GLY B 1 85 ? 5.695 17.281 11.211 1 94.75 85 GLY B C 1
ATOM 2745 O O . GLY B 1 85 ? 5.246 16.297 11.797 1 94.75 85 GLY B O 1
ATOM 2746 N N . CYS B 1 86 ? 6.949 17.391 10.852 1 95.94 86 CYS B N 1
ATOM 2747 C CA . CYS B 1 86 ? 7.781 16.188 10.727 1 95.94 86 CYS B CA 1
ATOM 2748 C C . CYS B 1 86 ? 8.352 15.781 12.078 1 95.94 86 CYS B C 1
ATOM 2750 O O . CYS B 1 86 ? 8.906 14.695 12.219 1 95.94 86 CYS B O 1
ATOM 2752 N N . SER B 1 87 ? 8.227 16.625 13.078 1 93.31 87 SER B N 1
ATOM 2753 C CA . SER B 1 87 ? 8.789 16.375 14.398 1 93.31 87 SER B CA 1
ATOM 2754 C C . SER B 1 87 ? 10.281 16.062 14.312 1 93.31 87 SER B C 1
ATOM 2756 O O . SER B 1 87 ? 11.062 16.859 13.773 1 93.31 87 SER B O 1
ATOM 2758 N N . ASP B 1 88 ? 10.711 14.883 14.758 1 94.19 88 ASP B N 1
ATOM 2759 C CA . ASP B 1 88 ? 12.133 14.555 14.82 1 94.19 88 ASP B CA 1
ATOM 2760 C C . ASP B 1 88 ? 12.609 13.945 13.508 1 94.19 88 ASP B C 1
ATOM 2762 O O . ASP B 1 88 ? 13.719 13.414 13.43 1 94.19 88 ASP B O 1
ATOM 2766 N N . GLY B 1 89 ? 11.789 13.922 12.547 1 97.06 89 GLY B N 1
ATOM 2767 C CA . GLY B 1 89 ? 12.172 13.438 11.227 1 97.06 89 GLY B CA 1
ATOM 2768 C C . GLY B 1 89 ? 11.898 11.961 11.031 1 97.06 89 GLY B C 1
ATOM 2769 O O . GLY B 1 89 ? 12.273 11.383 10.008 1 97.06 89 GLY B O 1
ATOM 2770 N N . SER B 1 90 ? 11.219 11.297 11.992 1 96.62 90 SER B N 1
ATOM 2771 C CA . SER B 1 90 ? 10.93 9.867 11.898 1 96.62 90 SER B CA 1
ATOM 2772 C C . SER B 1 90 ? 10.141 9.547 10.633 1 96.62 90 SER B C 1
ATOM 2774 O O . SER B 1 90 ? 10.445 8.578 9.93 1 96.62 90 SER B O 1
ATOM 2776 N N . GLU B 1 91 ? 9.141 10.344 10.352 1 97 91 GLU B N 1
ATOM 2777 C CA . GLU B 1 91 ? 8.359 10.125 9.141 1 97 91 GLU B CA 1
ATOM 2778 C C . GLU B 1 91 ? 9.219 10.32 7.891 1 97 91 GLU B C 1
ATOM 2780 O O . GLU B 1 91 ? 9.094 9.562 6.922 1 97 91 GLU B O 1
ATOM 2785 N N . VAL B 1 92 ? 10.078 11.328 7.91 1 98.44 92 VAL B N 1
ATOM 2786 C CA . VAL B 1 92 ? 10.961 11.617 6.789 1 98.44 92 VAL B CA 1
ATOM 2787 C C . VAL B 1 92 ? 11.867 10.414 6.527 1 98.44 92 VAL B C 1
ATOM 2789 O O . VAL B 1 92 ? 12.023 9.984 5.383 1 98.44 92 VAL B O 1
ATOM 2792 N N . ARG B 1 93 ? 12.414 9.883 7.598 1 97.25 93 ARG B N 1
ATOM 2793 C CA . ARG B 1 93 ? 13.273 8.711 7.473 1 97.25 93 ARG B CA 1
ATOM 2794 C C . ARG B 1 93 ? 12.492 7.508 6.961 1 97.25 93 ARG B C 1
ATOM 2796 O O . ARG B 1 93 ? 13 6.723 6.156 1 97.25 93 ARG B O 1
ATOM 2803 N N . SER B 1 94 ? 11.289 7.34 7.414 1 96.69 94 SER B N 1
ATOM 2804 C CA . SER B 1 94 ? 10.43 6.293 6.875 1 96.69 94 SER B CA 1
ATOM 2805 C C . SER B 1 94 ? 10.188 6.492 5.383 1 96.69 94 SER B C 1
ATOM 2807 O O . SER B 1 94 ? 10.344 5.559 4.59 1 96.69 94 SER B O 1
ATOM 2809 N N . LEU B 1 95 ? 9.805 7.707 5.016 1 97.94 95 LEU B N 1
ATOM 2810 C CA . LEU B 1 95 ? 9.523 8.023 3.617 1 97.94 95 LEU B CA 1
ATOM 2811 C C . LEU B 1 95 ? 10.734 7.723 2.738 1 97.94 95 LEU B C 1
ATOM 2813 O O . LEU B 1 95 ? 10.578 7.254 1.606 1 97.94 95 LEU B O 1
ATOM 2817 N N . ARG B 1 96 ? 11.914 7.953 3.223 1 97.38 96 ARG B N 1
ATOM 2818 C CA . ARG B 1 96 ? 13.125 7.684 2.453 1 97.38 96 ARG B CA 1
ATOM 2819 C C . ARG B 1 96 ? 13.227 6.207 2.09 1 97.38 96 ARG B C 1
ATOM 2821 O O . ARG B 1 96 ? 13.656 5.863 0.986 1 97.38 96 ARG B O 1
ATOM 2828 N N . ARG B 1 97 ? 12.781 5.375 2.969 1 94.19 97 ARG B N 1
ATOM 2829 C CA . ARG B 1 97 ? 12.836 3.941 2.697 1 94.19 97 ARG B CA 1
ATOM 2830 C C . ARG B 1 97 ? 11.867 3.562 1.578 1 94.19 97 ARG B C 1
ATOM 2832 O O . ARG B 1 97 ? 12.172 2.689 0.761 1 94.19 97 ARG B O 1
ATOM 2839 N N . TRP B 1 98 ? 10.734 4.195 1.511 1 95.44 98 TRP B N 1
ATOM 2840 C CA . TRP B 1 98 ? 9.734 3.906 0.488 1 95.44 98 TRP B CA 1
ATOM 2841 C C . TRP B 1 98 ? 10.055 4.645 -0.809 1 95.44 98 TRP B C 1
ATOM 2843 O O . TRP B 1 98 ? 9.656 4.207 -1.892 1 95.44 98 TRP B O 1
ATOM 2853 N N . PHE B 1 99 ? 10.812 5.777 -0.701 1 96.88 99 PHE B N 1
ATOM 2854 C CA . PHE B 1 99 ? 11.156 6.625 -1.836 1 96.88 99 PHE B CA 1
ATOM 2855 C C . PHE B 1 99 ? 12.656 6.887 -1.881 1 96.88 99 PHE B C 1
ATOM 2857 O O . PHE B 1 99 ? 13.109 8 -1.61 1 96.88 99 PHE B O 1
ATOM 2864 N N . PRO B 1 100 ? 13.375 5.973 -2.365 1 94.56 100 PRO B N 1
ATOM 2865 C CA . PRO B 1 100 ? 14.836 6.074 -2.256 1 94.56 100 PRO B CA 1
ATOM 2866 C C . PRO B 1 100 ? 15.406 7.234 -3.066 1 94.56 100 PRO B C 1
ATOM 2868 O O . PRO B 1 100 ? 16.516 7.707 -2.779 1 94.56 100 PRO B O 1
ATOM 2871 N N . ARG B 1 101 ? 14.695 7.727 -4.043 1 96.12 101 ARG B N 1
ATOM 2872 C CA . ARG B 1 101 ? 15.242 8.758 -4.914 1 96.12 101 ARG B CA 1
ATOM 2873 C C . ARG B 1 101 ? 14.523 10.094 -4.707 1 96.12 101 ARG B C 1
ATOM 2875 O O . ARG B 1 101 ? 14.789 11.062 -5.418 1 96.12 101 ARG B O 1
ATOM 2882 N N . ALA B 1 102 ? 13.602 10.164 -3.74 1 98.31 102 ALA B N 1
ATOM 2883 C CA . ALA B 1 102 ? 12.781 11.359 -3.531 1 98.31 102 ALA B CA 1
ATOM 2884 C C . ALA B 1 102 ? 13.602 12.484 -2.906 1 98.31 102 ALA B C 1
ATOM 2886 O O . ALA B 1 102 ? 14.594 12.227 -2.223 1 98.31 102 ALA B O 1
ATOM 2887 N N . ARG B 1 103 ? 13.234 13.688 -3.25 1 98.62 103 ARG B N 1
ATOM 2888 C CA . ARG B 1 103 ? 13.594 14.836 -2.432 1 98.62 103 ARG B CA 1
ATOM 2889 C C . ARG B 1 103 ? 12.555 15.078 -1.337 1 98.62 103 ARG B C 1
ATOM 2891 O O . ARG B 1 103 ? 11.391 15.352 -1.627 1 98.62 103 ARG B O 1
ATOM 2898 N N . ILE B 1 104 ? 13 14.922 -0.094 1 98.88 104 ILE B N 1
ATOM 2899 C CA . ILE B 1 104 ? 12.062 14.969 1.021 1 98.88 104 ILE B CA 1
ATOM 2900 C C . ILE B 1 104 ? 12.398 16.141 1.939 1 98.88 104 ILE B C 1
ATOM 2902 O O . ILE B 1 104 ? 13.547 16.281 2.371 1 98.88 104 ILE B O 1
ATOM 2906 N N . ILE B 1 105 ? 11.414 16.969 2.213 1 98.81 105 ILE B N 1
ATOM 2907 C CA . ILE B 1 105 ? 11.562 18.094 3.133 1 98.81 105 ILE B CA 1
ATOM 2908 C C . ILE B 1 105 ? 10.664 17.875 4.348 1 98.81 105 ILE B C 1
ATOM 2910 O O . ILE B 1 105 ? 9.477 17.578 4.207 1 98.81 105 ILE B O 1
ATOM 2914 N N . GLY B 1 106 ? 11.258 17.922 5.5 1 98.5 106 GLY B N 1
ATOM 2915 C CA . GLY B 1 106 ? 10.492 18 6.734 1 98.5 106 GLY B CA 1
ATOM 2916 C C . GLY B 1 106 ? 10.352 19.406 7.273 1 98.5 106 GLY B C 1
ATOM 2917 O O . GLY B 1 106 ? 11.328 20.172 7.297 1 98.5 106 GLY B O 1
ATOM 2918 N N . LEU B 1 107 ? 9.141 19.781 7.625 1 97.38 107 LEU B N 1
ATOM 2919 C CA . LEU B 1 107 ? 8.867 21.094 8.188 1 97.38 107 LEU B CA 1
ATOM 2920 C C . LEU B 1 107 ? 8.195 20.984 9.547 1 97.38 107 LEU B C 1
ATOM 2922 O O . LEU B 1 107 ? 7.219 20.25 9.703 1 97.38 107 LEU B O 1
ATOM 2926 N N . ASP B 1 108 ? 8.734 21.594 10.531 1 94.12 108 ASP B N 1
ATOM 2927 C CA . ASP B 1 108 ? 8.18 21.594 11.883 1 94.12 108 ASP B CA 1
ATOM 2928 C C . ASP B 1 108 ? 8.539 22.891 12.617 1 94.12 108 ASP B C 1
ATOM 2930 O O . ASP B 1 108 ? 9.641 23.406 12.453 1 94.12 108 ASP B O 1
ATOM 2934 N N . PRO B 1 109 ? 7.648 23.328 13.445 1 91.19 109 PRO B N 1
ATOM 2935 C CA . PRO B 1 109 ? 7.926 24.594 14.125 1 91.19 109 PRO B CA 1
ATOM 2936 C C . PRO B 1 109 ? 8.797 24.422 15.367 1 91.19 109 PRO B C 1
ATOM 2938 O O . PRO B 1 109 ? 9.312 25.391 15.914 1 91.19 109 PRO B O 1
ATOM 2941 N N . ASN B 1 110 ? 8.914 23.219 15.914 1 87.75 110 ASN B N 1
ATOM 2942 C CA . ASN B 1 110 ? 9.625 22.969 17.156 1 87.75 110 ASN B CA 1
ATOM 2943 C C . ASN B 1 110 ? 11.133 22.875 16.938 1 87.75 110 ASN B C 1
ATOM 2945 O O . ASN B 1 110 ? 11.617 21.922 16.344 1 87.75 110 ASN B O 1
ATOM 2949 N N . PRO B 1 111 ? 11.891 23.844 17.438 1 89.25 111 PRO B N 1
ATOM 2950 C CA . PRO B 1 111 ? 13.336 23.844 17.188 1 89.25 111 PRO B CA 1
ATOM 2951 C C . PRO B 1 111 ? 14.031 22.609 17.766 1 89.25 111 PRO B C 1
ATOM 2953 O O . PRO B 1 111 ? 15.016 22.141 17.203 1 89.25 111 PRO B O 1
ATOM 2956 N N . ARG B 1 112 ? 13.547 22.141 18.812 1 86.75 112 ARG B N 1
ATOM 2957 C CA . ARG B 1 112 ? 14.148 20.969 19.422 1 86.75 112 ARG B CA 1
ATOM 2958 C C . ARG B 1 112 ? 14 19.75 18.516 1 86.75 112 ARG B C 1
ATOM 2960 O O . ARG B 1 112 ? 14.953 18.984 18.312 1 86.75 112 ARG B O 1
ATOM 2967 N N . MET B 1 113 ? 12.797 19.594 18.031 1 91.69 113 MET B N 1
ATOM 2968 C CA . MET B 1 113 ? 12.539 18.469 17.141 1 91.69 113 MET B CA 1
ATOM 2969 C C . MET B 1 113 ? 13.367 18.578 15.867 1 91.69 113 MET B C 1
ATOM 2971 O O . MET B 1 113 ? 13.938 17.578 15.406 1 91.69 113 MET B O 1
ATOM 2975 N N . ILE B 1 114 ? 13.508 19.766 15.328 1 94.75 114 ILE B N 1
ATOM 2976 C CA . ILE B 1 114 ? 14.289 19.984 14.117 1 94.75 114 ILE B CA 1
ATOM 2977 C C . ILE B 1 114 ? 15.766 19.703 14.391 1 94.75 114 ILE B C 1
ATOM 2979 O O . ILE B 1 114 ? 16.453 19.109 13.562 1 94.75 114 ILE B O 1
ATOM 2983 N N . ARG B 1 115 ? 16.203 20.141 15.531 1 95 115 ARG B N 1
ATOM 2984 C CA . ARG B 1 115 ? 17.578 19.844 15.906 1 95 115 ARG B CA 1
ATOM 2985 C C . ARG B 1 115 ? 17.828 18.344 15.961 1 95 115 ARG B C 1
ATOM 2987 O O . ARG B 1 115 ? 18.844 17.859 15.477 1 95 115 ARG B O 1
ATOM 2994 N N . GLU B 1 116 ? 16.859 17.641 16.562 1 93.75 116 GLU B N 1
ATOM 2995 C CA . GLU B 1 116 ? 16.969 16.188 16.625 1 93.75 116 GLU B CA 1
ATOM 2996 C C . GLU B 1 116 ?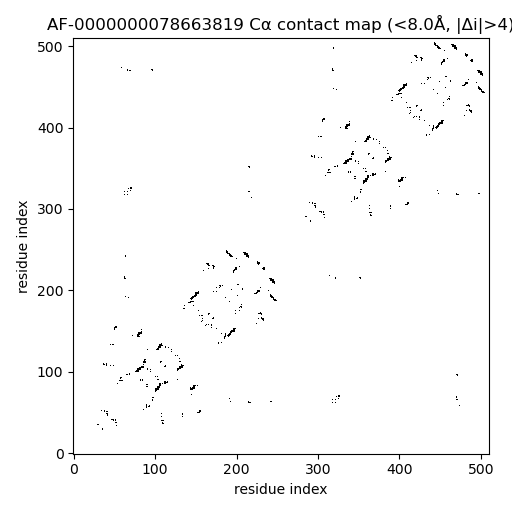 16.969 15.578 15.227 1 93.75 116 GLU B C 1
ATOM 2998 O O . GLU B 1 116 ? 17.766 14.68 14.938 1 93.75 116 GLU B O 1
ATOM 3003 N N . ALA B 1 117 ? 16.141 16.031 14.367 1 97 117 ALA B N 1
ATOM 3004 C CA . ALA B 1 117 ? 16.062 15.547 12.992 1 97 117 ALA B CA 1
ATOM 3005 C C . ALA B 1 117 ? 17.391 15.781 12.266 1 97 117 ALA B C 1
ATOM 3007 O O . ALA B 1 117 ? 17.906 14.883 11.594 1 97 117 ALA B O 1
ATOM 3008 N N . ARG B 1 118 ? 17.953 16.938 12.422 1 97.94 118 ARG B N 1
ATOM 3009 C CA . ARG B 1 118 ? 19.219 17.297 11.766 1 97.94 118 ARG B CA 1
ATOM 3010 C C . ARG B 1 118 ? 20.375 16.484 12.328 1 97.94 118 ARG B C 1
ATOM 3012 O O . ARG B 1 118 ? 21.312 16.141 11.602 1 97.94 118 ARG B O 1
ATOM 3019 N N . ALA B 1 119 ? 20.297 16.188 13.594 1 97.31 119 ALA B N 1
ATOM 3020 C CA . ALA B 1 119 ? 21.328 15.352 14.203 1 97.31 119 ALA B CA 1
ATOM 3021 C C . ALA B 1 119 ? 21.344 13.961 13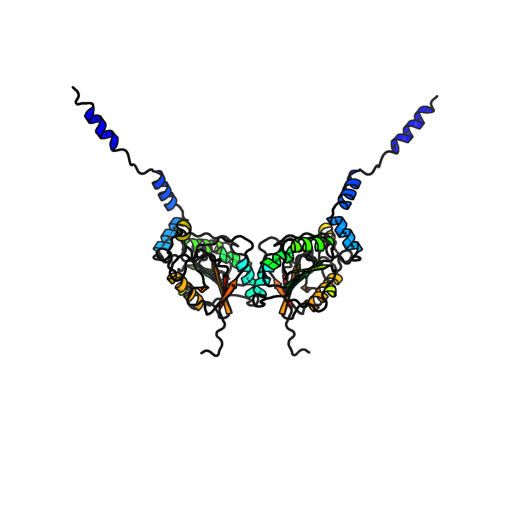.578 1 97.31 119 ALA B C 1
ATOM 3023 O O . ALA B 1 119 ? 22.422 13.414 13.289 1 97.31 119 ALA B O 1
ATOM 3024 N N . HIS B 1 120 ? 20.188 13.406 13.438 1 96 120 HIS B N 1
ATOM 3025 C CA . HIS B 1 120 ? 20.094 12.117 12.773 1 96 120 HIS B CA 1
ATOM 3026 C C . HIS B 1 120 ? 20.656 12.18 11.359 1 96 120 HIS B C 1
ATOM 3028 O O . HIS B 1 120 ? 21.344 11.258 10.922 1 96 120 HIS B O 1
ATOM 3034 N N . LEU B 1 121 ? 20.344 13.258 10.648 1 97.06 121 LEU B N 1
ATOM 3035 C CA . LEU B 1 121 ? 20.812 13.438 9.281 1 97.06 121 LEU B CA 1
ATOM 3036 C C . LEU B 1 121 ? 22.344 13.57 9.242 1 97.06 121 LEU B C 1
ATOM 3038 O O . LEU B 1 121 ? 22.984 13.07 8.312 1 97.06 121 LEU B O 1
ATOM 3042 N N . ALA B 1 122 ? 22.859 14.227 10.211 1 96.81 122 ALA B N 1
ATOM 3043 C CA . ALA B 1 122 ? 24.297 14.391 10.297 1 96.81 122 ALA B CA 1
ATOM 3044 C C . ALA B 1 122 ? 25 13.047 10.492 1 96.81 122 ALA B C 1
ATOM 3046 O O . ALA B 1 122 ? 26.094 12.828 9.969 1 96.81 122 ALA B O 1
ATOM 3047 N N . LEU B 1 123 ? 24.375 12.164 11.18 1 96.38 123 LEU B N 1
ATOM 3048 C CA . LEU B 1 123 ? 24.922 10.836 11.438 1 96.38 123 LEU B CA 1
ATOM 3049 C C . LEU B 1 123 ? 24.828 9.961 10.195 1 96.38 123 LEU B C 1
ATOM 3051 O O . LEU B 1 123 ? 25.656 9.062 9.992 1 96.38 123 LEU B O 1
ATOM 3055 N N . ASN B 1 124 ? 23.812 10.188 9.375 1 95.25 124 ASN B N 1
ATOM 3056 C CA . ASN B 1 124 ? 23.594 9.477 8.125 1 95.25 124 ASN B CA 1
ATOM 3057 C C . ASN B 1 124 ? 23.266 10.438 6.98 1 95.25 124 ASN B C 1
ATOM 3059 O O . ASN B 1 124 ? 22.109 10.523 6.547 1 95.25 124 ASN B O 1
ATOM 3063 N N . PRO B 1 125 ? 24.266 11.039 6.453 1 96.69 125 PRO B N 1
ATOM 3064 C CA . PRO B 1 125 ? 24.031 12.102 5.473 1 96.69 125 PRO B CA 1
ATOM 3065 C C . PRO B 1 125 ? 23.25 11.617 4.254 1 96.69 125 PRO B C 1
ATOM 3067 O O . PRO B 1 125 ? 23.484 10.508 3.773 1 96.69 125 PRO B O 1
ATOM 3070 N N . ASP B 1 126 ? 22.312 12.359 3.848 1 97.62 126 ASP B N 1
ATOM 3071 C CA . ASP B 1 126 ? 21.453 12.109 2.699 1 97.62 126 ASP B CA 1
ATOM 3072 C C . ASP B 1 126 ? 21.078 13.414 1.993 1 97.62 126 ASP B C 1
ATOM 3074 O O . ASP B 1 126 ? 20.359 14.242 2.549 1 97.62 126 ASP B O 1
ATOM 3078 N N . ARG B 1 127 ? 21.531 13.594 0.789 1 96.88 127 ARG B N 1
ATOM 3079 C CA . ARG B 1 127 ? 21.359 14.844 0.055 1 96.88 127 ARG B CA 1
ATOM 3080 C C . ARG B 1 127 ? 19.906 15.047 -0.336 1 96.88 127 ARG B C 1
ATOM 3082 O O . ARG B 1 127 ? 19.5 16.156 -0.709 1 96.88 127 ARG B O 1
ATOM 3089 N N . GLY B 1 128 ? 19.078 14.031 -0.264 1 98.31 128 GLY B N 1
ATOM 3090 C CA . GLY B 1 128 ? 17.672 14.125 -0.662 1 98.31 128 GLY B CA 1
ATOM 3091 C C . GLY B 1 128 ? 16.766 14.531 0.474 1 98.31 128 GLY B C 1
ATOM 3092 O O . GLY B 1 128 ? 15.555 14.695 0.277 1 98.31 128 GLY B O 1
ATOM 3093 N N . ILE B 1 129 ? 17.359 14.758 1.665 1 98.69 129 ILE B N 1
ATOM 3094 C CA . ILE B 1 129 ? 16.547 15.094 2.832 1 98.69 129 ILE B CA 1
ATOM 3095 C C . ILE B 1 129 ? 16.969 16.469 3.371 1 98.69 129 ILE B C 1
ATOM 3097 O O . ILE B 1 129 ? 18.156 16.766 3.449 1 98.69 129 ILE B O 1
ATOM 3101 N N . SER B 1 130 ? 16.062 17.281 3.662 1 98.5 130 SER B N 1
ATOM 3102 C CA . SER B 1 130 ? 16.312 18.547 4.348 1 98.5 130 SER B CA 1
ATOM 3103 C C . SER B 1 130 ? 15.188 18.891 5.316 1 98.5 130 SER B C 1
ATOM 3105 O O . SER B 1 130 ? 14.094 18.344 5.227 1 98.5 130 SER B O 1
ATOM 3107 N N . TYR B 1 131 ? 15.5 19.75 6.254 1 98.38 131 TYR B N 1
ATOM 3108 C CA . TYR B 1 131 ? 14.547 20.156 7.277 1 98.38 131 TYR B CA 1
ATOM 3109 C C . TYR B 1 131 ? 14.422 21.672 7.355 1 98.38 131 TYR B C 1
ATOM 3111 O O . TYR B 1 131 ? 15.422 22.391 7.242 1 98.38 131 TYR B O 1
ATOM 3119 N N . ILE B 1 132 ? 13.219 22.156 7.562 1 97.94 132 ILE B N 1
ATOM 3120 C CA . ILE B 1 132 ? 12.938 23.578 7.707 1 97.94 132 ILE B CA 1
ATOM 3121 C C . ILE B 1 132 ? 12.219 23.828 9.031 1 97.94 132 ILE B C 1
ATOM 3123 O O . ILE B 1 132 ? 11.219 23.172 9.336 1 97.94 132 ILE B O 1
ATOM 3127 N N . GLU B 1 133 ? 12.773 24.688 9.859 1 95.31 133 GLU B N 1
ATOM 3128 C CA . GLU B 1 133 ? 12.078 25.141 11.062 1 95.31 133 GLU B CA 1
ATOM 3129 C C . GLU B 1 133 ? 11.109 26.266 10.742 1 95.31 133 GLU B C 1
ATOM 3131 O O . GLU B 1 133 ? 11.531 27.406 10.477 1 95.31 133 GLU B O 1
ATOM 3136 N N . ALA B 1 134 ? 9.812 25.922 10.695 1 92.94 134 ALA B N 1
ATOM 3137 C CA . ALA B 1 134 ? 8.781 26.922 10.383 1 92.94 134 ALA B CA 1
ATOM 3138 C C . ALA B 1 134 ? 7.418 26.469 10.898 1 92.94 134 ALA B C 1
ATOM 3140 O O . ALA B 1 134 ? 7.203 25.281 11.164 1 92.94 134 ALA B O 1
ATOM 3141 N N . ASN B 1 135 ? 6.523 27.375 11.07 1 86.62 135 ASN B N 1
ATOM 3142 C CA . ASN B 1 135 ? 5.184 27.078 11.57 1 86.62 135 ASN B CA 1
ATOM 3143 C C . ASN B 1 135 ? 4.148 27.109 10.445 1 86.62 135 ASN B C 1
ATOM 3145 O O . ASN B 1 135 ? 2.953 26.938 10.695 1 86.62 135 ASN B O 1
ATOM 3149 N N . SER B 1 136 ? 4.594 27.406 9.234 1 87.06 136 SER B N 1
ATOM 3150 C CA . SER B 1 136 ? 3.668 27.469 8.109 1 87.06 136 SER B CA 1
ATOM 3151 C C . SER B 1 136 ? 4.371 27.156 6.793 1 87.06 136 SER B C 1
ATOM 3153 O O . SER B 1 136 ? 5.605 27.141 6.727 1 87.06 136 SER B O 1
ATOM 3155 N N . THR B 1 137 ? 3.58 26.953 5.773 1 91.88 137 THR B N 1
ATOM 3156 C CA . THR B 1 137 ? 4.113 26.625 4.457 1 91.88 137 THR B CA 1
ATOM 3157 C C . THR B 1 137 ? 4.676 27.875 3.779 1 91.88 137 THR B C 1
ATOM 3159 O O . THR B 1 137 ? 5.293 27.781 2.717 1 91.88 137 THR B O 1
ATOM 3162 N N . ASP B 1 138 ? 4.57 29.031 4.434 1 89.69 138 ASP B N 1
ATOM 3163 C CA . ASP B 1 138 ? 5.141 30.266 3.889 1 89.69 138 ASP B CA 1
ATOM 3164 C C . ASP B 1 138 ? 6.652 30.141 3.729 1 89.69 138 ASP B C 1
ATOM 3166 O O . ASP B 1 138 ? 7.238 30.75 2.828 1 89.69 138 ASP B O 1
ATOM 3170 N N . ALA B 1 139 ? 7.215 29.391 4.559 1 93.44 139 ALA B N 1
ATOM 3171 C CA . ALA B 1 139 ? 8.664 29.219 4.566 1 93.44 139 ALA B CA 1
ATOM 3172 C C . ALA B 1 139 ? 9.133 28.438 3.342 1 93.44 139 ALA B C 1
ATOM 3174 O O . ALA B 1 139 ? 10.328 28.391 3.045 1 93.44 139 ALA B O 1
ATOM 3175 N N . LEU B 1 140 ? 8.203 27.859 2.557 1 96.94 140 LEU B N 1
ATOM 3176 C CA . LEU B 1 140 ? 8.555 27 1.441 1 96.94 140 LEU B CA 1
ATOM 3177 C C . LEU B 1 140 ? 8.805 27.797 0.174 1 96.94 140 LEU B C 1
ATOM 3179 O O . LEU B 1 140 ? 9.367 27.297 -0.794 1 96.94 140 LEU B O 1
ATOM 3183 N N . GLY B 1 141 ? 8.43 29.078 0.122 1 95.19 141 GLY B N 1
ATOM 3184 C CA . GLY B 1 141 ? 8.555 29.859 -1.101 1 95.19 141 GLY B CA 1
ATOM 3185 C C . GLY B 1 141 ? 7.73 29.312 -2.246 1 95.19 141 GLY B C 1
ATOM 3186 O O . GLY B 1 141 ? 6.527 29.078 -2.098 1 95.19 141 GLY B O 1
ATOM 3187 N N . ASP B 1 142 ? 8.414 28.984 -3.361 1 96.25 142 ASP B N 1
ATOM 3188 C CA . ASP B 1 142 ? 7.699 28.531 -4.555 1 96.25 142 ASP B CA 1
ATOM 3189 C C . ASP B 1 142 ? 7.875 27.031 -4.77 1 96.25 142 ASP B C 1
ATOM 3191 O O . ASP B 1 142 ? 7.594 26.516 -5.852 1 96.25 142 ASP B O 1
ATOM 3195 N N . MET B 1 143 ? 8.305 26.422 -3.734 1 98 143 MET B N 1
ATOM 3196 C CA . MET B 1 143 ? 8.516 24.984 -3.863 1 98 143 MET B CA 1
ATOM 3197 C C . MET B 1 143 ? 7.215 24.266 -4.176 1 98 143 MET B C 1
ATOM 3199 O O . MET B 1 143 ? 6.16 24.609 -3.643 1 98 143 MET B O 1
ATOM 3203 N N . GLN B 1 144 ? 7.293 23.266 -5.066 1 98.44 144 GLN B N 1
ATOM 3204 C CA . GLN B 1 144 ? 6.176 22.406 -5.438 1 98.44 144 GLN B CA 1
ATOM 3205 C C . GLN B 1 144 ? 6.457 20.953 -5.074 1 98.44 144 GLN B C 1
ATOM 3207 O O . GLN B 1 144 ? 7.598 20.5 -5.145 1 98.44 144 GLN B O 1
ATOM 3212 N N . PHE B 1 145 ? 5.391 20.297 -4.754 1 98.81 145 PHE B N 1
ATOM 3213 C CA . PHE B 1 145 ? 5.551 18.922 -4.273 1 98.81 145 PHE B CA 1
ATOM 3214 C C . PHE B 1 145 ? 4.625 17.984 -5.023 1 98.81 145 PHE B C 1
ATOM 3216 O O . PHE B 1 145 ? 3.559 18.391 -5.492 1 98.81 145 PHE B O 1
ATOM 3223 N N . ASP B 1 146 ? 5.094 16.719 -5.184 1 98.81 146 ASP B N 1
ATOM 3224 C CA . ASP B 1 146 ? 4.266 15.648 -5.727 1 98.81 146 ASP B CA 1
ATOM 3225 C C . ASP B 1 146 ? 3.381 15.031 -4.645 1 98.81 146 ASP B C 1
ATOM 3227 O O . ASP B 1 146 ? 2.336 14.445 -4.945 1 98.81 146 ASP B O 1
ATOM 3231 N N . ALA B 1 147 ? 3.82 15.18 -3.402 1 98.88 147 ALA B N 1
ATOM 3232 C CA . ALA B 1 147 ? 3.035 14.711 -2.264 1 98.88 147 ALA B CA 1
ATOM 3233 C C . ALA B 1 147 ? 3.309 15.555 -1.023 1 98.88 147 ALA B C 1
ATOM 3235 O O . ALA B 1 147 ? 4.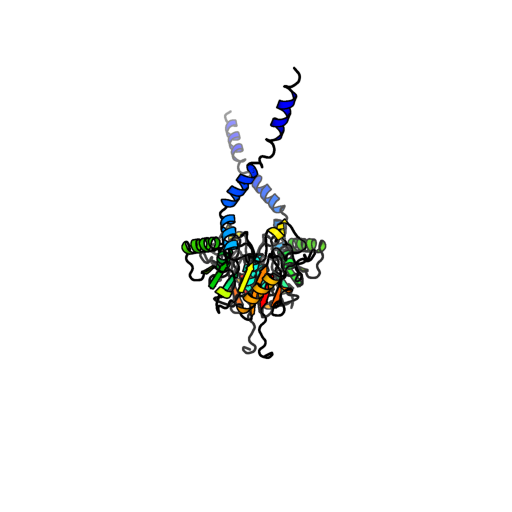445 15.969 -0.781 1 98.88 147 ALA B O 1
ATOM 3236 N N . ILE B 1 148 ? 2.279 15.828 -0.28 1 98.88 148 ILE B N 1
ATOM 3237 C CA . ILE B 1 148 ? 2.367 16.469 1.025 1 98.88 148 ILE B CA 1
ATOM 3238 C C . ILE B 1 148 ? 1.658 15.617 2.072 1 98.88 148 ILE B C 1
ATOM 3240 O O . ILE B 1 148 ? 0.511 15.211 1.878 1 98.88 148 ILE B O 1
ATOM 3244 N N . LEU B 1 149 ? 2.373 15.305 3.104 1 98.5 149 LEU B N 1
ATOM 3245 C CA . LEU B 1 149 ? 1.795 14.523 4.191 1 98.5 149 LEU B CA 1
ATOM 3246 C C . LEU B 1 149 ? 1.661 15.375 5.453 1 98.5 149 LEU B C 1
ATOM 3248 O O . LEU B 1 149 ? 2.631 15.992 5.898 1 98.5 149 LEU B O 1
ATOM 3252 N N . ALA B 1 150 ? 0.496 15.477 5.969 1 96.5 150 ALA B N 1
ATOM 3253 C CA . ALA B 1 150 ? 0.2 16.031 7.289 1 96.5 150 ALA B CA 1
ATOM 3254 C C . ALA B 1 150 ? -0.404 14.961 8.203 1 96.5 150 ALA B C 1
ATOM 3256 O O . ALA B 1 150 ? -1.626 14.883 8.344 1 96.5 150 ALA B O 1
ATOM 3257 N N . MET B 1 151 ? 0.461 14.18 8.797 1 94.12 151 MET B N 1
ATOM 3258 C CA . MET B 1 151 ? 0.06 13.016 9.578 1 94.12 151 MET B CA 1
ATOM 3259 C C . MET B 1 151 ? 0.087 13.328 11.07 1 94.12 151 MET B C 1
ATOM 3261 O O . MET B 1 151 ? 1.147 13.609 11.633 1 94.12 151 MET B O 1
ATOM 3265 N N . ALA B 1 152 ? -1.079 13.289 11.68 1 91.06 152 ALA B N 1
ATOM 3266 C CA . ALA B 1 152 ? -1.218 13.539 13.117 1 91.06 152 ALA B CA 1
ATOM 3267 C C . ALA B 1 152 ? -0.731 14.938 13.477 1 91.06 152 ALA B C 1
ATOM 3269 O O . ALA B 1 152 ? -0.068 15.133 14.492 1 91.06 152 ALA B O 1
ATOM 3270 N N . VAL B 1 153 ? -1.008 15.828 12.594 1 91.75 153 VAL B N 1
ATOM 3271 C CA . VAL B 1 153 ? -0.55 17.203 12.781 1 91.75 153 VAL B CA 1
ATOM 3272 C C . VAL B 1 153 ? -1.682 18.047 13.352 1 91.75 153 VAL B C 1
ATOM 3274 O O . VAL B 1 153 ? -1.479 18.797 14.312 1 91.75 153 VAL B O 1
ATOM 3277 N N . PHE B 1 154 ? -2.898 17.906 12.82 1 91.5 154 PHE B N 1
ATOM 3278 C CA . PHE B 1 154 ? -4.047 18.734 13.18 1 91.5 154 PHE B CA 1
ATOM 3279 C C . PHE B 1 154 ? -4.816 18.109 14.344 1 91.5 154 PHE B C 1
ATOM 3281 O O . PHE B 1 154 ? -6.02 17.875 14.234 1 91.5 154 PHE B O 1
ATOM 3288 N N . ARG B 1 155 ? -4.082 17.953 15.414 1 89.81 155 ARG B N 1
ATOM 3289 C CA . ARG B 1 155 ? -4.629 17.359 16.641 1 89.81 155 ARG B CA 1
ATOM 3290 C C . ARG B 1 155 ? -4.031 18 17.875 1 89.81 155 ARG B C 1
ATOM 3292 O O . ARG B 1 155 ? -2.955 18.609 17.812 1 89.81 155 ARG B O 1
ATOM 3299 N N . HIS B 1 156 ? -4.77 17.891 18.953 1 87.38 156 HIS B N 1
ATOM 3300 C CA . HIS B 1 156 ? -4.352 18.469 20.234 1 87.38 156 HIS B CA 1
ATOM 3301 C C . HIS B 1 156 ? -4.715 17.562 21.391 1 87.38 156 HIS B C 1
ATOM 3303 O O . HIS B 1 156 ? -5.855 17.094 21.5 1 87.38 156 HIS B O 1
ATOM 3309 N N . GLY B 1 157 ? -3.74 17.344 22.219 1 82.38 157 GLY B N 1
ATOM 3310 C CA . GLY B 1 157 ? -3.928 16.453 23.359 1 82.38 157 GLY B CA 1
ATOM 3311 C C . GLY B 1 157 ? -5.102 16.859 24.234 1 82.38 157 GLY B C 1
ATOM 3312 O O . GLY B 1 157 ? -5.824 15.992 24.75 1 82.38 157 GLY B O 1
ATOM 3313 N N . ARG B 1 158 ? -5.305 18.125 24.469 1 84 158 ARG B N 1
ATOM 3314 C CA . ARG B 1 158 ? -6.395 18.594 25.312 1 84 158 ARG B CA 1
ATOM 3315 C C . ARG B 1 158 ? -7.75 18.156 24.75 1 84 158 ARG B C 1
ATOM 3317 O O . ARG B 1 158 ? -8.672 17.875 25.516 1 84 158 ARG B O 1
ATOM 3324 N N . LEU B 1 159 ? -7.859 18.156 23.422 1 88.38 159 LEU B N 1
ATOM 3325 C CA . LEU B 1 159 ? -9.109 17.719 22.828 1 88.38 159 LEU B CA 1
ATOM 3326 C C . LEU B 1 159 ? -9.328 16.219 23.062 1 88.38 159 LEU B C 1
ATOM 3328 O O . LEU B 1 159 ? -10.461 15.781 23.25 1 88.38 159 LEU B O 1
ATOM 3332 N N . GLU B 1 160 ? -8.266 15.516 23.062 1 83.75 160 GLU B N 1
ATOM 3333 C CA . GLU B 1 160 ? -8.359 14.07 23.281 1 83.75 160 GLU B CA 1
ATOM 3334 C C . GLU B 1 160 ? -8.711 13.742 24.734 1 83.75 160 GLU B C 1
ATOM 3336 O O . GLU B 1 160 ? -9.484 12.828 24.984 1 83.75 160 GLU B O 1
ATOM 3341 N N . THR B 1 161 ? -8.094 14.484 25.641 1 85.56 161 THR B N 1
ATOM 3342 C CA . THR B 1 161 ? -8.258 14.195 27.062 1 85.56 161 THR B CA 1
ATOM 3343 C C . THR B 1 161 ? -9.586 14.742 27.578 1 85.56 161 THR B C 1
ATOM 3345 O O . THR B 1 161 ? -10.32 14.055 28.281 1 85.56 161 THR B O 1
ATOM 3348 N N . GLU B 1 162 ? -9.922 15.93 27.188 1 89.31 162 GLU B N 1
ATOM 3349 C CA . GLU B 1 162 ? -11.102 16.609 27.719 1 89.31 162 GLU B CA 1
ATOM 3350 C C . GLU B 1 162 ? -12.336 16.312 26.891 1 89.31 162 GLU B C 1
ATOM 3352 O O . GLU B 1 162 ? -13.469 16.438 27.375 1 89.31 162 GLU B O 1
ATOM 3357 N N . ALA B 1 163 ? -12.203 16.031 25.594 1 90.81 163 ALA B N 1
ATOM 3358 C CA . ALA B 1 163 ? -13.266 15.68 24.656 1 90.81 163 ALA B CA 1
ATOM 3359 C C . ALA B 1 163 ? -14.391 16.703 24.703 1 90.81 163 ALA B C 1
ATOM 3361 O O . ALA B 1 163 ? -15.562 16.359 24.844 1 90.81 163 ALA B O 1
ATOM 3362 N N . PRO B 1 164 ? -14.031 18.016 24.688 1 93.94 164 PRO B N 1
ATOM 3363 C CA . PRO B 1 164 ? -15.07 19.047 24.766 1 93.94 164 PRO B CA 1
ATOM 3364 C C . PRO B 1 164 ? -16.031 19.016 23.578 1 93.94 164 PRO B C 1
ATOM 3366 O O . PRO B 1 164 ? -15.688 18.484 22.516 1 93.94 164 PRO B O 1
ATOM 3369 N N . ASP B 1 165 ? -17.203 19.641 23.672 1 95.88 165 ASP B N 1
ATOM 3370 C CA . ASP B 1 165 ? -18.203 19.719 22.609 1 95.88 165 ASP B CA 1
ATOM 3371 C C . ASP B 1 165 ? -17.75 20.641 21.484 1 95.88 165 ASP B C 1
ATOM 3373 O O . ASP B 1 165 ? -18.203 20.516 20.344 1 95.88 165 ASP B O 1
ATOM 3377 N N . ARG B 1 166 ? -16.906 21.562 21.891 1 96.69 166 ARG B N 1
ATOM 3378 C CA . ARG B 1 166 ? -16.391 22.516 20.922 1 96.69 166 ARG B CA 1
ATOM 3379 C C . ARG B 1 166 ? -14.867 22.578 20.969 1 96.69 166 ARG B C 1
ATOM 3381 O O . ARG B 1 166 ? -14.266 22.422 22.031 1 96.69 166 ARG B O 1
ATOM 3388 N N . CYS B 1 167 ? -14.289 22.828 19.75 1 95.38 167 CYS B N 1
ATOM 3389 C CA . CYS B 1 167 ? -12.836 22.781 19.688 1 95.38 167 CYS B CA 1
ATOM 3390 C C . CYS B 1 167 ? -12.258 24.188 19.5 1 95.38 167 CYS B C 1
ATOM 3392 O O . CYS B 1 167 ? -11.039 24.359 19.484 1 95.38 167 CYS B O 1
ATOM 3394 N N . ASP B 1 168 ? -13.016 25.219 19.328 1 94.06 168 ASP B N 1
ATOM 3395 C CA . ASP B 1 168 ? -12.594 26.547 18.891 1 94.06 168 ASP B CA 1
ATOM 3396 C C . ASP B 1 168 ? -11.594 27.156 19.859 1 94.06 168 ASP B C 1
ATOM 3398 O O . ASP B 1 168 ? -10.727 27.938 19.469 1 94.06 168 ASP B O 1
ATOM 3402 N N . GLU B 1 169 ? -11.711 26.812 21.172 1 91.5 169 GLU B N 1
ATOM 3403 C CA . GLU B 1 169 ? -10.828 27.391 22.188 1 91.5 169 GLU B CA 1
ATOM 3404 C C . GLU B 1 169 ? -9.438 26.781 22.109 1 91.5 169 GLU B C 1
ATOM 3406 O O . GLU B 1 169 ? -8.461 27.375 22.578 1 91.5 169 GLU B O 1
ATOM 3411 N N . VAL B 1 170 ? -9.375 25.594 21.594 1 88.69 170 VAL B N 1
ATOM 3412 C CA . VAL B 1 170 ? -8.117 24.859 21.609 1 88.69 170 VAL B CA 1
ATOM 3413 C C . VAL B 1 170 ? -7.516 24.844 20.203 1 88.69 170 VAL B C 1
ATOM 3415 O O . VAL B 1 170 ? -6.379 25.281 20.016 1 88.69 170 VAL B O 1
ATOM 3418 N N . LEU B 1 171 ? -8.289 24.406 19.219 1 92 171 LEU B N 1
ATOM 3419 C CA . LEU B 1 171 ? -7.883 24.266 17.812 1 92 171 LEU B CA 1
ATOM 3420 C C . LEU B 1 171 ? -9.055 24.516 16.875 1 92 171 LEU B C 1
ATOM 3422 O O . LEU B 1 171 ? -9.773 23.594 16.516 1 92 171 LEU B O 1
ATOM 3426 N N . PRO B 1 172 ? -9.188 25.812 16.547 1 95.19 172 PRO B N 1
ATOM 3427 C CA . PRO B 1 172 ? -10.336 26.125 15.695 1 95.19 172 PRO B CA 1
ATOM 3428 C C . PRO B 1 172 ? -10.219 25.5 14.305 1 95.19 172 PRO B C 1
ATOM 3430 O O . PRO B 1 172 ? -9.117 25.438 13.742 1 95.19 172 PRO B O 1
ATOM 3433 N N . PHE B 1 173 ? -11.344 25.078 13.711 1 96.25 173 PHE B N 1
ATOM 3434 C CA . PHE B 1 173 ? -11.398 24.516 12.367 1 96.25 173 PHE B CA 1
ATOM 3435 C C . PHE B 1 173 ? -10.805 25.484 11.352 1 96.25 173 PHE B C 1
ATOM 3437 O O . PHE B 1 173 ? -10.133 25.062 10.406 1 96.25 173 PHE B O 1
ATOM 3444 N N . ALA B 1 174 ? -10.969 26.734 11.578 1 96.06 174 ALA B N 1
ATOM 3445 C CA . ALA B 1 174 ? -10.5 27.75 10.648 1 96.06 174 ALA B CA 1
ATOM 3446 C C . ALA B 1 174 ? -8.984 27.672 10.461 1 96.06 174 ALA B C 1
ATOM 3448 O O . ALA B 1 174 ? -8.469 27.922 9.375 1 96.06 174 ALA B O 1
ATOM 3449 N N . GLN B 1 175 ? -8.305 27.297 11.484 1 92.94 175 GLN B N 1
ATOM 3450 C CA . GLN B 1 175 ? -6.859 27.141 11.398 1 92.94 175 GLN B CA 1
ATOM 3451 C C . GLN B 1 175 ? -6.48 25.953 10.531 1 92.94 175 GLN B C 1
ATOM 3453 O O . GLN B 1 175 ? -5.543 26.031 9.727 1 92.94 175 GLN B O 1
ATOM 3458 N N . PHE B 1 176 ? -7.219 24.922 10.688 1 94.88 176 PHE B N 1
ATOM 3459 C CA . PHE B 1 176 ? -7.039 23.734 9.852 1 94.88 176 PHE B CA 1
ATOM 3460 C C . PHE B 1 176 ? -7.27 24.078 8.383 1 94.88 176 PHE B C 1
ATOM 3462 O O . PHE B 1 176 ? -6.426 23.797 7.531 1 94.88 176 PHE B O 1
ATOM 3469 N N . ASP B 1 177 ? -8.352 24.703 8.133 1 97 177 ASP B N 1
ATOM 3470 C CA . ASP B 1 177 ? -8.719 25.094 6.77 1 97 177 ASP B CA 1
ATOM 3471 C C . ASP B 1 177 ? -7.652 25.984 6.141 1 97 177 ASP B C 1
ATOM 3473 O O . ASP B 1 177 ? -7.277 25.797 4.984 1 97 177 ASP B O 1
ATOM 3477 N N . LYS B 1 178 ? -7.129 26.875 6.934 1 95 178 LYS B N 1
ATOM 3478 C CA . LYS B 1 178 ? -6.105 27.797 6.453 1 95 178 LYS B CA 1
ATOM 3479 C C . LYS B 1 178 ? -4.832 27.047 6.066 1 95 178 LYS B C 1
ATOM 3481 O O . LYS B 1 178 ? -4.258 27.297 5.004 1 95 178 LYS B O 1
ATOM 3486 N N . GLU B 1 179 ? -4.406 26.141 6.891 1 94.19 179 GLU B N 1
ATOM 3487 C CA . GLU B 1 179 ? -3.158 25.406 6.66 1 94.19 179 GLU B CA 1
ATOM 3488 C C . GLU B 1 179 ? -3.266 24.5 5.438 1 94.19 179 GLU B C 1
ATOM 3490 O O . GLU B 1 179 ? -2.352 24.453 4.613 1 94.19 179 GLU B O 1
ATOM 3495 N N . VAL B 1 180 ? -4.363 23.844 5.32 1 96.62 180 VAL B N 1
ATOM 3496 C CA . VAL B 1 180 ? -4.547 22.922 4.195 1 96.62 180 VAL B CA 1
ATOM 3497 C C . VAL B 1 180 ? -4.656 23.719 2.896 1 96.62 180 VAL B C 1
ATOM 3499 O O . VAL B 1 180 ? -4.16 23.297 1.854 1 96.62 180 VAL B O 1
ATOM 3502 N N . THR B 1 181 ? -5.254 24.875 2.975 1 96.88 181 THR B N 1
ATOM 3503 C CA . THR B 1 181 ? -5.344 25.766 1.813 1 96.88 181 THR B CA 1
ATOM 3504 C C . THR B 1 181 ? -3.955 26.219 1.379 1 96.88 181 THR B C 1
ATOM 3506 O O . THR B 1 181 ? -3.66 26.281 0.184 1 96.88 181 THR B O 1
ATOM 3509 N N . ALA B 1 182 ? -3.17 26.547 2.367 1 96.44 182 ALA B N 1
ATOM 3510 C CA . ALA B 1 182 ? -1.796 26.922 2.057 1 96.44 182 ALA B CA 1
ATOM 3511 C C . ALA B 1 182 ? -1.032 25.781 1.41 1 96.44 182 ALA B C 1
ATOM 3513 O O . ALA B 1 182 ? -0.28 25.984 0.455 1 96.44 182 ALA B O 1
ATOM 3514 N N . MET B 1 183 ? -1.208 24.531 1.878 1 97.44 183 MET B N 1
ATOM 3515 C CA . MET B 1 183 ? -0.566 23.359 1.303 1 97.44 183 MET B CA 1
ATOM 3516 C C . MET B 1 183 ? -0.999 23.156 -0.146 1 97.44 183 MET B C 1
ATOM 3518 O O . MET B 1 183 ? -0.198 22.734 -0.985 1 97.44 183 MET B O 1
ATOM 3522 N N . HIS B 1 184 ? -2.283 23.453 -0.386 1 97.88 184 HIS B N 1
ATOM 3523 C CA . HIS B 1 184 ? -2.857 23.328 -1.722 1 97.88 184 HIS B CA 1
ATOM 3524 C C . HIS B 1 184 ? -2.031 24.109 -2.744 1 97.88 184 HIS B C 1
ATOM 3526 O O . HIS B 1 184 ? -1.821 23.625 -3.865 1 97.88 184 HIS B O 1
ATOM 3532 N N . ARG B 1 185 ? -1.483 25.203 -2.373 1 96.94 185 ARG B N 1
ATOM 3533 C CA . ARG B 1 185 ? -0.72 26.078 -3.268 1 96.94 185 ARG B CA 1
ATOM 3534 C C . ARG B 1 185 ? 0.632 25.453 -3.605 1 96.94 185 ARG B C 1
ATOM 3536 O O . ARG B 1 185 ? 1.246 25.797 -4.617 1 96.94 185 ARG B O 1
ATOM 3543 N N . HIS B 1 186 ? 1.066 24.547 -2.787 1 98.44 186 HIS B N 1
ATOM 3544 C CA . HIS B 1 186 ? 2.385 23.938 -2.957 1 98.44 186 HIS B CA 1
ATOM 3545 C C . HIS B 1 186 ? 2.283 22.547 -3.555 1 98.44 186 HIS B C 1
ATOM 3547 O O . HIS B 1 186 ? 3.301 21.891 -3.807 1 98.44 186 HIS B O 1
ATOM 3553 N N . LEU B 1 187 ? 1.076 22.062 -3.773 1 98.56 187 LEU B N 1
ATOM 3554 C CA . LEU B 1 187 ? 0.874 20.719 -4.332 1 98.56 187 LEU B CA 1
ATOM 3555 C C . LEU B 1 187 ? 0.624 20.797 -5.832 1 98.56 187 LEU B C 1
ATOM 3557 O O . LEU B 1 187 ? -0.235 21.547 -6.289 1 98.56 187 LEU B O 1
ATOM 3561 N N . ARG B 1 188 ? 1.395 20.062 -6.637 1 97.88 188 ARG B N 1
ATOM 3562 C CA . ARG B 1 188 ? 1.235 20.016 -8.086 1 97.88 188 ARG B CA 1
ATOM 3563 C C . ARG B 1 188 ? -0.129 19.453 -8.469 1 97.88 188 ARG B C 1
ATOM 3565 O O . ARG B 1 188 ? -0.678 18.609 -7.77 1 97.88 188 ARG B O 1
ATOM 3572 N N . PRO B 1 189 ? -0.705 19.984 -9.617 1 97.19 189 PRO B N 1
ATOM 3573 C CA . PRO B 1 189 ? -1.862 19.25 -10.133 1 97.19 189 PRO B CA 1
ATOM 3574 C C . PRO B 1 189 ? -1.59 17.75 -10.305 1 97.19 189 PRO B C 1
ATOM 3576 O O . PRO B 1 189 ? -0.521 17.375 -10.781 1 97.19 189 PRO B O 1
ATOM 3579 N N . GLY B 1 190 ? -2.479 16.953 -9.859 1 96.5 190 GLY B N 1
ATOM 3580 C CA . GLY B 1 190 ? -2.287 15.516 -9.914 1 96.5 190 GLY B CA 1
ATOM 3581 C C . GLY B 1 190 ? -1.52 14.977 -8.727 1 96.5 190 GLY B C 1
ATOM 3582 O O . GLY B 1 190 ? -1.374 13.758 -8.578 1 96.5 190 GLY B O 1
ATOM 3583 N N . GLY B 1 191 ? -1.031 15.898 -7.863 1 98.12 191 GLY B N 1
ATOM 3584 C CA . GLY B 1 191 ? -0.29 15.484 -6.68 1 98.12 191 GLY B CA 1
ATOM 3585 C C . GLY B 1 191 ? -1.18 14.945 -5.578 1 98.12 191 GLY B C 1
ATOM 3586 O O . GLY B 1 191 ? -2.406 14.977 -5.688 1 98.12 191 GLY B O 1
ATOM 3587 N N . TRP B 1 192 ? -0.549 14.398 -4.527 1 98.44 192 TRP B N 1
ATOM 3588 C CA . TRP B 1 192 ? -1.291 13.711 -3.477 1 98.44 192 TRP B CA 1
ATOM 3589 C C . TRP B 1 192 ? -1.111 14.414 -2.135 1 98.44 192 TRP B C 1
ATOM 3591 O O . TRP B 1 192 ? 0.01 14.75 -1.751 1 98.44 192 TRP B O 1
ATOM 3601 N N . LEU B 1 193 ? -2.246 14.688 -1.505 1 98.75 193 LEU B N 1
ATOM 3602 C CA . LEU B 1 193 ? -2.273 15.172 -0.13 1 98.75 193 LEU B CA 1
ATOM 3603 C C . LEU B 1 193 ? -2.748 14.078 0.823 1 98.75 193 LEU B C 1
ATOM 3605 O O . LEU B 1 193 ? -3.73 13.391 0.542 1 98.75 193 LEU B O 1
ATOM 3609 N N . SER B 1 194 ? -1.977 13.781 1.864 1 98.25 194 SER B N 1
ATOM 3610 C CA . SER B 1 194 ? -2.43 12.891 2.926 1 98.25 194 SER B CA 1
ATOM 3611 C C . SER B 1 194 ? -2.674 13.648 4.223 1 98.25 194 SER B C 1
ATOM 3613 O O . SER B 1 194 ? -1.778 14.336 4.727 1 98.25 194 SER B O 1
ATOM 3615 N N . VAL B 1 195 ? -3.861 13.648 4.711 1 96.19 195 VAL B N 1
ATOM 3616 C CA . VAL B 1 195 ? -4.254 14.188 6.008 1 96.19 195 VAL B CA 1
ATOM 3617 C C . VAL B 1 195 ? -4.922 13.094 6.844 1 96.19 195 VAL B C 1
ATOM 3619 O O . VAL B 1 195 ? -6.008 12.625 6.5 1 96.19 195 VAL B O 1
ATOM 3622 N N . TRP B 1 196 ? -4.262 12.742 7.91 1 92.12 196 TRP B N 1
ATOM 3623 C CA . TRP B 1 196 ? -4.773 11.609 8.672 1 92.12 196 TRP B CA 1
ATOM 3624 C C . TRP B 1 196 ? -4.445 11.758 10.156 1 92.12 196 TRP B C 1
ATOM 3626 O O . TRP B 1 196 ? -3.484 12.438 10.523 1 92.12 196 TRP B O 1
ATOM 3636 N N . ASN B 1 197 ? -5.359 11.125 11.016 1 90.38 197 ASN B N 1
ATOM 3637 C CA . ASN B 1 197 ? -5.191 11.086 12.469 1 90.38 197 ASN B CA 1
ATOM 3638 C C . ASN B 1 197 ? -5.199 12.484 13.07 1 90.38 197 ASN B C 1
ATOM 3640 O O . ASN B 1 197 ? -4.344 12.812 13.891 1 90.38 197 ASN B O 1
ATOM 3644 N N . GLY B 1 198 ? -6.074 13.383 12.562 1 91.25 198 GLY B N 1
ATOM 3645 C CA . GLY B 1 198 ? -6.371 14.703 13.086 1 91.25 198 GLY B CA 1
ATOM 3646 C C . GLY B 1 198 ? -7.809 14.852 13.547 1 91.25 198 GLY B C 1
ATOM 3647 O O . GLY B 1 198 ? -8.602 13.922 13.43 1 91.25 198 GLY B O 1
ATOM 3648 N N . HIS B 1 199 ? -8.148 16.016 14.047 1 93.12 199 HIS B N 1
ATOM 3649 C CA . HIS B 1 199 ? -9.461 16.219 14.664 1 93.12 199 HIS B CA 1
ATOM 3650 C C . HIS B 1 199 ? -10.469 16.734 13.633 1 93.12 199 HIS B C 1
ATOM 3652 O O . HIS B 1 199 ? -11.594 17.094 13.992 1 93.12 199 HIS B O 1
ATOM 3658 N N . PHE B 1 200 ? -10.078 16.734 12.359 1 94.69 200 PHE B N 1
ATOM 3659 C CA . PHE B 1 200 ? -10.938 17.359 11.359 1 94.69 200 PHE B CA 1
ATOM 3660 C C . PHE B 1 200 ? -11.031 16.469 10.109 1 94.69 200 PHE B C 1
ATOM 3662 O O . PHE B 1 200 ? -10.164 15.633 9.875 1 94.69 200 PHE B O 1
ATOM 3669 N N . ARG B 1 201 ? -12.086 16.719 9.383 1 94.38 201 ARG B N 1
ATOM 3670 C CA . ARG B 1 201 ? -12.281 16.031 8.102 1 94.38 201 ARG B CA 1
ATOM 3671 C C . ARG B 1 201 ? -11.867 16.938 6.941 1 94.38 201 ARG B C 1
ATOM 3673 O O . ARG B 1 201 ? -12.32 18.078 6.84 1 94.38 201 ARG B O 1
ATOM 3680 N N . PHE B 1 202 ? -11.078 16.359 6.098 1 97 202 PHE B N 1
ATOM 3681 C CA . PHE B 1 202 ? -10.633 17.125 4.941 1 97 202 PHE B CA 1
ATOM 3682 C C . PHE B 1 202 ? -11.82 17.594 4.109 1 97 202 PHE B C 1
ATOM 3684 O O . PHE B 1 202 ? -11.828 18.703 3.59 1 97 202 PHE B O 1
ATOM 3691 N N . ARG B 1 203 ? -12.836 16.766 3.99 1 95.88 203 ARG B N 1
ATOM 3692 C CA . ARG B 1 203 ? -13.984 17.047 3.135 1 95.88 203 ARG B CA 1
ATOM 3693 C C . ARG B 1 203 ? -14.703 18.328 3.578 1 95.88 203 ARG B C 1
ATOM 3695 O O . ARG B 1 203 ? -15.469 18.906 2.812 1 95.88 203 ARG B O 1
ATOM 3702 N N . ASP B 1 204 ? -14.445 18.797 4.793 1 96.5 204 ASP B N 1
ATOM 3703 C CA . ASP B 1 204 ? -15.117 19.984 5.316 1 96.5 204 ASP B CA 1
ATOM 3704 C C . ASP B 1 204 ? -14.359 21.266 4.941 1 96.5 204 ASP B C 1
ATOM 3706 O O . ASP B 1 204 ? -14.844 22.375 5.172 1 96.5 204 ASP B O 1
ATOM 3710 N N . THR B 1 205 ? -13.156 21.125 4.348 1 97.81 205 THR B N 1
ATOM 3711 C CA . THR B 1 205 ? -12.336 22.281 4.031 1 97.81 205 THR B CA 1
ATOM 3712 C C . THR B 1 205 ? -12.836 22.969 2.766 1 97.81 205 THR B C 1
ATOM 3714 O O . THR B 1 205 ? -13.57 22.375 1.975 1 97.81 205 THR B O 1
ATOM 3717 N N . THR B 1 206 ? -12.398 24.203 2.586 1 97.31 206 THR B N 1
ATOM 3718 C CA . THR B 1 206 ? -12.789 25 1.435 1 97.31 206 THR B CA 1
ATOM 3719 C C . THR B 1 206 ? -12.18 24.453 0.151 1 97.31 206 THR B C 1
ATOM 3721 O O . THR B 1 206 ? -12.75 24.594 -0.93 1 97.31 206 THR B O 1
ATOM 3724 N N . ILE B 1 207 ? -11.078 23.703 0.237 1 97.88 207 ILE B N 1
ATOM 3725 C CA . ILE B 1 207 ? -10.367 23.297 -0.966 1 97.88 207 ILE B CA 1
ATOM 3726 C C . ILE B 1 207 ? -10.758 21.859 -1.32 1 97.88 207 ILE B C 1
ATOM 3728 O O . ILE B 1 207 ? -10.375 21.344 -2.375 1 97.88 207 ILE B O 1
ATOM 3732 N N . ALA B 1 208 ? -11.578 21.188 -0.494 1 97.81 208 ALA B N 1
ATOM 3733 C CA . ALA B 1 208 ? -11.922 19.781 -0.668 1 97.81 208 ALA B CA 1
ATOM 3734 C C . ALA B 1 208 ? -12.477 19.516 -2.068 1 97.81 208 ALA B C 1
ATOM 3736 O O . ALA B 1 208 ? -12.172 18.484 -2.678 1 97.81 208 ALA B O 1
ATOM 3737 N N . PRO B 1 209 ? -13.266 20.5 -2.666 1 96.94 209 PRO B N 1
ATOM 3738 C CA . PRO B 1 209 ? -13.836 20.25 -3.99 1 96.94 209 PRO B CA 1
ATOM 3739 C C . PRO B 1 209 ? -12.773 20.094 -5.074 1 96.94 209 PRO B C 1
ATOM 3741 O O . PRO B 1 209 ? -13.055 19.562 -6.148 1 96.94 209 PRO B O 1
ATOM 3744 N N . HIS B 1 210 ? -11.586 20.5 -4.863 1 97.81 210 HIS B N 1
ATOM 3745 C CA . HIS B 1 210 ? -10.516 20.422 -5.848 1 97.81 210 HIS B CA 1
ATOM 3746 C C . HIS B 1 210 ? -9.781 19.094 -5.754 1 97.81 210 HIS B C 1
ATOM 3748 O O . HIS B 1 210 ? -8.766 18.891 -6.434 1 97.81 210 HIS B O 1
ATOM 3754 N N . TYR B 1 211 ? -10.352 18.203 -4.898 1 97.94 211 TYR B N 1
ATOM 3755 C CA . TYR B 1 211 ? -9.641 16.938 -4.66 1 97.94 211 TYR B CA 1
ATOM 3756 C C . TYR B 1 211 ? -10.562 15.75 -4.871 1 97.94 211 TYR B C 1
ATOM 3758 O O . TYR B 1 211 ? -11.781 15.867 -4.73 1 97.94 211 TYR B O 1
ATOM 3766 N N . GLN B 1 212 ? -9.992 14.656 -5.254 1 96.19 212 GLN B N 1
ATOM 3767 C CA . GLN B 1 212 ? -10.625 13.344 -5.168 1 96.19 212 GLN B CA 1
ATOM 3768 C C . GLN B 1 212 ? -10.141 12.578 -3.943 1 96.19 212 GLN B C 1
ATOM 3770 O O . GLN B 1 212 ? -8.945 12.336 -3.789 1 96.19 212 GLN B O 1
ATOM 3775 N N . ALA B 1 213 ? -11.062 12.234 -3.096 1 95.69 213 ALA B N 1
ATOM 3776 C CA . ALA B 1 213 ? -10.711 11.578 -1.836 1 95.69 213 ALA B CA 1
ATOM 3777 C C . ALA B 1 213 ? -10.609 10.07 -2.012 1 95.69 213 ALA B C 1
ATOM 3779 O O . ALA B 1 213 ? -11.367 9.469 -2.777 1 95.69 213 ALA B O 1
ATOM 3780 N N . ARG B 1 214 ? -9.703 9.508 -1.217 1 92.31 214 ARG B N 1
ATOM 3781 C CA . ARG B 1 214 ? -9.508 8.055 -1.229 1 92.31 214 ARG B CA 1
ATOM 3782 C C . ARG B 1 214 ? -9.383 7.512 0.189 1 92.31 214 ARG B C 1
ATOM 3784 O O . ARG B 1 214 ? -8.719 8.117 1.036 1 92.31 214 ARG B O 1
ATOM 3791 N N . THR B 1 215 ? -10 6.348 0.299 1 90.81 215 THR B N 1
ATOM 3792 C CA . THR B 1 215 ? -9.898 5.648 1.574 1 90.81 215 THR B CA 1
ATOM 3793 C C . THR B 1 215 ? -8.789 4.598 1.527 1 90.81 215 THR B C 1
ATOM 3795 O O . THR B 1 215 ? -8.406 4.141 0.448 1 90.81 215 THR B O 1
ATOM 3798 N N . LEU B 1 216 ? -8.242 4.309 2.631 1 89.88 216 LEU B N 1
ATOM 3799 C CA . LEU B 1 216 ? -7.25 3.248 2.783 1 89.88 216 LEU B CA 1
ATOM 3800 C C . LEU B 1 216 ? -7.672 2.264 3.869 1 89.88 216 LEU B C 1
ATOM 3802 O O . LEU B 1 216 ? -8.289 2.654 4.859 1 89.88 216 LEU B O 1
ATOM 3806 N N . THR B 1 217 ? -7.293 1.008 3.631 1 86.69 217 THR B N 1
ATOM 3807 C CA . THR B 1 217 ? -7.453 -0.014 4.66 1 86.69 217 THR B CA 1
ATOM 3808 C C . THR B 1 217 ? -6.203 -0.103 5.531 1 86.69 217 THR B C 1
ATOM 3810 O O . THR B 1 217 ? -5.086 -0.182 5.02 1 86.69 217 THR B O 1
ATOM 3813 N N . PHE B 1 218 ? -6.438 -0.032 6.801 1 85.12 218 PHE B N 1
ATOM 3814 C CA . PHE B 1 218 ? -5.336 -0.182 7.746 1 85.12 218 PHE B CA 1
ATOM 3815 C C . PHE B 1 218 ? -5.391 -1.543 8.43 1 85.12 218 PHE B C 1
ATOM 3817 O O . PHE B 1 218 ? -6.473 -2.029 8.773 1 85.12 218 PHE B O 1
ATOM 3824 N N . THR B 1 219 ? -4.234 -2.213 8.492 1 78.56 219 THR B N 1
ATOM 3825 C CA . THR B 1 219 ? -4.168 -3.537 9.102 1 78.56 219 THR B CA 1
ATOM 3826 C C . THR B 1 219 ? -4.188 -3.434 10.625 1 78.56 219 THR B C 1
ATOM 3828 O O . THR B 1 219 ? -4.59 -4.375 11.312 1 78.56 219 THR B O 1
ATOM 3831 N N . ARG B 1 220 ? -3.695 -2.301 11.094 1 72.94 220 ARG B N 1
ATOM 3832 C CA . ARG B 1 220 ? -3.695 -2.064 12.531 1 72.94 220 ARG B CA 1
ATOM 3833 C C . ARG B 1 220 ? -4.789 -1.077 12.93 1 72.94 220 ARG B C 1
ATOM 3835 O O . ARG B 1 220 ? -5.176 -0.219 12.133 1 72.94 220 ARG B O 1
ATOM 3842 N N . GLU B 1 221 ? -5.371 -1.368 14.078 1 66.56 221 GLU B N 1
ATOM 3843 C CA . GLU B 1 221 ? -6.348 -0.415 14.602 1 66.56 221 GLU B CA 1
ATOM 3844 C C . GLU B 1 221 ? -5.734 0.975 14.75 1 66.56 221 GLU B C 1
ATOM 3846 O O . GLU B 1 221 ? -4.656 1.126 15.328 1 66.56 221 GLU B O 1
ATOM 3851 N N . VAL B 1 222 ? -6.25 1.815 14.016 1 65.62 222 VAL B N 1
ATOM 3852 C CA . VAL B 1 222 ? -5.828 3.203 14.18 1 65.62 222 VAL B CA 1
ATOM 3853 C C . VAL B 1 222 ? -6.789 3.922 15.125 1 65.62 222 VAL B C 1
ATOM 3855 O O . VAL B 1 222 ? -8.008 3.822 14.969 1 65.62 222 VAL B O 1
ATOM 3858 N N . PRO B 1 223 ? -6.242 4.395 16.172 1 61.69 223 PRO B N 1
ATOM 3859 C CA . PRO B 1 223 ? -7.133 5.086 17.109 1 61.69 223 PRO B CA 1
ATOM 3860 C C . PRO B 1 223 ? -7.93 6.207 16.453 1 61.69 223 PRO B C 1
ATOM 3862 O O . PRO B 1 223 ? -7.387 6.953 15.625 1 61.69 223 PRO B O 1
ATOM 3865 N N . LEU B 1 224 ? -9.195 5.98 16.641 1 65.06 224 LEU B N 1
ATOM 3866 C CA . LEU B 1 224 ? -10.062 7.035 16.109 1 65.06 224 LEU B CA 1
ATOM 3867 C C . LEU B 1 224 ? -9.945 8.305 16.953 1 65.06 224 LEU B C 1
ATOM 3869 O O . LEU B 1 224 ? -10.023 8.242 18.188 1 65.06 224 LEU B O 1
ATOM 3873 N N . THR B 1 225 ? -9.484 9.328 16.391 1 79.56 225 THR B N 1
ATOM 3874 C CA . THR B 1 225 ? -9.445 10.648 17.016 1 79.56 225 THR B CA 1
ATOM 3875 C C . THR B 1 225 ? -10.82 11.305 16.969 1 79.56 225 THR B C 1
ATOM 3877 O O . THR B 1 225 ? -11.609 11.039 16.062 1 79.56 225 THR B O 1
ATOM 3880 N N . LEU B 1 226 ? -11.148 12.023 18.031 1 88.94 226 LEU B N 1
ATOM 3881 C CA . LEU B 1 226 ? -12.375 12.812 18.031 1 88.94 226 LEU B CA 1
ATOM 3882 C C . LEU B 1 226 ? -12.383 13.789 16.859 1 88.94 226 LEU B C 1
ATOM 3884 O O . LEU B 1 226 ? -11.359 14.406 16.547 1 88.94 226 LEU B O 1
ATOM 3888 N N . LEU B 1 227 ? -13.602 13.906 16.266 1 94.25 227 LEU B N 1
ATOM 3889 C CA . LEU B 1 227 ? -13.719 14.789 15.102 1 94.25 227 LEU B CA 1
ATOM 3890 C C . LEU B 1 227 ? -14.609 15.984 15.406 1 94.25 227 LEU B C 1
ATOM 3892 O O . LEU B 1 227 ? -15.562 15.867 16.188 1 94.25 227 LEU B O 1
ATOM 3896 N N . TYR B 1 228 ? -14.211 17.094 14.898 1 95.44 228 TYR B N 1
ATOM 3897 C CA . TYR B 1 228 ? -14.992 18.328 14.953 1 95.44 228 TYR B CA 1
ATOM 3898 C C . TYR B 1 228 ? -15.305 18.828 13.555 1 95.44 228 TYR B C 1
ATOM 3900 O O . TYR B 1 228 ? -14.5 18.672 12.633 1 95.44 228 TYR B O 1
ATOM 3908 N N . GLY B 1 229 ? -16.484 19.5 13.406 1 95.31 229 GLY B N 1
ATOM 3909 C CA . GLY B 1 229 ? -16.906 20 12.117 1 95.31 229 GLY B CA 1
ATOM 3910 C C . GLY B 1 229 ? -16.516 21.453 11.883 1 95.31 229 GLY B C 1
ATOM 3911 O O . GLY B 1 229 ? -15.789 22.031 12.688 1 95.31 229 GLY B O 1
ATOM 3912 N N . ARG B 1 230 ? -17 22 10.805 1 95.88 230 ARG B N 1
ATOM 3913 C CA . ARG B 1 230 ? -16.719 23.375 10.406 1 95.88 230 ARG B CA 1
ATOM 3914 C C . ARG B 1 230 ? -17.203 24.359 11.461 1 95.88 230 ARG B C 1
ATOM 3916 O O . ARG B 1 230 ? -16.625 25.438 11.617 1 95.88 230 ARG B O 1
ATOM 3923 N N . ASP B 1 231 ? -18.203 23.938 12.133 1 96.94 231 ASP B N 1
ATOM 3924 C CA . ASP B 1 231 ? -18.766 24.812 13.156 1 96.94 231 ASP B CA 1
ATOM 3925 C C . ASP B 1 231 ? -18.078 24.625 14.5 1 96.94 231 ASP B C 1
ATOM 3927 O O . ASP B 1 231 ? -18.516 25.156 15.523 1 96.94 231 ASP B O 1
ATOM 3931 N N . ASN B 1 232 ? -17.016 23.828 14.492 1 97.25 232 ASN B N 1
ATOM 3932 C CA . ASN B 1 232 ? -16.188 23.562 15.664 1 97.25 232 ASN B CA 1
ATOM 3933 C C . ASN B 1 232 ? -16.906 22.672 16.672 1 97.25 232 ASN B C 1
ATOM 3935 O O . ASN B 1 232 ? -16.516 22.609 17.844 1 97.25 232 ASN B O 1
ATOM 3939 N N . ARG B 1 233 ? -17.953 22 16.25 1 96.94 233 ARG B N 1
ATOM 3940 C CA . ARG B 1 233 ? -18.672 21.094 17.141 1 96.94 233 ARG B CA 1
ATOM 3941 C C . ARG B 1 233 ? -18.266 19.641 16.891 1 96.94 233 ARG B C 1
ATOM 3943 O O . ARG B 1 233 ? -18.031 19.25 15.758 1 96.94 233 ARG B O 1
ATOM 3950 N N . ARG B 1 234 ? -18.281 18.953 17.938 1 95.12 234 ARG B N 1
ATOM 3951 C CA . ARG B 1 234 ? -17.875 17.547 17.875 1 95.12 234 ARG B CA 1
ATOM 3952 C C . ARG B 1 234 ? -18.828 16.734 17.016 1 95.12 234 ARG B C 1
ATOM 3954 O O . ARG B 1 234 ? -20.047 16.906 17.109 1 95.12 234 ARG B O 1
ATOM 3961 N N . ILE B 1 235 ? -18.25 15.891 16.203 1 92 235 ILE B N 1
ATOM 3962 C CA . ILE B 1 235 ? -19.016 14.977 15.352 1 92 235 ILE B CA 1
ATOM 3963 C C . ILE B 1 235 ? -19.016 13.578 15.969 1 92 235 ILE B C 1
ATOM 3965 O O . ILE B 1 235 ? -17.969 13 16.219 1 92 235 ILE B O 1
ATOM 3969 N N . ASP B 1 236 ? -19.922 12.82 16.625 1 76.88 236 ASP B N 1
ATOM 3970 C CA . ASP B 1 236 ? -19.953 11.586 17.406 1 76.88 236 ASP B CA 1
ATOM 3971 C C . ASP B 1 236 ? -19.984 10.367 16.5 1 76.88 236 ASP B C 1
ATOM 3973 O O . ASP B 1 236 ? -19.469 9.297 16.859 1 76.88 236 ASP B O 1
ATOM 3977 N N . ASP B 1 237 ? -20.344 10.305 15.352 1 65.81 237 ASP B N 1
ATOM 3978 C CA . ASP B 1 237 ? -20.688 8.961 14.891 1 65.81 237 ASP B CA 1
ATOM 3979 C C . ASP B 1 237 ? -20.219 8.742 13.453 1 65.81 237 ASP B C 1
ATOM 3981 O O . ASP B 1 237 ? -20.781 7.891 12.742 1 65.81 237 ASP B O 1
ATOM 3985 N N . GLU B 1 238 ? -19.078 9.281 13.125 1 67.38 238 GLU B N 1
ATOM 3986 C CA . GLU B 1 238 ? -18.875 8.922 11.727 1 67.38 238 GLU B CA 1
ATOM 3987 C C . GLU B 1 238 ? -17.453 8.406 11.5 1 67.38 238 GLU B C 1
ATOM 3989 O O . GLU B 1 238 ? -16.484 9.047 11.891 1 67.38 238 GLU B O 1
ATOM 3994 N N . PRO B 1 239 ? -17.453 7.059 11.156 1 72 239 PRO B N 1
ATOM 3995 C CA . PRO B 1 239 ? -16.125 6.621 10.758 1 72 239 PRO B CA 1
ATOM 3996 C C . PRO B 1 239 ? -15.531 7.473 9.641 1 72 239 PRO B C 1
ATOM 3998 O O . PRO B 1 239 ? -16.25 7.875 8.719 1 72 239 PRO B O 1
ATOM 4001 N N . TYR B 1 240 ? -14.477 8.062 9.852 1 80.5 240 TYR B N 1
ATOM 4002 C CA . TYR B 1 240 ? -13.758 8.812 8.828 1 80.5 240 TYR B CA 1
ATOM 4003 C C . TYR B 1 240 ? -12.523 8.055 8.367 1 80.5 240 TYR B C 1
ATOM 4005 O O . TYR B 1 240 ? -11.617 7.781 9.156 1 80.5 240 TYR B O 1
ATOM 4013 N N . ALA B 1 241 ? -12.555 7.594 7.004 1 81.25 241 ALA B N 1
ATOM 4014 C CA . ALA B 1 241 ? -11.477 6.727 6.539 1 81.25 241 ALA B CA 1
ATOM 4015 C C . ALA B 1 241 ? -10.781 7.32 5.316 1 81.25 241 ALA B C 1
ATOM 4017 O O . ALA B 1 241 ? -9.945 6.668 4.695 1 81.25 241 ALA B O 1
ATOM 4018 N N . GLU B 1 242 ? -11.141 8.602 5.012 1 91.81 242 GLU B N 1
ATOM 4019 C CA . GLU B 1 242 ? -10.438 9.25 3.91 1 91.81 242 GLU B CA 1
ATOM 4020 C C . GLU B 1 242 ? -9.047 9.711 4.34 1 91.81 242 GLU B C 1
ATOM 4022 O O . GLU B 1 242 ? -8.906 10.453 5.312 1 91.81 242 GLU B O 1
ATOM 4027 N N . VAL B 1 243 ? -8.07 9.227 3.609 1 94.31 243 VAL B N 1
ATOM 4028 C CA . VAL B 1 243 ? -6.699 9.461 4.07 1 94.31 243 VAL B CA 1
ATOM 4029 C C . VAL B 1 243 ? -5.898 10.156 2.973 1 94.31 243 VAL B C 1
ATOM 4031 O O . VAL B 1 243 ? -5.031 10.984 3.262 1 94.31 243 VAL B O 1
ATOM 4034 N N . LEU B 1 244 ? -6.152 9.766 1.698 1 97.38 244 LEU B N 1
ATOM 4035 C CA . LEU B 1 244 ? -5.422 10.305 0.556 1 97.38 244 LEU B CA 1
ATOM 4036 C C . LEU B 1 244 ? -6.336 11.156 -0.319 1 97.38 244 LEU B C 1
ATOM 4038 O O . LEU B 1 244 ? -7.496 10.805 -0.54 1 97.38 244 LEU B O 1
ATOM 4042 N N . PHE B 1 245 ? -5.812 12.281 -0.798 1 98 245 PHE B N 1
ATOM 4043 C CA . PHE B 1 245 ? -6.57 13.211 -1.621 1 98 245 PHE B CA 1
ATOM 4044 C C . PHE B 1 245 ? -5.762 13.633 -2.844 1 98 245 PHE B C 1
ATOM 4046 O O . PHE B 1 245 ? -4.676 14.203 -2.713 1 98 245 PHE B O 1
ATOM 4053 N N . ARG B 1 246 ? -6.23 13.328 -4.012 1 97.69 246 ARG B N 1
ATOM 4054 C CA . ARG B 1 246 ? -5.555 13.711 -5.25 1 97.69 246 ARG B CA 1
ATOM 4055 C C . ARG B 1 246 ? -6.039 15.062 -5.742 1 97.69 246 ARG B C 1
ATOM 4057 O O . ARG B 1 246 ? -7.242 15.266 -5.938 1 97.69 246 ARG B O 1
ATOM 4064 N N . LYS B 1 247 ? -5.113 15.938 -5.898 1 98.06 247 LYS B N 1
ATOM 4065 C CA . LYS B 1 247 ? -5.457 17.234 -6.465 1 98.06 247 LYS B CA 1
ATOM 4066 C C . LYS B 1 247 ? -5.859 17.109 -7.934 1 98.06 247 LYS B C 1
ATOM 4068 O O . LYS B 1 247 ? -5.117 16.531 -8.734 1 98.06 247 LYS B O 1
ATOM 4073 N N . ARG B 1 248 ? -7.055 17.594 -8.266 1 95.31 248 ARG B N 1
ATOM 4074 C CA . ARG B 1 248 ? -7.562 17.5 -9.633 1 95.31 248 ARG B CA 1
ATOM 4075 C C . ARG B 1 248 ? -6.703 18.328 -10.586 1 95.31 248 ARG B C 1
ATOM 4077 O O . ARG B 1 248 ? -6.172 19.375 -10.211 1 95.31 248 ARG B O 1
ATOM 4084 N N . GLU B 1 249 ? -6.602 17.734 -11.852 1 87.56 249 GLU B N 1
ATOM 4085 C CA . GLU B 1 249 ? -5.902 18.469 -12.906 1 87.56 249 GLU B CA 1
ATOM 4086 C C . GLU B 1 249 ? -6.781 19.578 -13.477 1 87.56 249 GLU B C 1
ATOM 4088 O O . GLU B 1 249 ? -8 19.422 -13.578 1 87.56 249 GLU B O 1
ATOM 4093 N N . VAL B 1 250 ? -6.5 20.844 -13.336 1 70.12 250 VAL B N 1
ATOM 4094 C CA . VAL B 1 250 ? -7.285 21.938 -13.898 1 70.12 250 VAL B CA 1
ATOM 4095 C C . VAL B 1 250 ? -7.48 21.719 -15.391 1 70.12 250 VAL B C 1
ATOM 4097 O O . VAL B 1 250 ? -6.531 21.391 -16.109 1 70.12 250 VAL B O 1
ATOM 4100 N N . SER B 1 251 ? -8.648 21.234 -15.797 1 57.56 251 SER B N 1
ATOM 4101 C CA . SER B 1 251 ? -8.945 21.156 -17.219 1 57.56 251 SER B CA 1
ATOM 4102 C C . SER B 1 251 ? -8.594 22.469 -17.922 1 57.56 251 SER B C 1
ATOM 4104 O O . SER B 1 251 ? -8.719 23.547 -17.344 1 57.56 251 SER B O 1
ATOM 4106 N N . ALA B 1 252 ? -7.727 22.453 -18.953 1 49.44 252 ALA B N 1
ATOM 4107 C CA . ALA B 1 252 ? -7.414 23.578 -19.828 1 49.44 252 ALA B CA 1
ATOM 4108 C C . ALA B 1 252 ? -8.641 24.469 -20.047 1 49.44 252 ALA B C 1
ATOM 4110 O O . ALA B 1 252 ? -8.516 25.656 -20.344 1 49.44 252 ALA B O 1
ATOM 4111 N N . GLY B 1 253 ? -9.812 24.047 -20.172 1 39.06 253 GLY B N 1
ATOM 4112 C CA . GLY B 1 253 ? -10.859 24.922 -20.703 1 39.06 253 GLY B CA 1
ATOM 4113 C C . GLY B 1 253 ? -11.43 25.859 -19.656 1 39.06 253 GLY B C 1
ATOM 4114 O O . GLY B 1 253 ? -12.328 26.656 -19.953 1 39.06 253 GLY B O 1
ATOM 4115 N N . GLN B 1 254 ? -11.445 25.594 -18.406 1 38.53 254 GLN B N 1
ATOM 4116 C CA . GLN B 1 254 ? -12.227 26.484 -17.547 1 38.53 254 GLN B CA 1
ATOM 4117 C C . GLN B 1 254 ? -11.383 27.672 -17.094 1 38.53 254 GLN B C 1
ATOM 4119 O O . GLN B 1 254 ? -11.281 27.938 -15.898 1 38.53 254 GLN B O 1
ATOM 4124 N N . GLU B 1 255 ? -10.43 28.047 -17.75 1 31.66 255 GLU B N 1
ATOM 4125 C CA . GLU B 1 255 ? -10.219 29.484 -17.688 1 31.66 255 GLU B CA 1
ATOM 4126 C C . GLU B 1 255 ? -11.352 30.234 -18.391 1 31.66 255 GLU B C 1
ATOM 4128 O O . GLU B 1 255 ? -11.859 29.781 -19.422 1 31.66 255 GLU B O 1
#

Solvent-accessible surface area (backbone atoms only — not comparable to full-atom values): 28627 Å² total; per-residue (Å²): 133,80,74,69,67,69,66,65,66,65,67,67,70,70,75,63,84,68,77,64,65,65,60,56,50,52,50,48,49,44,63,61,31,66,65,49,45,43,31,50,49,33,38,63,72,45,74,68,65,63,54,47,70,72,86,80,82,49,62,63,76,54,54,57,60,50,37,22,49,42,50,70,43,61,88,45,80,58,39,31,35,35,33,44,54,25,50,50,31,33,53,55,56,36,47,40,69,61,34,80,58,27,39,36,38,30,31,22,54,36,63,61,31,43,52,49,24,49,49,54,37,68,77,54,74,52,94,41,55,49,76,44,82,34,79,55,69,75,79,53,72,86,55,65,20,48,30,39,36,33,61,54,29,59,30,46,68,65,52,69,74,66,58,54,64,56,35,57,91,82,60,35,42,67,58,54,39,50,53,54,50,52,48,54,77,30,44,38,71,63,14,38,39,32,51,38,68,28,28,58,57,65,78,70,33,88,61,32,84,51,38,49,77,34,71,67,72,67,95,58,92,66,80,81,57,67,36,32,40,82,86,18,35,55,53,88,82,68,92,79,53,63,35,41,29,33,30,51,64,79,64,85,72,78,112,136,79,70,68,67,65,63,65,63,66,69,72,70,72,76,64,82,67,76,64,64,66,60,57,49,53,51,48,50,45,61,62,31,66,63,48,44,43,31,50,48,33,37,63,71,45,73,67,66,61,55,47,68,73,86,81,83,51,61,63,76,54,52,58,60,51,39,23,48,43,50,70,42,61,88,44,80,60,38,30,35,36,31,43,54,24,49,51,31,32,54,54,57,35,47,39,70,60,34,79,59,29,38,37,38,31,29,23,53,37,65,60,30,44,49,47,25,50,50,55,36,68,77,52,75,51,94,41,55,48,77,44,81,33,81,55,69,75,79,54,70,84,54,66,20,47,29,39,36,32,60,55,28,58,30,45,68,65,52,69,74,65,59,56,64,55,34,57,90,81,61,36,41,67,58,54,39,50,52,54,50,52,49,53,76,28,43,38,71,64,12,38,38,32,51,38,67,28,29,59,56,65,79,70,33,88,60,34,85,52,38,48,78,34,70,67,70,67,94,60,90,66,78,81,57,70,35,33,41,81,84,20,34,55,54,88,80,67,92,79,55,62,35,42,28,34,30,52,65,78,64,83,73,78,112

Sequence (510 aa):
MPFSAELLASVRSGLRAVPPLHKAVRSIRDLADPDRRAMRRMLRRHAGHVLQPYPTTFEDRYPEVFTALSALLWDVPEPAILSFGCSDGSEVRSLRRWFPRARIIGLDPNPRMIREARAHLALNPDRGISYIEANSTDALGDMQFDAILAMAVFRHGRLETEAPDRCDEVLPFAQFDKEVTAMHRHLRPGGWLSVWNGHFRFRDTTIAPHYQARTLTFTREVPLTLLYGRDNRRIDDEPYAEVLFRKREVSAGQEMPFSAELLASVRSGLRAVPPLHKAVRSIRDLADPDRRAMRRMLRRHAGHVLQPYPTTFEDRYPEVFTALSALLWDVPEPAILSFGCSDGSEVRSLRRWFPRARIIGLDPNPRMIREARAHLALNPDRGISYIEANSTDALGDMQFDAILAMAVFRHGRLETEAPDRCDEVLPFAQFDKEVTAMHRHLRPGGWLSVWNGHFRFRDTTIAPHYQARTLTFTREVPLTLLYGRDNRRIDDEPYAEVLFRKREVSAGQE

pLDDT: mean 82.47, std 20.57, range [25.45, 98.94]

Secondary structure (DSSP, 8-state):
-GGGHHHHTTGGGGG-----HHHHHHHHHHHH-HHHHHHHHHHHHTTT--S-SS----TTS-HHHHHHHHHHTTT-SS-EEEEET-TTTHHHHHHHHH-TT-EEEEEES-HHHHHHHHHHHHHS--TTEEEEE-SSGGGGTT--EEEEEEES-S--HHHHHH--SB-TTTS-HHHHHHHHHHHHTTEEEEEEEEEESSSB-GGGSTTGGGEEEEE---SS-PPPPPEE-TTSBEE-S----EEEEEEP---GGG-/-TTHHHHHHHHGGGG-----HHHHHHHHHHHH-HHHHHHHHHHHHTTT--S-SS----TTS-HHHHHHHHHHTTT-SS-EEEEET-TTTHHHHHHHHH-TT-EEEEEES-HHHHHHHHHHHHHS--TTEEEEE-SSGGGGTT--EEEEEEES-S--HHHHHH--SB-TTTS-HHHHHHHHHHHHHHEEEEEEEEEESSSB-GGGSTTGGGEEEEE---SS-PPPPPEE-TTSBEE-S----EEEEEEP---GGG-

Organism: Novosphingobium aromaticivorans (strain ATCC 700278 / DSM 12444 / CCUG 56034 / CIP 105152 / NBRC 16084 / F199) (NCBI:txid279238)

InterPro domains:
  IPR013216 Methyltransferase type 11 [PF08241] (82-194)
  IPR029063 S-adenosyl-L-methionine-dependent methyltransferase superfamily [G3DSA:3.40.50.150] (64-234)
  IPR029063 S-adenosyl-L-methionine-dependent methyltransferase superfamily [SSF53335] (40-246)

Foldseek 3Di:
DPVPPVVVVPVPPPPPDPPDCVVVVVVVVCVVPPLNVLLVVLCVVVVQLAQESGDDDAAPPPVQVLQVQLVLCVVPLAFEEEEEACFLVRDVVNNCVSRVRYQYEYEHQRPVSQVNNVVVCVVPPDPSYYYDNDSACVVVPQAAGLEYEDELRRAYPCCQVVVDQFCCVRHAVVSVLVRVVRVVNRYDQQGKYFDDNHQEDPCQHPCNVQKDWDFTDDPDDDDDDWHAHNVRGTDPDDDDGTTMITGHDPPPPPD/DPPPPVVVVVPPPPPPCPPDPVVVVVVVVCVVPPLNVLLVVLCVVVVQLAQESGDDDAACPPVQVLQVQLVLCVVPLAFEEEEEACFLVRDVVNNCVSRVRYQYEYEHQRPVSQVNNVVVCVVPPDPSYYYDRDSACVVVPQAAGLEYEDELRNAYPCCQVVVDQFCCVRHAVVSVLVRVVRVVNRYDQQGKYFDDNHQEDPCQHPCNVQKDWDFTDDPDDDDDDWHAHNVRGTDPDDDDGTTMITGHDPPVPPD

Radius of gyration: 32.08 Å; Cα contacts (8 Å, |Δi|>4): 830; chains: 2; bounding box: 53×117×123 Å